Protein AF-A0A1G1MME8-F1 (afdb_monomer_lite)

Radius of gyration: 27.46 Å; chains: 1; bounding box: 89×51×73 Å

Foldseek 3Di:
DVVLLVVFLVPPPDDDDDDDDPDDDPPPLADDDQDPLLVVLLVVQLVLLVVLLVCVLVVHDDDCVVVLVSLLVLLVCLLVVRCNNVVCLQVDDPVGDPLSNLLSQLLNLLSLLVVLVVHDSVRNSLLSSLSSLQQSLCSVLVVVQPDLDDHDPVSVVVSLCSLVSSCVVCVPPPPRDPLSNLLNNPLQAFQLLPGDDVSDHNPVRRPSSLSSNLSSVLSVQQDDGSSGDRDRFQDQVSLVVSVVVVRRGDVVSNLSSCVRGHDPVNNVVCCLPCVVVVVVVVVVVVVVVVVPDPDDDDDDDDDDPPVVVVVVVVVVVSVVVVVVCVVDDDDDDDCVAFDCPPFKTHGHGPHFFDKFWAADDPDCPDWTKDKGFPAQDQCPQFWKKKKKKAKFAPDPPDFWKWKKWKKWAFPVRFIFIDIDIRHGHDIDMDMDTVVNRVRDPGRGGITMIMITTDPPRGPGSTTMMTMHGIMIGHDD

Sequence (476 aa):
MVRLVSILKKQEKERIFFNEEKSPPQDKPFGDSLTPTSQDLYRELLSLMRQILLDISHAKPFVLGPVKQKINLLIDLVSRDDPSLLRLIEKYDDSEDYLVVHGVNVCILSLEIARGLNYTTEQMQDLGMGAFLHDIGMIKTKNILENKRRLYYAEYEEIKNHTNYGLEILKNFGDINERILAIISQHHERSDGSGYLNKLTGGQIDEYACIVGLADVYEALVHSRPHRNKLVPFEYETIREIVSARNMFDPYILRVFLERLTRQPAYMLWMATNGIYEILQLQNKLAQESEIKPGAKPGVKPKSKISYIKFLVPLAVVLAGLAAIIIFKPNLAKNDVFYPLGSRVGIAENMLPLKIAYSFKGDILETPSVALDLSGINLEGFYYLSFTSRVDSKKISRPNYATLKVVVANGRHETASYYVQDINNRWREFRIPLSYFDTIKDWSQVVTLSFVLQPWNIDSKEGTIYIDDVYFFRKK

pLDDT: mean 71.34, std 22.76, range [23.72, 98.62]

Structure (mmCIF, N/CA/C/O backbone):
data_AF-A0A1G1MME8-F1
#
_entry.id   AF-A0A1G1MME8-F1
#
loop_
_atom_site.group_PDB
_atom_site.id
_atom_site.type_symbol
_atom_site.label_atom_id
_atom_site.label_alt_id
_atom_site.label_comp_id
_atom_site.label_asym_id
_atom_site.label_entity_id
_atom_site.label_seq_id
_atom_site.pdbx_PDB_ins_code
_atom_site.Cartn_x
_atom_site.Cartn_y
_atom_site.Cartn_z
_atom_site.occupancy
_atom_site.B_iso_or_equiv
_atom_site.auth_seq_id
_atom_site.auth_comp_id
_atom_site.auth_asym_id
_atom_site.auth_atom_id
_atom_site.pdbx_PDB_model_num
ATOM 1 N N . MET A 1 1 ? 3.911 -7.346 -0.815 1.00 25.77 1 MET A N 1
ATOM 2 C CA . MET A 1 1 ? 5.041 -6.661 -0.133 1.00 25.77 1 MET A CA 1
ATOM 3 C C . MET A 1 1 ? 6.438 -7.183 -0.506 1.00 25.77 1 MET A C 1
ATOM 5 O O . MET A 1 1 ? 7.300 -6.359 -0.783 1.00 25.77 1 MET A O 1
ATOM 9 N N . VAL A 1 2 ? 6.694 -8.500 -0.578 1.00 24.00 2 VAL A N 1
ATOM 10 C CA . VAL A 1 2 ? 8.041 -9.064 -0.879 1.00 24.00 2 VAL A CA 1
ATOM 11 C C . VAL A 1 2 ? 8.596 -8.641 -2.256 1.00 24.00 2 VAL A C 1
ATOM 13 O O . VAL A 1 2 ? 9.795 -8.414 -2.392 1.00 24.00 2 VAL A O 1
ATOM 16 N N . ARG A 1 3 ? 7.720 -8.430 -3.251 1.00 26.17 3 ARG A N 1
ATOM 17 C CA . ARG A 1 3 ? 8.077 -7.957 -4.606 1.00 26.17 3 ARG A CA 1
ATOM 18 C C . ARG A 1 3 ? 8.382 -6.452 -4.690 1.00 26.17 3 ARG A C 1
ATOM 20 O O . ARG A 1 3 ? 9.114 -6.027 -5.572 1.00 26.17 3 ARG A O 1
ATOM 27 N N . LEU A 1 4 ? 7.867 -5.661 -3.744 1.00 26.56 4 LEU A N 1
ATOM 28 C CA . LEU A 1 4 ? 8.191 -4.239 -3.617 1.00 26.56 4 LEU A CA 1
ATOM 29 C C . LEU A 1 4 ? 9.530 -4.048 -2.900 1.00 26.56 4 LEU A C 1
ATOM 31 O O . LEU A 1 4 ? 10.369 -3.279 -3.340 1.00 26.56 4 LEU A O 1
ATOM 35 N N . VAL A 1 5 ? 9.794 -4.809 -1.837 1.00 27.95 5 VAL A N 1
ATOM 36 C CA . VAL A 1 5 ? 11.048 -4.700 -1.068 1.00 27.95 5 VAL A CA 1
ATOM 37 C C . VAL A 1 5 ? 12.290 -5.052 -1.908 1.00 27.95 5 VAL A C 1
ATOM 39 O O . VAL A 1 5 ? 13.365 -4.507 -1.662 1.00 27.95 5 VAL A O 1
ATOM 42 N N . SER A 1 6 ? 12.171 -5.892 -2.945 1.00 29.95 6 SER A N 1
ATOM 43 C CA . SER A 1 6 ? 13.294 -6.204 -3.845 1.00 29.95 6 SER A CA 1
ATOM 44 C C . SER A 1 6 ? 13.654 -5.078 -4.818 1.00 29.95 6 SER A C 1
ATOM 46 O O . SER A 1 6 ? 14.816 -4.974 -5.203 1.00 29.95 6 SER A O 1
ATOM 48 N N . ILE A 1 7 ? 12.694 -4.225 -5.192 1.00 29.39 7 ILE A N 1
ATOM 49 C CA . ILE A 1 7 ? 12.901 -3.120 -6.143 1.00 29.39 7 ILE A CA 1
ATOM 50 C C . ILE A 1 7 ? 13.702 -1.981 -5.489 1.00 29.39 7 ILE A C 1
ATOM 52 O O . ILE A 1 7 ? 14.531 -1.346 -6.138 1.00 29.39 7 ILE A O 1
ATOM 56 N N . LEU A 1 8 ? 13.560 -1.781 -4.175 1.00 29.42 8 LEU A N 1
ATOM 57 C CA . LEU A 1 8 ? 14.123 -0.607 -3.500 1.00 29.42 8 LEU A CA 1
ATOM 58 C C . LEU A 1 8 ? 15.502 -0.781 -2.876 1.00 29.42 8 LEU A C 1
ATOM 60 O O . LEU A 1 8 ? 16.175 0.216 -2.621 1.00 29.42 8 LEU A O 1
ATOM 64 N N . LYS A 1 9 ? 15.994 -2.017 -2.751 1.00 27.81 9 LYS A N 1
ATOM 65 C CA . LYS A 1 9 ? 17.407 -2.253 -2.408 1.00 27.81 9 LYS A CA 1
ATOM 66 C C . LYS A 1 9 ? 18.377 -1.844 -3.522 1.00 27.81 9 LYS A C 1
ATOM 68 O O . LYS A 1 9 ? 19.566 -1.689 -3.257 1.00 27.81 9 LYS A O 1
ATOM 73 N N . LYS A 1 10 ? 17.910 -1.680 -4.769 1.00 31.27 10 LYS A N 1
ATOM 74 C CA . LYS A 1 10 ? 18.776 -1.359 -5.921 1.00 31.27 10 LYS A CA 1
ATOM 75 C C . LYS A 1 10 ? 19.079 0.146 -6.053 1.00 31.27 10 LYS A C 1
ATOM 77 O O . LYS A 1 10 ? 20.026 0.493 -6.747 1.00 31.27 10 LYS A O 1
ATOM 82 N N . GLN A 1 11 ? 18.339 1.025 -5.365 1.00 28.89 11 GLN A N 1
ATOM 83 C CA . GLN A 1 11 ? 18.438 2.492 -5.508 1.00 28.89 11 GLN A CA 1
ATOM 84 C C . GLN A 1 11 ? 19.249 3.205 -4.400 1.00 28.89 11 GLN A C 1
ATOM 86 O O . GLN A 1 11 ? 19.462 4.408 -4.469 1.00 28.89 11 GLN A O 1
ATOM 91 N N . GLU A 1 12 ? 19.757 2.480 -3.397 1.00 24.47 12 GLU A N 1
ATOM 92 C CA . GLU A 1 12 ? 20.335 3.049 -2.159 1.00 24.47 12 GLU A CA 1
ATOM 93 C C . GLU A 1 12 ? 21.799 3.519 -2.249 1.00 24.47 12 GLU A C 1
ATOM 95 O O . GLU A 1 12 ? 22.307 4.079 -1.284 1.00 24.47 12 GLU A O 1
ATOM 100 N N . LYS A 1 13 ? 22.519 3.288 -3.358 1.00 26.91 13 LYS A N 1
ATOM 101 C CA . LYS A 1 13 ? 23.993 3.445 -3.379 1.00 26.91 13 LYS A CA 1
ATOM 102 C C . LYS A 1 13 ? 24.589 4.549 -4.258 1.00 26.91 13 LYS A C 1
ATOM 104 O O . LYS A 1 13 ? 25.811 4.635 -4.328 1.00 26.91 13 LYS A O 1
ATOM 109 N N . GLU A 1 14 ? 23.794 5.436 -4.854 1.00 28.70 14 GLU A N 1
ATOM 110 C CA . GLU A 1 14 ? 24.325 6.568 -5.637 1.00 28.70 14 GLU A CA 1
ATOM 111 C C . GLU A 1 14 ? 23.702 7.914 -5.218 1.00 28.70 14 GLU A C 1
ATOM 113 O O . GLU A 1 14 ? 22.798 8.438 -5.860 1.00 28.70 14 GLU A O 1
ATOM 118 N N . ARG A 1 15 ? 24.225 8.516 -4.141 1.00 25.48 15 ARG A N 1
ATOM 119 C CA . ARG A 1 15 ? 24.116 9.963 -3.879 1.00 25.48 15 ARG A CA 1
ATOM 120 C C . ARG A 1 15 ? 25.472 10.510 -3.430 1.00 25.48 15 ARG A C 1
ATOM 122 O O . ARG A 1 15 ? 25.850 10.287 -2.287 1.00 25.48 15 ARG A O 1
ATOM 129 N N . ILE A 1 16 ? 26.175 11.243 -4.305 1.00 25.52 16 ILE A N 1
ATOM 130 C CA . ILE A 1 16 ? 27.268 12.169 -3.942 1.00 25.52 16 ILE A CA 1
ATOM 131 C C . ILE A 1 16 ? 27.200 13.427 -4.838 1.00 25.52 16 ILE A C 1
ATOM 133 O O . ILE A 1 16 ? 27.449 13.351 -6.038 1.00 25.52 16 ILE A O 1
ATOM 137 N N . PHE A 1 17 ? 26.857 14.537 -4.166 1.00 25.00 17 PHE A N 1
ATOM 138 C CA . PHE A 1 17 ? 27.156 15.972 -4.342 1.00 25.00 17 PHE A CA 1
ATOM 139 C C . PHE A 1 17 ? 26.926 16.681 -5.692 1.00 25.00 17 PHE A C 1
ATOM 141 O O . PHE A 1 17 ? 27.704 16.553 -6.633 1.00 25.00 17 PHE A O 1
ATOM 148 N N . PHE A 1 18 ? 25.923 17.569 -5.694 1.00 23.72 18 PHE A N 1
ATOM 149 C CA . PHE A 1 18 ? 25.853 18.748 -6.560 1.00 23.72 18 PHE A CA 1
ATOM 150 C C . PHE A 1 18 ? 26.266 19.981 -5.753 1.00 23.72 18 PHE A C 1
ATOM 152 O O . PHE A 1 18 ? 25.756 20.193 -4.653 1.00 23.72 18 PHE A O 1
ATOM 159 N N . ASN A 1 19 ? 27.195 20.762 -6.305 1.00 23.75 19 ASN A N 1
ATOM 160 C CA . ASN A 1 19 ? 27.558 22.075 -5.788 1.00 23.75 19 ASN A CA 1
ATOM 161 C C . ASN A 1 19 ? 26.525 23.116 -6.240 1.00 23.75 19 ASN A C 1
ATOM 163 O O . ASN A 1 19 ? 25.937 22.996 -7.314 1.00 23.75 19 ASN A O 1
ATOM 167 N N . GLU A 1 20 ? 26.322 24.104 -5.376 1.00 32.69 20 GLU A N 1
ATOM 168 C CA . GLU A 1 20 ? 25.290 25.136 -5.408 1.00 32.69 20 GLU A CA 1
ATOM 169 C C . GLU A 1 20 ? 25.320 26.006 -6.675 1.00 32.69 20 GLU A C 1
ATOM 171 O O . GLU A 1 20 ? 26.130 26.921 -6.800 1.00 32.69 20 GLU A O 1
ATOM 176 N N . GLU A 1 21 ? 24.354 25.811 -7.569 1.00 26.66 21 GLU A N 1
ATOM 177 C CA . GLU A 1 21 ? 23.827 26.901 -8.390 1.00 26.66 21 GLU A CA 1
ATOM 178 C C . GLU A 1 21 ? 22.330 27.007 -8.121 1.00 26.66 21 GLU A C 1
ATOM 180 O O . GLU A 1 21 ? 21.612 26.007 -8.108 1.00 26.66 21 GLU A O 1
ATOM 185 N N . LYS A 1 22 ? 21.902 28.231 -7.791 1.00 28.27 22 LYS A N 1
ATOM 186 C CA . LYS A 1 22 ? 20.608 28.574 -7.193 1.00 28.27 22 LYS A CA 1
ATOM 187 C C . LYS A 1 22 ? 19.458 27.782 -7.814 1.00 28.27 22 LYS A C 1
ATOM 189 O O . LYS A 1 22 ? 19.052 28.038 -8.946 1.00 28.27 22 LYS A O 1
ATOM 194 N N . SER A 1 23 ? 18.923 26.863 -7.012 1.00 28.53 23 SER A N 1
ATOM 195 C CA . SER A 1 23 ? 17.696 26.132 -7.291 1.00 28.53 23 SER A CA 1
ATOM 196 C C . SER A 1 23 ? 16.597 27.103 -7.740 1.00 28.53 23 SER A C 1
ATOM 198 O O . SER A 1 23 ? 16.444 28.161 -7.118 1.00 28.53 23 SER A O 1
ATOM 200 N N . PRO A 1 24 ? 15.806 26.763 -8.774 1.00 25.70 24 PRO A N 1
ATOM 201 C CA . PRO A 1 24 ? 14.574 27.492 -9.055 1.00 25.70 24 PRO A CA 1
ATOM 202 C C . PRO A 1 24 ? 13.705 27.501 -7.784 1.00 25.70 24 PRO A C 1
ATOM 204 O O . PRO A 1 24 ? 13.815 26.562 -6.986 1.00 25.70 24 PRO A O 1
ATOM 207 N N . PRO A 1 25 ? 12.898 28.554 -7.545 1.00 27.48 25 PRO A N 1
ATOM 208 C CA . PRO A 1 25 ? 12.163 28.708 -6.296 1.00 27.48 25 PRO A CA 1
ATOM 209 C C . PRO A 1 25 ? 11.388 27.426 -5.983 1.00 27.48 25 PRO A C 1
ATOM 211 O O . PRO A 1 25 ? 10.566 26.963 -6.772 1.00 27.48 25 PRO A O 1
ATOM 214 N N . GLN A 1 26 ? 11.734 26.818 -4.847 1.00 35.06 26 GLN A N 1
ATOM 215 C CA . GLN A 1 26 ? 11.036 25.667 -4.300 1.00 35.06 26 GLN A CA 1
ATOM 216 C C . GLN A 1 26 ? 9.687 26.150 -3.775 1.00 35.06 26 GLN A C 1
ATOM 218 O O . GLN A 1 26 ? 9.549 26.450 -2.588 1.00 35.06 26 GLN A O 1
ATOM 223 N N . ASP A 1 27 ? 8.692 26.236 -4.650 1.00 34.78 27 ASP A N 1
ATOM 224 C CA . ASP A 1 27 ? 7.312 26.348 -4.200 1.00 34.78 27 ASP A CA 1
ATOM 225 C C . ASP A 1 27 ? 6.952 25.034 -3.500 1.00 34.78 27 ASP A C 1
ATOM 227 O O . ASP A 1 27 ? 6.731 23.990 -4.120 1.00 34.78 27 ASP A O 1
ATOM 231 N N . LYS A 1 28 ? 6.985 25.067 -2.165 1.00 42.00 28 LYS A N 1
ATOM 232 C CA . LYS A 1 28 ? 6.597 23.941 -1.316 1.00 42.00 28 LYS A CA 1
ATOM 233 C C . LYS A 1 28 ? 5.110 23.656 -1.567 1.00 42.00 28 LYS A C 1
ATOM 235 O O . LYS A 1 28 ? 4.305 24.581 -1.472 1.00 42.00 28 LYS A O 1
ATOM 240 N N . PRO A 1 29 ? 4.721 22.399 -1.850 1.00 43.75 29 PRO A N 1
ATOM 241 C CA . PRO A 1 29 ? 3.359 22.039 -2.284 1.00 43.75 29 PRO A CA 1
ATOM 242 C C . PRO A 1 29 ? 2.280 22.383 -1.251 1.00 43.75 29 PRO A C 1
ATOM 244 O O . PRO A 1 29 ? 1.111 22.556 -1.571 1.00 43.75 29 PRO A O 1
ATOM 247 N N . PHE A 1 30 ? 2.706 22.486 -0.001 1.00 50.75 30 PHE A N 1
ATOM 248 C CA . PHE A 1 30 ? 1.904 22.656 1.182 1.00 50.75 30 PHE A CA 1
ATOM 249 C C . PHE A 1 30 ? 2.698 23.661 2.022 1.00 50.75 30 PHE A C 1
ATOM 251 O O . PHE A 1 30 ? 3.658 23.240 2.659 1.00 50.75 30 PHE A O 1
ATOM 258 N N . GLY A 1 31 ? 2.363 24.958 2.004 1.00 46.03 31 GLY A N 1
ATOM 259 C CA . GLY A 1 31 ? 3.150 26.044 2.630 1.00 46.03 31 GLY A CA 1
ATOM 260 C C . GLY A 1 31 ? 3.737 25.754 4.030 1.00 46.03 31 GLY A C 1
ATOM 261 O O . GLY A 1 31 ? 3.282 24.875 4.749 1.00 46.03 31 GLY A O 1
ATOM 262 N N . ASP A 1 32 ? 4.761 26.498 4.441 1.00 50.53 32 ASP A N 1
ATOM 263 C CA . ASP A 1 32 ? 5.703 26.092 5.503 1.00 50.53 32 ASP A CA 1
ATOM 264 C C . ASP A 1 32 ? 5.165 25.828 6.925 1.00 50.53 32 ASP A C 1
ATOM 266 O O . ASP A 1 32 ? 5.878 25.253 7.754 1.00 50.53 32 ASP A O 1
ATOM 270 N N . SER A 1 33 ? 3.932 26.211 7.253 1.00 54.75 33 SER A N 1
ATOM 271 C CA . SER A 1 33 ? 3.431 26.154 8.627 1.00 54.75 33 SER A CA 1
ATOM 272 C C . SER A 1 33 ? 2.720 24.837 8.952 1.00 54.75 33 SER A C 1
ATOM 274 O O . SER A 1 33 ? 1.602 24.568 8.519 1.00 54.75 33 SER A O 1
ATOM 276 N N . LEU A 1 34 ? 3.328 23.997 9.790 1.00 63.34 34 LEU A N 1
ATOM 277 C CA . LEU A 1 34 ? 2.555 23.019 10.562 1.00 63.34 34 LEU A CA 1
ATOM 278 C C . LEU A 1 34 ? 1.721 23.774 11.609 1.00 63.34 34 LEU A C 1
ATOM 280 O O . LEU A 1 34 ? 2.244 24.672 12.270 1.00 63.34 34 LEU A O 1
ATOM 284 N N . THR A 1 35 ? 0.453 23.408 11.785 1.00 71.44 35 THR A N 1
ATOM 285 C CA . THR A 1 35 ? -0.373 23.978 12.858 1.00 71.44 35 THR A CA 1
ATOM 286 C C . THR A 1 35 ? -0.087 23.224 14.164 1.00 71.44 35 THR A C 1
ATOM 288 O O . THR A 1 35 ? 0.043 22.001 14.126 1.00 71.44 35 THR A O 1
ATOM 291 N N . PRO A 1 36 ? 0.014 23.892 15.329 1.00 74.06 36 PRO A N 1
ATOM 292 C CA . PRO A 1 36 ? 0.130 23.189 16.611 1.00 74.06 36 PRO A CA 1
ATOM 293 C C . PRO A 1 36 ? -0.987 22.150 16.798 1.00 74.06 36 PRO A C 1
ATOM 295 O O . PRO A 1 36 ? -0.726 21.015 17.171 1.00 74.06 36 PRO A O 1
ATOM 298 N N . THR A 1 37 ? -2.210 22.491 16.377 1.00 83.69 37 THR A N 1
ATOM 299 C CA . THR A 1 37 ? -3.387 21.615 16.442 1.00 83.69 37 THR A CA 1
ATOM 300 C C . THR A 1 37 ? -3.226 20.293 15.682 1.00 83.69 37 THR A C 1
ATOM 302 O O . THR A 1 37 ? -3.593 19.251 16.219 1.00 83.69 37 THR A O 1
ATOM 305 N N . SER A 1 38 ? -2.682 20.297 14.457 1.00 84.94 38 SER A N 1
ATOM 306 C CA . SER A 1 38 ? -2.472 19.057 13.684 1.00 84.94 38 SER A CA 1
ATOM 307 C C . SER A 1 38 ? -1.360 18.192 14.274 1.00 84.94 38 SER A C 1
ATOM 309 O O . SER A 1 38 ? -1.502 16.973 14.342 1.00 84.94 38 SER A O 1
ATOM 311 N N . GLN A 1 39 ? -0.275 18.817 14.743 1.00 87.38 39 GLN A N 1
ATOM 312 C CA . GLN A 1 39 ? 0.825 18.113 15.403 1.00 87.38 39 GLN A CA 1
ATOM 313 C C . GLN A 1 39 ? 0.363 17.424 16.686 1.00 87.38 39 GLN A C 1
ATOM 315 O O . GLN A 1 39 ? 0.682 16.254 16.902 1.00 87.38 39 GLN A O 1
ATOM 320 N N . ASP A 1 40 ? -0.386 18.139 17.524 1.00 89.56 40 ASP A N 1
ATOM 321 C CA . ASP A 1 40 ? -0.878 17.619 18.796 1.00 89.56 40 ASP A CA 1
ATOM 322 C C . ASP A 1 40 ? -1.862 16.471 18.563 1.00 89.56 40 ASP A C 1
ATOM 324 O O . ASP A 1 40 ? -1.690 15.396 19.136 1.00 89.56 40 ASP A O 1
ATOM 328 N N . LEU A 1 41 ? -2.817 16.641 17.641 1.00 92.44 41 LEU A N 1
ATOM 329 C CA . LEU A 1 41 ? -3.765 15.584 17.287 1.00 92.44 41 LEU A CA 1
ATOM 330 C C . LEU A 1 41 ? -3.059 14.326 16.761 1.00 92.44 41 LEU A C 1
ATOM 332 O O . LEU A 1 41 ? -3.405 13.210 17.149 1.00 92.44 41 LEU A O 1
ATOM 336 N N . TYR A 1 42 ? -2.054 14.492 15.901 1.00 92.75 42 TYR A N 1
ATOM 337 C CA . TYR A 1 42 ? -1.269 13.376 15.378 1.00 92.75 42 TYR A CA 1
ATOM 338 C C . TYR A 1 42 ? -0.530 12.633 16.497 1.00 92.75 42 TYR A C 1
ATOM 340 O O . TYR A 1 42 ? -0.615 11.410 16.586 1.00 92.75 42 TYR A O 1
ATOM 348 N N . ARG A 1 43 ? 0.127 13.354 17.417 1.00 92.00 43 ARG A N 1
ATOM 349 C CA . ARG A 1 43 ? 0.795 12.753 18.588 1.00 92.00 43 ARG A CA 1
ATOM 350 C C . ARG A 1 43 ? -0.179 12.020 19.507 1.00 92.00 43 ARG A C 1
ATOM 352 O O . ARG A 1 43 ? 0.150 10.949 20.015 1.00 92.00 43 ARG A O 1
ATOM 359 N N . GLU A 1 44 ? -1.369 12.570 19.719 1.00 94.75 44 GLU A N 1
ATOM 360 C CA . GLU A 1 44 ? -2.418 11.918 20.503 1.00 94.75 44 GLU A CA 1
ATOM 361 C C . GLU A 1 44 ? -2.898 10.622 19.841 1.00 94.75 44 GLU A C 1
ATOM 363 O O . GLU A 1 44 ? -3.032 9.608 20.525 1.00 94.75 44 GLU A O 1
ATOM 368 N N . LEU A 1 45 ? -3.097 10.617 18.518 1.00 95.50 45 LEU A N 1
ATOM 369 C CA . LEU A 1 45 ? -3.454 9.413 17.758 1.00 95.50 45 LEU A CA 1
ATOM 370 C C . LEU A 1 45 ? -2.362 8.340 17.840 1.00 95.50 45 LEU A C 1
ATOM 372 O O . LEU A 1 45 ? -2.680 7.176 18.087 1.00 95.50 45 LEU A O 1
ATOM 376 N N . LEU A 1 46 ? -1.085 8.722 17.718 1.00 94.94 46 LEU A N 1
ATOM 377 C CA . LEU A 1 46 ? 0.043 7.805 17.924 1.00 94.94 46 LEU A CA 1
ATOM 378 C C . LEU A 1 46 ? 0.037 7.219 19.344 1.00 94.94 46 LEU A C 1
ATOM 380 O O . LEU A 1 46 ? 0.230 6.019 19.530 1.00 94.94 46 LEU A O 1
ATOM 384 N N . SER A 1 47 ? -0.219 8.049 20.358 1.00 95.25 47 SER A N 1
ATOM 385 C CA . SER A 1 47 ? -0.310 7.605 21.754 1.00 95.25 47 SER A CA 1
ATOM 386 C C . SER A 1 47 ? -1.447 6.602 21.968 1.00 95.25 47 SER A C 1
ATOM 388 O O . SER A 1 47 ? -1.238 5.553 22.580 1.00 95.25 47 SER A O 1
ATOM 390 N N . LEU A 1 48 ? -2.628 6.878 21.406 1.00 96.75 48 LEU A N 1
ATOM 391 C CA . LEU A 1 48 ? -3.781 5.980 21.470 1.00 96.75 48 LEU A CA 1
ATOM 392 C C . LEU A 1 48 ? -3.504 4.647 20.773 1.00 96.75 48 LEU A C 1
ATOM 394 O O . LEU A 1 48 ? -3.788 3.597 21.346 1.00 96.75 48 LEU A O 1
ATOM 398 N N . MET A 1 49 ? -2.913 4.674 19.575 1.00 96.50 49 MET A N 1
ATOM 399 C CA . MET A 1 49 ? -2.550 3.451 18.858 1.00 96.50 49 MET A CA 1
ATOM 400 C C . MET A 1 49 ? -1.541 2.622 19.659 1.00 96.50 49 MET A C 1
ATOM 402 O O . MET A 1 49 ? -1.728 1.421 19.848 1.00 96.50 49 MET A O 1
ATOM 406 N N . ARG A 1 50 ? -0.504 3.262 20.210 1.00 95.31 50 ARG A N 1
ATOM 407 C CA . ARG A 1 50 ? 0.488 2.592 21.060 1.00 95.31 50 ARG A CA 1
ATOM 408 C C . ARG A 1 50 ? -0.161 1.928 22.271 1.00 95.31 50 ARG A C 1
ATOM 410 O O . ARG A 1 50 ? 0.158 0.781 22.575 1.00 95.31 50 ARG A O 1
ATOM 417 N N . GLN A 1 51 ? -1.076 2.629 22.939 1.00 95.25 51 GLN A N 1
ATOM 418 C CA . GLN A 1 51 ? -1.800 2.090 24.085 1.00 95.25 51 GLN A CA 1
ATOM 419 C C . GLN A 1 51 ? -2.651 0.877 23.689 1.00 95.25 51 GLN A C 1
ATOM 421 O O . GLN A 1 51 ? -2.584 -0.147 24.361 1.00 95.25 51 GLN A O 1
ATOM 426 N N . ILE A 1 52 ? -3.367 0.945 22.563 1.00 94.75 52 ILE A N 1
ATOM 427 C CA . ILE A 1 52 ? -4.166 -0.178 22.047 1.00 94.75 52 ILE A CA 1
ATOM 428 C C . ILE A 1 52 ? -3.285 -1.395 21.763 1.00 94.75 52 ILE A C 1
ATOM 430 O O . ILE A 1 52 ? -3.592 -2.491 22.227 1.00 94.75 52 ILE A O 1
ATOM 434 N N . LEU A 1 53 ? -2.165 -1.220 21.057 1.00 93.94 53 LEU A N 1
ATOM 435 C CA . LEU A 1 53 ? -1.245 -2.325 20.769 1.00 93.94 53 LEU A CA 1
ATOM 436 C C . LEU A 1 53 ? -0.665 -2.936 22.057 1.00 93.94 53 LEU A C 1
ATOM 438 O O . LEU A 1 53 ? -0.559 -4.160 22.162 1.00 93.94 53 LEU A O 1
ATOM 442 N N . LEU A 1 54 ? -0.338 -2.107 23.056 1.00 93.69 54 LEU A N 1
ATOM 443 C CA . LEU A 1 54 ? 0.114 -2.567 24.372 1.00 93.69 54 LEU A CA 1
ATOM 444 C C . LEU A 1 54 ? -0.975 -3.340 25.120 1.00 93.69 54 LEU A C 1
ATOM 446 O O . LEU A 1 54 ? -0.681 -4.392 25.691 1.00 93.69 54 LEU A O 1
ATOM 450 N N . ASP A 1 55 ? -2.215 -2.864 25.113 1.00 93.88 55 ASP A N 1
ATOM 451 C CA . ASP A 1 55 ? -3.327 -3.542 25.777 1.00 93.88 55 ASP A CA 1
ATOM 452 C C . ASP A 1 55 ? -3.632 -4.883 25.109 1.00 93.88 55 ASP A C 1
ATOM 454 O O . ASP A 1 55 ? -3.721 -5.897 25.804 1.00 93.88 55 ASP A O 1
ATOM 458 N N . ILE A 1 56 ? -3.647 -4.940 23.772 1.00 92.25 56 ILE A N 1
ATOM 459 C CA . ILE A 1 56 ? -3.796 -6.198 23.026 1.00 92.25 56 ILE A CA 1
ATOM 460 C C . ILE A 1 56 ? -2.665 -7.177 23.371 1.00 92.25 56 ILE A C 1
ATOM 462 O O . ILE A 1 56 ? -2.925 -8.360 23.610 1.00 92.25 56 ILE A O 1
ATOM 466 N N . SER A 1 57 ? -1.414 -6.706 23.431 1.00 91.31 57 SER A N 1
ATOM 467 C CA . SER A 1 57 ? -0.257 -7.556 23.752 1.00 91.31 57 SER A CA 1
ATOM 468 C C . SER A 1 57 ? -0.333 -8.170 25.156 1.00 91.31 57 SER A C 1
ATOM 470 O O . SER A 1 57 ? 0.125 -9.292 25.366 1.00 91.31 57 SER A O 1
ATOM 472 N N . HIS A 1 58 ? -0.976 -7.472 26.097 1.00 92.31 58 HIS A N 1
ATOM 473 C CA . HIS A 1 58 ? -1.190 -7.927 27.472 1.00 92.31 58 HIS A CA 1
ATOM 474 C C . HIS A 1 58 ? -2.567 -8.568 27.699 1.00 92.31 58 HIS A C 1
ATOM 476 O O . HIS A 1 58 ? -2.919 -8.833 28.848 1.00 92.31 58 HIS A O 1
ATOM 482 N N . ALA A 1 59 ? -3.351 -8.792 26.637 1.00 89.12 59 ALA A N 1
ATOM 483 C CA . ALA A 1 59 ? -4.732 -9.272 26.711 1.00 89.12 59 ALA A CA 1
ATOM 484 C C . ALA A 1 59 ? -5.627 -8.436 27.654 1.00 89.12 59 ALA A C 1
ATOM 486 O O . ALA A 1 59 ? -6.516 -8.964 28.326 1.00 89.12 59 ALA A O 1
ATOM 487 N N . LYS A 1 60 ? -5.385 -7.122 27.719 1.00 89.12 60 LYS A N 1
ATOM 488 C CA . LYS A 1 60 ? -6.200 -6.169 28.475 1.00 89.12 60 LYS A CA 1
ATOM 489 C C . LYS A 1 60 ? -7.335 -5.629 27.599 1.00 89.12 60 LYS A C 1
ATOM 491 O O . LYS A 1 60 ? -7.131 -5.417 26.403 1.00 89.12 60 LYS A O 1
ATOM 496 N N . PRO A 1 61 ? -8.517 -5.356 28.177 1.00 86.06 61 PRO A N 1
ATOM 497 C CA . PRO A 1 61 ? -9.544 -4.587 27.488 1.00 86.06 61 PRO A CA 1
ATOM 498 C C . PRO A 1 61 ? -9.018 -3.194 27.126 1.00 86.06 61 PRO A C 1
ATOM 500 O O . PRO A 1 61 ? -8.351 -2.558 27.940 1.00 86.06 61 PRO A O 1
ATOM 503 N N . PHE A 1 62 ? -9.370 -2.704 25.942 1.00 88.06 62 PHE A N 1
ATOM 504 C CA . PHE A 1 62 ? -9.128 -1.325 25.518 1.00 88.06 62 PHE A CA 1
ATOM 505 C C . PHE A 1 62 ? -10.448 -0.669 25.110 1.00 88.06 62 PHE A C 1
ATOM 507 O O . PHE A 1 62 ? -11.464 -1.343 24.950 1.00 88.06 62 PHE A O 1
ATOM 514 N N . VAL A 1 63 ? -10.455 0.657 24.973 1.00 88.69 63 VAL A N 1
ATOM 515 C CA . VAL A 1 63 ? -11.659 1.428 24.634 1.00 88.69 63 VAL A CA 1
ATOM 516 C C . VAL A 1 63 ? -11.455 2.230 23.359 1.00 88.69 63 VAL A C 1
ATOM 518 O O . VAL A 1 63 ? -10.410 2.836 23.139 1.00 88.69 63 VAL A O 1
ATOM 521 N N . LEU A 1 64 ? -12.493 2.260 22.530 1.00 91.19 64 LEU A N 1
ATOM 522 C CA . LEU A 1 64 ? -12.462 2.886 21.209 1.00 91.19 64 LEU A CA 1
ATOM 523 C C . LEU A 1 64 ? -13.071 4.295 21.180 1.00 91.19 64 LEU A C 1
ATOM 525 O O . LEU A 1 64 ? -12.847 5.046 20.233 1.00 91.19 64 LEU A O 1
ATOM 529 N N . GLY A 1 65 ? -13.790 4.690 22.236 1.00 92.81 65 GLY A N 1
ATOM 530 C CA . GLY A 1 65 ? -14.392 6.022 22.365 1.00 92.81 65 GLY A CA 1
ATOM 531 C C . GLY A 1 65 ? -13.399 7.178 22.158 1.00 92.81 65 GLY A C 1
ATOM 532 O O . GLY A 1 65 ? -13.676 8.050 21.332 1.00 92.81 65 GLY A O 1
ATOM 533 N N . PRO A 1 66 ? -12.225 7.183 22.825 1.00 95.06 66 PRO A N 1
ATOM 534 C CA . PRO A 1 66 ? -11.206 8.209 22.603 1.00 95.06 66 PRO A CA 1
ATOM 535 C C . PRO A 1 66 ? -10.697 8.250 21.156 1.00 95.06 66 PRO A C 1
ATOM 537 O O . PRO A 1 66 ? -10.512 9.333 20.608 1.00 95.06 66 PRO A O 1
ATOM 540 N N . VAL A 1 67 ? -10.535 7.090 20.508 1.00 95.00 67 VAL A N 1
ATOM 541 C CA . VAL A 1 67 ? -10.110 7.005 19.099 1.00 95.00 67 VAL A CA 1
ATOM 542 C C . VAL A 1 67 ? -11.154 7.648 18.192 1.00 95.00 67 VAL A C 1
ATOM 544 O O . VAL A 1 67 ? -10.815 8.529 17.406 1.00 95.00 67 VAL A O 1
ATOM 547 N N . LYS A 1 68 ? -12.434 7.291 18.358 1.00 94.81 68 LYS A N 1
ATOM 548 C CA . LYS A 1 68 ? -13.544 7.870 17.586 1.00 94.81 68 LYS A CA 1
ATOM 549 C C . LYS A 1 68 ? -13.603 9.395 17.727 1.00 94.81 68 LYS A C 1
ATOM 551 O O . LYS A 1 68 ? -13.793 10.098 16.739 1.00 94.81 68 LYS A O 1
ATOM 556 N N . GLN A 1 69 ? -13.384 9.922 18.933 1.00 95.50 69 GLN A N 1
ATOM 557 C CA . GLN A 1 69 ? -13.323 11.369 19.166 1.00 95.50 69 GLN A CA 1
ATOM 558 C C . GLN A 1 69 ? -12.175 12.033 18.397 1.00 95.50 69 GLN A C 1
ATOM 560 O O . GLN A 1 69 ? -12.385 13.072 17.775 1.00 95.50 69 GLN A O 1
ATOM 565 N N . LYS A 1 70 ? -10.973 11.443 18.404 1.00 96.69 70 LYS A N 1
ATOM 566 C CA . LYS A 1 70 ? -9.823 11.995 17.670 1.00 96.69 70 LYS A CA 1
ATOM 567 C C . LYS A 1 70 ? -9.974 11.861 16.154 1.00 96.69 70 LYS A C 1
ATOM 569 O O . LYS A 1 70 ? -9.620 12.796 15.445 1.00 96.69 70 LYS A O 1
ATOM 574 N N . ILE A 1 71 ? -10.575 10.778 15.660 1.00 96.56 71 ILE A N 1
ATOM 575 C CA . ILE A 1 71 ? -10.926 10.632 14.239 1.00 96.56 71 ILE A CA 1
ATOM 576 C C . ILE A 1 71 ? -11.916 11.719 13.806 1.00 96.56 71 ILE A C 1
ATOM 578 O O . ILE A 1 71 ? -11.744 12.282 12.734 1.00 96.56 71 ILE A O 1
ATOM 582 N N . ASN A 1 72 ? -12.892 12.097 14.636 1.00 96.12 72 ASN A N 1
ATOM 583 C CA . ASN A 1 72 ? -13.797 13.207 14.307 1.00 96.12 72 ASN A CA 1
ATOM 584 C C . ASN A 1 72 ? -13.059 14.537 14.142 1.00 96.12 72 ASN A C 1
ATOM 586 O O . ASN A 1 72 ? -13.286 15.248 13.168 1.00 96.12 72 ASN A O 1
ATOM 590 N N . LEU A 1 73 ? -12.131 14.842 15.053 1.00 94.75 73 LEU A N 1
ATOM 591 C CA . LEU A 1 73 ? -11.281 16.028 14.924 1.00 94.75 73 LEU A CA 1
ATOM 592 C C . LEU A 1 73 ? -10.406 15.958 13.666 1.00 94.75 73 LEU A C 1
ATOM 594 O O . LEU A 1 73 ? -10.175 16.973 13.012 1.00 94.75 73 LEU A O 1
ATOM 598 N N . LEU A 1 74 ? -9.940 14.760 13.308 1.00 94.19 74 LEU A N 1
ATOM 599 C CA . LEU A 1 74 ? -9.167 14.544 12.093 1.00 94.19 74 LEU A CA 1
ATOM 600 C C . LEU A 1 74 ? -10.019 14.779 10.839 1.00 94.19 74 LEU A C 1
ATOM 602 O O . LEU A 1 74 ? -9.569 15.468 9.929 1.00 94.19 74 LEU A O 1
ATOM 606 N N . ILE A 1 75 ? -11.258 14.282 10.814 1.00 95.19 75 ILE A N 1
ATOM 607 C CA . ILE A 1 75 ? -12.226 14.524 9.735 1.00 95.19 75 ILE A CA 1
ATOM 608 C C . ILE A 1 75 ? -12.502 16.020 9.585 1.00 95.19 75 ILE A C 1
ATOM 610 O O . ILE A 1 75 ? -12.547 16.507 8.457 1.00 95.19 75 ILE A O 1
ATOM 614 N N . ASP A 1 76 ? -12.633 16.768 10.683 1.00 92.00 76 ASP A N 1
ATOM 615 C CA . ASP A 1 76 ? -12.827 18.222 10.634 1.00 92.00 76 ASP A CA 1
ATOM 616 C C . ASP A 1 76 ? -11.639 18.943 9.979 1.00 92.00 76 ASP A C 1
ATOM 618 O O . ASP A 1 76 ? -11.837 19.877 9.199 1.00 92.00 76 ASP A O 1
ATOM 622 N N . LEU A 1 77 ? -10.405 18.518 10.272 1.00 90.38 77 LEU A N 1
ATOM 623 C CA . LEU A 1 77 ? -9.194 19.078 9.660 1.00 90.38 77 LEU A CA 1
ATOM 624 C C . LEU A 1 77 ? -9.070 18.700 8.178 1.00 90.38 77 LEU A C 1
ATOM 626 O O . LEU A 1 77 ? -8.835 19.575 7.345 1.00 90.38 77 LEU A O 1
ATOM 630 N N . VAL A 1 78 ? -9.298 17.428 7.843 1.00 89.88 78 VAL A N 1
ATOM 631 C CA . VAL A 1 78 ? -9.326 16.925 6.459 1.00 89.88 78 VAL A CA 1
ATOM 632 C C . VAL A 1 78 ? -10.385 17.677 5.648 1.00 89.88 78 VAL A C 1
ATOM 634 O O . VAL A 1 78 ? -10.112 18.170 4.556 1.00 89.88 78 VAL A O 1
ATOM 637 N N . SER A 1 79 ? -11.582 17.876 6.207 1.00 88.06 79 SER A N 1
ATOM 638 C CA . SER A 1 79 ? -12.688 18.608 5.565 1.00 88.06 79 SER A CA 1
ATOM 639 C C . SER A 1 79 ? -12.361 20.075 5.272 1.00 88.06 79 SER A C 1
ATOM 641 O O . SER A 1 79 ? -12.940 20.661 4.358 1.00 88.06 79 SER A O 1
ATOM 643 N N . ARG A 1 80 ? -11.419 20.669 6.014 1.00 86.56 80 ARG A N 1
ATOM 644 C CA . ARG A 1 80 ? -10.907 22.032 5.788 1.00 86.56 80 ARG A CA 1
ATOM 645 C C . ARG A 1 80 ? -9.752 22.088 4.785 1.00 86.56 80 ARG A C 1
ATOM 647 O O . ARG A 1 80 ? -9.226 23.174 4.561 1.00 86.56 80 ARG A O 1
ATOM 654 N N . ASP A 1 81 ? -9.385 20.952 4.189 1.00 80.31 81 ASP A N 1
ATOM 655 C CA . ASP A 1 81 ? -8.228 20.800 3.301 1.00 80.31 81 ASP A CA 1
ATOM 656 C C . ASP A 1 81 ? -6.927 21.263 3.968 1.00 80.31 81 ASP A C 1
ATOM 658 O O . ASP A 1 81 ? -6.111 21.929 3.336 1.00 80.31 81 ASP A O 1
ATOM 662 N N . ASP A 1 82 ? -6.757 20.975 5.268 1.00 78.00 82 ASP A N 1
ATOM 663 C CA . ASP A 1 82 ? -5.564 21.386 6.006 1.00 78.00 82 ASP A CA 1
ATOM 664 C C . ASP A 1 82 ? -4.338 20.590 5.517 1.00 78.00 82 ASP A C 1
ATOM 666 O O . ASP A 1 82 ? -4.179 19.408 5.841 1.00 78.00 82 ASP A O 1
ATOM 670 N N . PRO A 1 83 ? -3.401 21.232 4.796 1.00 75.06 83 PRO A N 1
ATOM 671 C CA . PRO A 1 83 ? -2.275 20.527 4.202 1.00 75.06 83 PRO A CA 1
ATOM 672 C C . PRO A 1 83 ? -1.236 20.074 5.243 1.00 75.06 83 PRO A C 1
ATOM 674 O O . PRO A 1 83 ? -0.283 19.367 4.912 1.00 75.06 83 PRO A O 1
ATOM 677 N N . SER A 1 84 ? -1.378 20.484 6.511 1.00 79.25 84 SER A N 1
ATOM 678 C CA . SER A 1 84 ? -0.461 20.104 7.589 1.00 79.25 84 SER A CA 1
ATOM 679 C C . SER A 1 84 ? -0.505 18.621 7.928 1.00 79.25 84 SER A C 1
ATOM 681 O O . SER A 1 84 ? 0.533 18.080 8.299 1.00 79.25 84 SER A O 1
ATOM 683 N N . LEU A 1 85 ? -1.641 17.948 7.732 1.00 80.38 85 LEU A N 1
ATOM 684 C CA . LEU A 1 85 ? -1.773 16.516 8.005 1.00 80.38 85 LEU A CA 1
ATOM 685 C C . LEU A 1 85 ? -0.906 15.674 7.067 1.00 80.38 85 LEU A C 1
ATOM 687 O O . LEU A 1 85 ? -0.155 14.815 7.522 1.00 80.38 85 LEU A O 1
ATOM 691 N N . LEU A 1 86 ? -0.924 15.979 5.768 1.00 82.38 86 LEU A N 1
ATOM 692 C CA . LEU A 1 86 ? -0.072 15.300 4.788 1.00 82.38 86 LEU A CA 1
ATOM 693 C C . LEU A 1 86 ? 1.417 15.583 5.026 1.00 82.38 86 LEU A C 1
ATOM 695 O O . LEU A 1 86 ? 2.250 14.696 4.844 1.00 82.38 86 LEU A O 1
ATOM 699 N N . ARG A 1 87 ? 1.762 16.779 5.524 1.00 79.31 87 ARG A N 1
ATOM 700 C CA . ARG A 1 87 ? 3.141 17.110 5.932 1.00 79.31 87 ARG A CA 1
ATOM 701 C C . ARG A 1 87 ? 3.631 16.294 7.132 1.00 79.31 87 ARG A C 1
ATOM 703 O O . ARG A 1 87 ? 4.838 16.109 7.276 1.00 79.31 87 ARG A O 1
ATOM 710 N N . LEU A 1 88 ? 2.743 15.832 8.012 1.00 81.31 88 LEU A N 1
ATOM 711 C CA . LEU A 1 88 ? 3.137 15.002 9.160 1.00 81.31 88 LEU A CA 1
ATOM 712 C C . LEU A 1 88 ? 3.567 13.601 8.724 1.00 81.31 88 LEU A C 1
ATOM 714 O O . LEU A 1 88 ? 4.499 13.054 9.307 1.00 81.31 88 LEU A O 1
ATOM 718 N N . ILE A 1 89 ? 2.983 13.091 7.636 1.00 81.25 89 ILE A N 1
ATOM 719 C CA . ILE A 1 89 ? 3.408 11.840 6.995 1.00 81.25 89 ILE A CA 1
ATOM 720 C C . ILE A 1 89 ? 4.845 11.977 6.454 1.00 81.25 89 ILE A C 1
ATOM 722 O O . ILE A 1 89 ? 5.646 11.055 6.577 1.00 81.25 89 ILE A O 1
ATOM 726 N N . GLU A 1 90 ? 5.214 13.144 5.907 1.00 72.75 90 GLU A N 1
ATOM 727 C CA . GLU A 1 90 ? 6.575 13.407 5.403 1.00 72.75 90 GLU A CA 1
ATOM 728 C C . GLU A 1 90 ? 7.634 13.504 6.511 1.00 72.75 90 GLU A C 1
ATOM 730 O O . GLU A 1 90 ? 8.783 13.102 6.313 1.00 72.75 90 GLU A O 1
ATOM 735 N N . LYS A 1 91 ? 7.268 14.073 7.664 1.00 70.12 91 LYS A N 1
ATOM 736 C CA . LYS A 1 91 ? 8.194 14.442 8.752 1.00 70.12 91 LYS A CA 1
ATOM 737 C C . LYS A 1 91 ? 8.309 13.396 9.859 1.00 70.12 91 LYS A C 1
ATOM 739 O O . LYS A 1 91 ? 8.770 13.716 10.953 1.00 70.12 91 LYS A O 1
ATOM 744 N N . TYR A 1 92 ? 7.881 12.174 9.584 1.00 68.94 92 TYR A N 1
ATOM 745 C CA . TYR A 1 92 ? 7.874 11.097 10.557 1.00 68.94 92 TYR A CA 1
ATOM 746 C C . TYR A 1 92 ? 9.265 10.800 11.166 1.00 68.94 92 TYR A C 1
ATOM 748 O O . TYR A 1 92 ? 10.284 10.831 10.472 1.00 68.94 92 TYR A O 1
ATOM 756 N N . ASP A 1 93 ? 9.274 10.502 12.470 1.00 68.69 93 ASP A N 1
ATOM 757 C CA . ASP A 1 93 ? 10.445 10.151 13.275 1.00 68.69 93 ASP A CA 1
ATOM 758 C C . ASP A 1 93 ? 10.707 8.637 13.228 1.00 68.69 93 ASP A C 1
ATOM 760 O O . ASP A 1 93 ? 9.944 7.853 13.783 1.00 68.69 93 ASP A O 1
ATOM 764 N N . ASP A 1 94 ? 11.816 8.222 12.607 1.00 67.12 94 ASP A N 1
ATOM 765 C CA . ASP A 1 94 ? 12.186 6.808 12.439 1.00 67.12 94 ASP A CA 1
ATOM 766 C C . ASP A 1 94 ? 12.424 6.051 13.781 1.00 67.12 94 ASP A C 1
ATOM 768 O O . ASP A 1 94 ? 12.678 4.845 13.756 1.00 67.12 94 ASP A O 1
ATOM 772 N N . SER A 1 95 ? 12.366 6.718 14.945 1.00 69.94 95 SER A N 1
ATOM 773 C CA . SER A 1 95 ? 12.462 6.087 16.276 1.00 69.94 95 SER A CA 1
ATOM 774 C C . SER A 1 95 ? 11.158 5.471 16.796 1.00 69.94 95 SER A C 1
ATOM 776 O O . SER A 1 95 ? 11.188 4.678 17.741 1.00 69.94 95 SER A O 1
ATOM 778 N N . GLU A 1 96 ? 10.025 5.816 16.195 1.00 74.56 96 GLU A N 1
ATOM 779 C CA . GLU A 1 96 ? 8.709 5.336 16.607 1.00 74.56 96 GLU A CA 1
ATOM 780 C C . GLU A 1 96 ? 8.402 3.923 16.063 1.00 74.56 96 GLU A C 1
ATOM 782 O O . GLU A 1 96 ? 8.982 3.452 15.079 1.00 74.56 96 GLU A O 1
ATOM 787 N N . ASP A 1 97 ? 7.489 3.206 16.729 1.00 83.56 97 ASP A N 1
ATOM 788 C CA . ASP A 1 97 ? 7.072 1.865 16.296 1.00 83.56 97 ASP A CA 1
ATOM 789 C C . ASP A 1 97 ? 6.334 1.951 14.951 1.00 83.56 97 ASP A C 1
ATOM 791 O O . ASP A 1 97 ? 5.318 2.641 14.828 1.00 83.56 97 ASP A O 1
ATOM 795 N N . TYR A 1 98 ? 6.827 1.205 13.957 1.00 84.50 98 TYR A N 1
ATOM 796 C CA . TYR A 1 98 ? 6.255 1.132 12.613 1.00 84.50 98 TYR A CA 1
ATOM 797 C C . TYR A 1 98 ? 4.735 0.943 12.629 1.00 84.50 98 TYR A C 1
ATOM 799 O O . TYR A 1 98 ? 4.028 1.678 11.945 1.00 84.50 98 TYR A O 1
ATOM 807 N N . LEU A 1 99 ? 4.222 -0.012 13.415 1.00 87.62 99 LEU A N 1
ATOM 808 C CA . LEU A 1 99 ? 2.792 -0.340 13.414 1.00 87.62 99 LEU A CA 1
ATOM 809 C C . LEU A 1 99 ? 1.947 0.820 13.944 1.00 87.62 99 LEU A C 1
ATOM 811 O O . LEU A 1 99 ? 0.836 1.046 13.467 1.00 87.62 99 LEU A O 1
ATOM 815 N N . VAL A 1 100 ? 2.488 1.576 14.903 1.00 91.88 100 VAL A N 1
ATOM 816 C CA . VAL A 1 100 ? 1.805 2.733 15.490 1.00 91.88 100 VAL A CA 1
ATOM 817 C C . VAL A 1 100 ? 1.597 3.809 14.436 1.00 91.88 100 VAL A C 1
ATOM 819 O O . VAL A 1 100 ? 0.511 4.367 14.298 1.00 91.88 100 VAL A O 1
ATOM 822 N N . VAL A 1 101 ? 2.645 4.087 13.678 1.00 91.56 101 VAL A N 1
ATOM 823 C CA . VAL A 1 101 ? 2.667 5.205 12.737 1.00 91.56 101 VAL A CA 1
ATOM 824 C C . VAL A 1 101 ? 1.962 4.846 11.451 1.00 91.56 101 VAL A C 1
ATOM 826 O O . VAL A 1 101 ? 1.192 5.651 10.933 1.00 91.56 101 VAL A O 1
ATOM 829 N N . HIS A 1 102 ? 2.177 3.622 10.980 1.00 91.62 102 HIS A N 1
ATOM 830 C CA . HIS A 1 102 ? 1.520 3.080 9.807 1.00 91.62 102 HIS A CA 1
ATOM 831 C C . HIS A 1 102 ? -0.005 3.193 9.931 1.00 91.62 102 HIS A C 1
ATOM 833 O O . HIS A 1 102 ? -0.646 3.774 9.057 1.00 91.62 102 HIS A O 1
ATOM 839 N N . GLY A 1 103 ? -0.584 2.757 11.058 1.00 94.62 103 GLY A N 1
ATOM 840 C CA . GLY A 1 103 ? -2.029 2.856 11.288 1.00 94.62 103 GLY A CA 1
ATOM 841 C C . GLY A 1 103 ? -2.558 4.295 11.245 1.00 94.62 103 GLY A C 1
ATOM 842 O O . GLY A 1 103 ? -3.592 4.563 10.628 1.00 94.62 103 GLY A O 1
ATOM 843 N N . VAL A 1 104 ? -1.833 5.252 11.837 1.00 95.81 104 VAL A N 1
ATOM 844 C CA . VAL A 1 104 ? -2.234 6.672 11.821 1.00 95.81 104 VAL A CA 1
ATOM 845 C C . VAL A 1 104 ? -2.103 7.278 10.422 1.00 95.81 104 VAL A C 1
ATOM 847 O O . VAL A 1 104 ? -3.025 7.947 9.955 1.00 95.81 104 VAL A O 1
ATOM 850 N N . ASN A 1 105 ? -1.002 7.018 9.720 1.00 94.88 105 ASN A N 1
ATOM 851 C CA . ASN A 1 105 ? -0.770 7.536 8.372 1.00 94.88 105 ASN A CA 1
ATOM 852 C C . ASN A 1 105 ? -1.788 6.990 7.366 1.00 94.88 105 ASN A C 1
ATOM 854 O O . ASN A 1 105 ? -2.355 7.760 6.589 1.00 94.88 105 ASN A O 1
ATOM 858 N N . VAL A 1 106 ? -2.061 5.682 7.398 1.00 96.75 106 VAL A N 1
ATOM 859 C CA . VAL A 1 106 ? -3.071 5.048 6.538 1.00 96.75 106 VAL A CA 1
ATOM 860 C C . VAL A 1 106 ? -4.461 5.616 6.824 1.00 96.75 106 VAL A C 1
ATOM 862 O O . VAL A 1 106 ? -5.210 5.874 5.879 1.00 96.75 106 VAL A O 1
ATOM 865 N N . CYS A 1 107 ? -4.793 5.892 8.089 1.00 97.88 107 CYS A N 1
ATOM 866 C CA . CYS A 1 107 ? -6.034 6.573 8.463 1.00 97.88 107 CYS A CA 1
ATOM 867 C C . CYS A 1 107 ? -6.143 7.962 7.808 1.00 97.88 107 CYS A C 1
ATOM 869 O O . CYS A 1 107 ? -7.126 8.235 7.118 1.00 97.88 107 CYS A O 1
ATOM 871 N N . ILE A 1 108 ? -5.111 8.805 7.927 1.00 95.81 108 ILE A N 1
ATOM 872 C CA . ILE A 1 108 ? -5.083 10.148 7.317 1.00 95.81 108 ILE A CA 1
ATOM 873 C C . ILE A 1 108 ? -5.237 10.073 5.793 1.00 95.81 108 ILE A C 1
ATOM 875 O O . ILE A 1 108 ? -6.079 10.764 5.220 1.00 95.81 108 ILE A O 1
ATOM 879 N N . LEU A 1 109 ? -4.459 9.210 5.134 1.00 95.62 109 LEU A N 1
ATOM 880 C CA . LEU A 1 109 ? -4.505 9.034 3.679 1.00 95.62 109 LEU A CA 1
ATOM 881 C C . LEU A 1 109 ? -5.882 8.557 3.207 1.00 95.62 109 LEU A C 1
ATOM 883 O O . LEU A 1 109 ? -6.407 9.071 2.221 1.00 95.62 109 LEU A O 1
ATOM 887 N N . SER A 1 110 ? -6.487 7.609 3.925 1.00 98.06 110 SER A N 1
ATOM 888 C CA . SER A 1 110 ? -7.815 7.078 3.599 1.00 98.06 110 SER A CA 1
ATOM 889 C C . SER A 1 110 ? -8.896 8.153 3.713 1.00 98.06 110 SER A C 1
ATOM 891 O O . SER A 1 110 ? -9.758 8.253 2.840 1.00 98.06 110 SER A O 1
ATOM 893 N N . LEU A 1 111 ? -8.828 8.999 4.746 1.00 97.25 111 LEU A N 1
ATOM 894 C CA . LEU A 1 111 ? -9.758 10.115 4.924 1.00 97.25 111 LEU A CA 1
ATOM 895 C C . LEU A 1 111 ? -9.611 11.175 3.826 1.00 97.25 111 LEU A C 1
ATOM 897 O O . LEU A 1 111 ? -10.619 11.688 3.344 1.00 97.25 111 LEU A O 1
ATOM 901 N N . GLU A 1 112 ? -8.393 11.472 3.372 1.00 94.62 112 GLU A N 1
ATOM 902 C CA . GLU A 1 112 ? -8.173 12.391 2.247 1.00 94.62 112 GLU A CA 1
ATOM 903 C C . GLU A 1 112 ? -8.742 11.863 0.923 1.00 94.62 112 GLU A C 1
ATOM 905 O O . GLU A 1 112 ? -9.324 12.626 0.144 1.00 94.62 112 GLU A O 1
ATOM 910 N N . ILE A 1 113 ? -8.633 10.551 0.680 1.00 95.25 113 ILE A N 1
ATOM 911 C CA . ILE A 1 113 ? -9.267 9.899 -0.475 1.00 95.25 113 ILE A CA 1
ATOM 912 C C . ILE A 1 113 ? -10.793 9.984 -0.346 1.00 95.25 113 ILE A C 1
ATOM 914 O O . ILE A 1 113 ? -11.462 10.432 -1.277 1.00 95.25 113 ILE A O 1
ATOM 918 N N . ALA A 1 114 ? -11.353 9.627 0.813 1.00 96.44 114 ALA A N 1
ATOM 919 C CA . ALA A 1 114 ? -12.795 9.687 1.068 1.00 96.44 114 ALA A CA 1
ATOM 920 C C . ALA A 1 114 ? -13.370 11.094 0.917 1.00 96.44 114 ALA A C 1
ATOM 922 O O . ALA A 1 114 ? -14.477 11.270 0.404 1.00 96.44 114 ALA A O 1
ATOM 923 N N . ARG A 1 115 ? -12.592 12.113 1.289 1.00 93.00 115 ARG A N 1
ATOM 924 C CA . ARG A 1 115 ? -12.964 13.505 1.064 1.00 93.00 115 ARG A CA 1
ATOM 925 C C . ARG A 1 115 ? -13.097 13.812 -0.423 1.00 93.00 115 ARG A C 1
ATOM 927 O O . ARG A 1 115 ? -14.065 14.449 -0.826 1.00 93.00 115 ARG A O 1
ATOM 934 N N . GLY A 1 116 ? -12.153 13.350 -1.243 1.00 88.94 116 GLY A N 1
ATOM 935 C CA . GLY A 1 116 ? -12.235 13.474 -2.701 1.00 88.94 116 GLY A CA 1
ATOM 936 C C . GLY A 1 116 ? -13.407 12.695 -3.310 1.00 88.94 116 GLY A C 1
ATOM 937 O O . GLY A 1 116 ? -13.978 13.124 -4.309 1.00 88.94 116 GLY A O 1
ATOM 938 N N . LEU A 1 117 ? -13.814 11.596 -2.669 1.00 89.88 117 LEU A N 1
ATOM 939 C CA . LEU A 1 117 ? -15.005 10.819 -3.023 1.00 89.88 117 LEU A CA 1
ATOM 940 C C . LEU A 1 117 ? -16.319 11.449 -2.516 1.00 89.88 117 LEU A C 1
ATOM 942 O O . LEU A 1 117 ? -17.390 10.938 -2.834 1.00 89.88 117 LEU A O 1
ATOM 946 N N . ASN A 1 118 ? -16.256 12.571 -1.789 1.00 92.19 118 ASN A N 1
ATOM 947 C CA . ASN A 1 118 ? -17.391 13.264 -1.164 1.00 92.19 118 ASN A CA 1
ATOM 948 C C . ASN A 1 118 ? -18.175 12.401 -0.161 1.00 92.19 118 ASN A C 1
ATOM 950 O O . ASN A 1 118 ? -19.404 12.466 -0.106 1.00 92.19 118 ASN A O 1
ATOM 954 N N . TYR A 1 119 ? -17.471 11.591 0.628 1.00 96.38 119 TYR A N 1
ATOM 955 C CA . TYR A 1 119 ? -18.094 10.797 1.687 1.00 96.38 119 TYR A CA 1
ATOM 956 C C . TYR A 1 119 ? -18.674 11.697 2.782 1.00 96.38 119 TYR A C 1
ATOM 958 O O . TYR A 1 119 ? -18.129 12.757 3.097 1.00 96.38 119 TYR A O 1
ATOM 966 N N . THR A 1 120 ? -19.787 11.272 3.378 1.00 96.38 120 THR A N 1
ATOM 967 C CA . THR A 1 120 ? -20.366 11.949 4.543 1.00 96.38 120 THR A CA 1
ATOM 968 C C . THR A 1 120 ? -19.475 11.767 5.771 1.00 96.38 120 THR A C 1
ATOM 970 O O . THR A 1 120 ? -18.660 10.848 5.840 1.00 96.38 120 THR A O 1
ATOM 973 N N . THR A 1 121 ? -19.661 12.603 6.795 1.00 95.00 121 THR A N 1
ATOM 974 C CA . THR A 1 121 ? -18.933 12.472 8.067 1.00 95.00 121 THR A CA 1
ATOM 975 C C . THR A 1 121 ? -19.085 11.081 8.687 1.00 95.00 121 THR A C 1
ATOM 977 O O . THR A 1 121 ? -18.113 10.546 9.204 1.00 95.00 121 THR A O 1
ATOM 980 N N . GLU A 1 122 ? -20.270 10.474 8.605 1.00 94.62 122 GLU A N 1
ATOM 981 C CA . GLU A 1 122 ? -20.523 9.117 9.107 1.00 94.62 122 GLU A CA 1
ATOM 982 C C . GLU A 1 122 ? -19.732 8.064 8.314 1.00 94.62 122 GLU A C 1
ATOM 984 O O . GLU A 1 122 ? -19.040 7.232 8.895 1.00 94.62 122 GLU A O 1
ATOM 989 N N . GLN A 1 123 ? -19.730 8.160 6.982 1.00 96.81 123 GLN A N 1
ATOM 990 C CA . GLN A 1 123 ? -18.932 7.272 6.132 1.00 96.81 123 GLN A CA 1
ATOM 991 C C . GLN A 1 123 ? -17.427 7.415 6.406 1.00 96.81 123 GLN A C 1
ATOM 993 O O . GLN A 1 123 ? -16.697 6.425 6.465 1.00 96.81 123 GLN A O 1
ATOM 998 N N . MET A 1 124 ? -16.957 8.648 6.609 1.00 97.56 124 MET A N 1
ATOM 999 C CA . MET A 1 124 ? -15.567 8.934 6.964 1.00 97.56 124 MET A CA 1
ATOM 1000 C C . MET A 1 124 ? -15.210 8.429 8.366 1.00 97.56 124 MET A C 1
ATOM 1002 O O . MET A 1 124 ? -14.083 7.988 8.568 1.00 97.56 124 MET A O 1
ATOM 1006 N N . GLN A 1 125 ? -16.140 8.452 9.327 1.00 96.81 125 GLN A N 1
ATOM 1007 C CA . GLN A 1 125 ? -15.928 7.881 10.662 1.00 96.81 125 GLN A CA 1
ATOM 1008 C C . GLN A 1 125 ? -15.656 6.382 10.582 1.00 96.81 125 GLN A C 1
ATOM 1010 O O . GLN A 1 125 ? -14.667 5.915 11.145 1.00 96.81 125 GLN A O 1
ATOM 1015 N N . ASP A 1 126 ? -16.492 5.649 9.853 1.00 96.38 126 ASP A N 1
ATOM 1016 C CA . ASP A 1 126 ? -16.350 4.204 9.684 1.00 96.38 126 ASP A CA 1
ATOM 1017 C C . ASP A 1 126 ? -15.052 3.841 8.963 1.00 96.38 126 ASP A C 1
ATOM 1019 O O . ASP A 1 126 ? -14.283 2.997 9.433 1.00 96.38 126 ASP A O 1
ATOM 1023 N N . LEU A 1 127 ? -14.768 4.527 7.851 1.00 98.38 127 LEU A N 1
ATOM 1024 C CA . LEU A 1 127 ? -13.531 4.339 7.102 1.00 98.38 127 LEU A CA 1
ATOM 1025 C C . LEU A 1 127 ? -12.308 4.676 7.954 1.00 98.38 127 LEU A C 1
ATOM 1027 O O . LEU A 1 127 ? -11.365 3.894 7.997 1.00 98.38 127 LEU A O 1
ATOM 1031 N N . GLY A 1 128 ? -12.312 5.823 8.635 1.00 97.94 128 GLY A N 1
ATOM 1032 C CA . GLY A 1 128 ? -11.208 6.256 9.484 1.00 97.94 128 GLY A CA 1
ATOM 1033 C C . GLY A 1 128 ? -10.961 5.277 10.626 1.00 97.94 128 GLY A C 1
ATOM 1034 O O . GLY A 1 128 ? -9.808 4.979 10.936 1.00 97.94 128 GLY A O 1
ATOM 1035 N N . MET A 1 129 ? -12.029 4.729 11.212 1.00 97.31 129 MET A N 1
ATOM 1036 C CA . MET A 1 129 ? -11.933 3.751 12.290 1.00 97.31 129 MET A CA 1
ATOM 1037 C C . MET A 1 129 ? -11.337 2.432 11.804 1.00 97.31 129 MET A C 1
ATOM 1039 O O . MET A 1 129 ? -10.403 1.915 12.418 1.00 97.31 129 MET A O 1
ATOM 1043 N N . GLY A 1 130 ? -11.823 1.907 10.678 1.00 97.50 130 GLY A N 1
ATOM 1044 C CA . GLY A 1 130 ? -11.261 0.695 10.091 1.00 97.50 130 GLY A CA 1
ATOM 1045 C C . GLY A 1 130 ? -9.840 0.891 9.572 1.00 97.50 130 GLY A C 1
ATOM 1046 O O . GLY A 1 130 ? -9.005 0.025 9.791 1.00 97.50 130 GLY A O 1
ATOM 1047 N N . ALA A 1 131 ? -9.525 2.039 8.970 1.00 98.38 131 ALA A N 1
ATOM 1048 C CA . ALA A 1 131 ? -8.177 2.376 8.516 1.00 98.38 131 ALA A CA 1
ATOM 1049 C C . ALA A 1 131 ? -7.192 2.512 9.684 1.00 98.38 131 ALA A C 1
ATOM 1051 O O . ALA A 1 131 ? -6.063 2.048 9.586 1.00 98.38 131 ALA A O 1
ATOM 1052 N N . PHE A 1 132 ? -7.610 3.098 10.808 1.00 97.88 132 PHE A N 1
ATOM 1053 C CA . PHE A 1 132 ? -6.783 3.155 12.013 1.00 97.88 132 PHE A CA 1
ATOM 1054 C C . PHE A 1 132 ? -6.518 1.743 12.552 1.00 97.88 132 PHE A C 1
ATOM 1056 O O . PHE A 1 132 ? -5.392 1.426 12.910 1.00 97.88 132 PHE A O 1
ATOM 1063 N N . LEU A 1 133 ? -7.527 0.868 12.557 1.00 96.69 133 LEU A N 1
ATOM 1064 C CA . LEU A 1 133 ? -7.443 -0.466 13.159 1.00 96.69 133 LEU A CA 1
ATOM 1065 C C . LEU A 1 133 ? -7.000 -1.596 12.210 1.00 96.69 133 LEU A C 1
ATOM 1067 O O . LEU A 1 133 ? -6.863 -2.725 12.675 1.00 96.69 133 LEU A O 1
ATOM 1071 N N . HIS A 1 134 ? -6.791 -1.337 10.916 1.00 97.69 134 HIS A N 1
ATOM 1072 C CA . HIS A 1 134 ? -6.673 -2.392 9.895 1.00 97.69 134 HIS A CA 1
ATOM 1073 C C . HIS A 1 134 ? -5.596 -3.444 10.209 1.00 97.69 134 HIS A C 1
ATOM 1075 O O . HIS A 1 134 ? -5.826 -4.635 10.012 1.00 97.69 134 HIS A O 1
ATOM 1081 N N . ASP A 1 135 ? -4.471 -2.998 10.775 1.00 95.94 135 ASP A N 1
ATOM 1082 C CA . ASP A 1 135 ? -3.271 -3.802 11.007 1.00 95.94 135 ASP A CA 1
ATOM 1083 C C . ASP A 1 135 ? -3.053 -4.194 12.480 1.00 95.94 135 ASP A C 1
ATOM 1085 O O . ASP A 1 135 ? -2.004 -4.735 12.831 1.00 95.94 135 ASP A O 1
ATOM 1089 N N . ILE A 1 136 ? -4.026 -3.987 13.383 1.00 95.12 136 ILE A N 1
ATOM 1090 C CA . ILE A 1 136 ? -3.840 -4.306 14.819 1.00 95.12 136 ILE A CA 1
ATOM 1091 C C . ILE A 1 136 ? -3.519 -5.785 15.068 1.00 95.12 136 ILE A C 1
ATOM 1093 O O . ILE A 1 136 ? -2.861 -6.120 16.053 1.00 95.12 136 ILE A O 1
ATOM 1097 N N . GLY A 1 137 ? -3.940 -6.679 14.168 1.00 94.88 137 GLY A N 1
ATOM 1098 C CA . GLY A 1 137 ? -3.617 -8.101 14.234 1.00 94.88 137 GLY A CA 1
ATOM 1099 C C . GLY A 1 137 ? -2.130 -8.406 14.034 1.00 94.88 137 GLY A C 1
ATOM 1100 O O . GLY A 1 137 ? -1.663 -9.449 14.496 1.00 94.88 137 GLY A O 1
ATOM 1101 N N . MET A 1 138 ? -1.356 -7.487 13.438 1.00 93.88 138 MET A N 1
ATOM 1102 C CA . MET A 1 138 ? 0.094 -7.637 13.238 1.00 93.88 138 MET A CA 1
ATOM 1103 C C . MET A 1 138 ? 0.852 -7.762 14.562 1.00 93.88 138 MET A C 1
ATOM 1105 O O . MET A 1 138 ? 1.963 -8.293 14.588 1.00 93.88 138 MET A O 1
ATOM 1109 N N . ILE A 1 139 ? 0.250 -7.348 15.684 1.00 92.19 139 ILE A N 1
ATOM 1110 C CA . ILE A 1 139 ? 0.819 -7.540 17.023 1.00 92.19 139 ILE A CA 1
ATOM 1111 C C . ILE A 1 139 ? 1.092 -9.018 17.338 1.00 92.19 139 ILE A C 1
ATOM 1113 O O . ILE A 1 139 ? 2.056 -9.325 18.037 1.00 92.19 139 ILE A O 1
ATOM 1117 N N . LYS A 1 140 ? 0.294 -9.946 16.786 1.00 90.81 140 LYS A N 1
ATOM 1118 C CA . LYS A 1 140 ? 0.472 -11.398 16.962 1.00 90.81 140 LYS A CA 1
ATOM 1119 C C . LYS A 1 140 ? 1.660 -11.952 16.175 1.00 90.81 140 LYS A C 1
ATOM 1121 O O . LYS A 1 140 ? 2.186 -12.998 16.537 1.00 90.81 140 LYS A O 1
ATOM 1126 N N . THR A 1 141 ? 2.115 -11.233 15.151 1.00 88.56 141 THR A N 1
ATOM 1127 C CA . THR A 1 141 ? 3.232 -11.619 14.275 1.00 88.56 141 THR A CA 1
ATOM 1128 C C . THR A 1 141 ? 4.421 -10.661 14.387 1.00 88.56 141 THR A C 1
ATOM 1130 O O . THR A 1 141 ? 5.334 -10.692 13.560 1.00 88.56 141 THR A O 1
ATOM 1133 N N . LYS A 1 142 ? 4.436 -9.791 15.406 1.00 84.62 142 LYS A N 1
ATOM 1134 C CA . LYS A 1 142 ? 5.446 -8.737 15.578 1.00 84.62 142 LYS A CA 1
ATOM 1135 C C . LYS A 1 142 ? 6.868 -9.294 15.695 1.00 84.62 142 LYS A C 1
ATOM 1137 O O . LYS A 1 142 ? 7.784 -8.780 15.062 1.00 84.62 142 LYS A O 1
ATOM 1142 N N . ASN A 1 143 ? 7.037 -10.408 16.403 1.00 82.75 143 ASN A N 1
ATOM 1143 C CA . ASN A 1 143 ? 8.309 -11.131 16.513 1.00 82.75 143 ASN A CA 1
ATOM 1144 C C . ASN A 1 143 ? 8.871 -11.596 15.154 1.00 82.75 143 ASN A C 1
ATOM 1146 O O . ASN A 1 143 ? 10.087 -11.663 14.976 1.00 82.75 143 ASN A O 1
ATOM 1150 N N . ILE A 1 144 ? 8.000 -11.919 14.195 1.00 82.88 144 ILE A N 1
ATOM 1151 C CA . ILE A 1 144 ? 8.388 -12.285 12.830 1.00 82.88 144 ILE A CA 1
ATOM 1152 C C . ILE A 1 144 ? 8.794 -11.024 12.051 1.00 82.88 144 ILE A C 1
ATOM 1154 O O . ILE A 1 144 ? 9.811 -11.033 11.356 1.00 82.88 144 ILE A O 1
ATOM 1158 N N . LEU A 1 145 ? 8.034 -9.932 12.193 1.00 76.44 145 LEU A N 1
ATOM 1159 C CA . LEU A 1 145 ? 8.276 -8.656 11.504 1.00 76.44 145 LEU A CA 1
ATOM 1160 C C . LEU A 1 145 ? 9.580 -7.968 11.932 1.00 76.44 145 LEU A C 1
ATOM 1162 O O . LEU A 1 145 ? 10.252 -7.359 11.100 1.00 76.44 145 LEU A O 1
ATOM 1166 N N . GLU A 1 146 ? 9.963 -8.083 13.204 1.00 77.50 146 GLU A N 1
ATOM 1167 C CA . GLU A 1 146 ? 11.196 -7.493 13.749 1.00 77.50 146 GLU A CA 1
ATOM 1168 C C . GLU A 1 146 ? 12.469 -8.238 13.317 1.00 77.50 146 GLU A C 1
ATOM 1170 O O . GLU A 1 146 ? 13.595 -7.776 13.547 1.00 77.50 146 GLU A O 1
ATOM 1175 N N . ASN A 1 147 ? 12.322 -9.390 12.661 1.00 73.12 147 ASN A N 1
ATOM 1176 C CA . ASN A 1 147 ? 13.458 -10.188 12.251 1.00 73.12 147 ASN A CA 1
ATOM 1177 C C . ASN A 1 147 ? 14.204 -9.550 11.065 1.00 73.12 147 ASN A C 1
ATOM 1179 O O . ASN A 1 147 ? 13.651 -9.338 9.990 1.00 73.12 147 ASN A O 1
ATOM 1183 N N . LYS A 1 148 ? 15.511 -9.302 11.226 1.00 67.56 148 LYS A N 1
ATOM 1184 C CA . LYS A 1 148 ? 16.366 -8.632 10.219 1.00 67.56 148 LYS A CA 1
ATOM 1185 C C . LYS A 1 148 ? 16.816 -9.541 9.064 1.00 67.56 148 LYS A C 1
ATOM 1187 O O . LYS A 1 148 ? 17.672 -9.148 8.265 1.00 67.56 148 LYS A O 1
ATOM 1192 N N . ARG A 1 149 ? 16.309 -10.775 8.983 1.00 77.19 149 ARG A N 1
ATOM 1193 C CA . ARG A 1 149 ? 16.580 -11.707 7.876 1.00 77.19 149 ARG A CA 1
ATOM 1194 C C . ARG A 1 149 ? 15.400 -11.772 6.912 1.00 77.19 149 ARG A C 1
ATOM 1196 O O . ARG A 1 149 ? 14.302 -11.315 7.198 1.00 77.19 149 ARG A O 1
ATOM 1203 N N . ARG A 1 150 ? 15.617 -12.398 5.752 1.00 63.66 150 ARG A N 1
ATOM 1204 C CA . ARG A 1 150 ? 14.503 -12.750 4.864 1.00 63.66 150 ARG A CA 1
ATOM 1205 C C . ARG A 1 150 ? 13.558 -13.720 5.582 1.00 63.66 150 ARG A C 1
ATOM 1207 O O . ARG A 1 150 ? 14.021 -14.628 6.275 1.00 63.66 150 ARG A O 1
ATOM 1214 N N . LEU A 1 151 ? 12.262 -13.511 5.381 1.00 71.50 151 LEU A N 1
ATOM 1215 C CA . LEU A 1 151 ? 11.204 -14.368 5.901 1.00 71.50 151 LEU A CA 1
ATOM 1216 C C . LEU A 1 151 ? 11.192 -15.711 5.167 1.00 71.50 151 LEU A C 1
ATOM 1218 O O . LEU A 1 151 ? 11.385 -15.760 3.948 1.00 71.50 151 LEU A O 1
ATOM 1222 N N . TYR A 1 152 ? 10.948 -16.787 5.906 1.00 74.50 152 TYR A N 1
ATOM 1223 C CA . TYR A 1 152 ? 10.609 -18.084 5.333 1.00 74.50 152 TYR A CA 1
ATOM 1224 C C . TYR A 1 152 ? 9.169 -18.072 4.812 1.00 74.50 152 TYR A C 1
ATOM 1226 O O . TYR A 1 152 ? 8.349 -17.253 5.219 1.00 74.50 152 TYR A O 1
ATOM 1234 N N . TYR A 1 153 ? 8.841 -19.010 3.922 1.00 76.25 153 TYR A N 1
ATOM 1235 C CA . TYR A 1 153 ? 7.492 -19.111 3.357 1.00 76.25 153 TYR A CA 1
ATOM 1236 C C . TYR A 1 153 ? 6.412 -19.251 4.444 1.00 76.25 153 TYR A C 1
ATOM 1238 O O . TYR A 1 153 ? 5.429 -18.524 4.418 1.00 76.25 153 TYR A O 1
ATOM 1246 N N . ALA A 1 154 ? 6.635 -20.107 5.447 1.00 77.94 154 ALA A N 1
ATOM 1247 C CA . ALA A 1 154 ? 5.689 -20.296 6.550 1.00 77.94 154 ALA A CA 1
ATOM 1248 C C . ALA A 1 154 ? 5.478 -19.022 7.388 1.00 77.94 154 ALA A C 1
ATOM 1250 O O . ALA A 1 154 ? 4.358 -18.717 7.768 1.00 77.94 154 ALA A O 1
ATOM 1251 N N . GLU A 1 155 ? 6.539 -18.246 7.625 1.00 79.00 155 GLU A N 1
ATOM 1252 C CA . GLU A 1 155 ? 6.451 -16.956 8.323 1.00 79.00 155 GLU A CA 1
ATOM 1253 C C . GLU A 1 155 ? 5.672 -15.920 7.512 1.00 79.00 155 GLU A C 1
ATOM 1255 O O . GLU A 1 155 ? 4.955 -15.096 8.071 1.00 79.00 155 GLU A O 1
ATOM 1260 N N . TYR A 1 156 ? 5.807 -15.959 6.185 1.00 78.62 156 TYR A N 1
ATOM 1261 C CA . TYR A 1 156 ? 5.035 -15.100 5.299 1.00 78.62 156 TYR A CA 1
ATOM 1262 C C . TYR A 1 156 ? 3.546 -15.463 5.305 1.00 78.62 156 TYR A C 1
ATOM 1264 O O . TYR A 1 156 ? 2.715 -14.561 5.376 1.00 78.62 156 TYR A O 1
ATOM 1272 N N . GLU A 1 157 ? 3.204 -16.754 5.263 1.00 86.38 157 GLU A N 1
ATOM 1273 C CA . GLU A 1 157 ? 1.812 -17.205 5.404 1.00 86.38 157 GLU A CA 1
ATOM 1274 C C . GLU A 1 157 ? 1.236 -16.832 6.775 1.00 86.38 157 GLU A C 1
ATOM 1276 O O . GLU A 1 157 ? 0.108 -16.356 6.851 1.00 86.38 157 GLU A O 1
ATOM 1281 N N . GLU A 1 158 ? 2.032 -16.950 7.837 1.00 89.25 158 GLU A N 1
ATOM 1282 C CA . GLU A 1 158 ? 1.627 -16.554 9.185 1.00 89.25 158 GLU A CA 1
ATOM 1283 C C . GLU A 1 158 ? 1.359 -15.048 9.291 1.00 89.25 158 GLU A C 1
ATOM 1285 O O . GLU A 1 158 ? 0.344 -14.639 9.848 1.00 89.25 158 GLU A O 1
ATOM 1290 N N . ILE A 1 159 ? 2.202 -14.206 8.682 1.00 88.19 159 ILE A N 1
ATOM 1291 C CA . ILE A 1 159 ? 1.947 -12.761 8.624 1.00 88.19 159 ILE A CA 1
ATOM 1292 C C . ILE A 1 159 ? 0.620 -12.463 7.928 1.00 88.19 159 ILE A C 1
ATOM 1294 O O . ILE A 1 159 ? -0.096 -11.586 8.391 1.00 88.19 159 ILE A O 1
ATOM 1298 N N . LYS A 1 160 ? 0.231 -13.172 6.859 1.00 89.31 160 LYS A N 1
ATOM 1299 C CA . LYS A 1 160 ? -1.066 -12.917 6.191 1.00 89.31 160 LYS A CA 1
ATOM 1300 C C . LYS A 1 160 ? -2.268 -13.128 7.118 1.00 89.31 160 LYS A C 1
ATOM 1302 O O . LYS A 1 160 ? -3.298 -12.484 6.914 1.00 89.31 160 LYS A O 1
ATOM 1307 N N . ASN A 1 161 ? -2.132 -13.977 8.138 1.00 93.31 161 ASN A N 1
ATOM 1308 C CA . ASN A 1 161 ? -3.185 -14.238 9.119 1.00 93.31 161 ASN A CA 1
ATOM 1309 C C . ASN A 1 161 ? -3.449 -13.063 10.075 1.00 93.31 161 ASN A C 1
ATOM 1311 O O . ASN A 1 161 ? -4.424 -13.128 10.819 1.00 93.31 161 ASN A O 1
ATOM 1315 N N . HIS A 1 162 ? -2.673 -11.968 10.041 1.00 95.19 162 HIS A N 1
ATOM 1316 C CA . HIS A 1 162 ? -2.970 -10.777 10.853 1.00 95.19 162 HIS A CA 1
ATOM 1317 C C . HIS A 1 162 ? -4.382 -10.226 10.612 1.00 95.19 162 HIS A C 1
ATOM 1319 O O . HIS A 1 162 ? -4.991 -9.713 11.544 1.00 95.19 162 HIS A O 1
ATOM 1325 N N . THR A 1 163 ? -4.928 -10.375 9.404 1.00 95.31 163 THR A N 1
ATOM 1326 C CA . THR A 1 163 ? -6.318 -10.007 9.093 1.00 95.31 163 THR A CA 1
ATOM 1327 C C . THR A 1 163 ? -7.299 -10.785 9.978 1.00 95.31 163 THR A C 1
ATOM 1329 O O . THR A 1 163 ? -8.139 -10.193 10.653 1.00 95.31 163 THR A O 1
ATOM 1332 N N . ASN A 1 164 ? -7.128 -12.108 10.081 1.00 95.62 164 ASN A N 1
ATOM 1333 C CA . ASN A 1 164 ? -7.919 -12.971 10.963 1.00 95.62 164 ASN A CA 1
ATOM 1334 C C . ASN A 1 164 ? -7.702 -12.633 12.444 1.00 95.62 164 ASN A C 1
ATOM 1336 O O . ASN A 1 164 ? -8.669 -12.567 13.203 1.00 95.62 164 ASN A O 1
ATOM 1340 N N . TYR A 1 165 ? -6.459 -12.366 12.855 1.00 95.38 165 TYR A N 1
ATOM 1341 C CA . TYR A 1 165 ? -6.160 -11.941 14.226 1.00 95.38 165 TYR A CA 1
ATOM 1342 C C . TYR A 1 165 ? -6.829 -10.607 14.571 1.00 95.38 165 TYR A C 1
ATOM 1344 O O . TYR A 1 165 ? -7.360 -10.458 15.668 1.00 95.38 165 TYR A O 1
ATOM 1352 N N . GLY A 1 166 ? -6.860 -9.657 13.635 1.00 95.25 166 GLY A N 1
ATOM 1353 C CA . GLY A 1 166 ? -7.563 -8.385 13.789 1.00 95.25 166 GLY A CA 1
ATOM 1354 C C . GLY A 1 166 ? -9.066 -8.577 13.997 1.00 95.25 166 GLY A C 1
ATOM 1355 O O . GLY A 1 166 ? -9.638 -7.987 14.914 1.00 95.25 166 GLY A O 1
ATOM 1356 N N . LEU A 1 167 ? -9.696 -9.459 13.210 1.00 94.94 167 LEU A N 1
ATOM 1357 C CA . LEU A 1 167 ? -11.107 -9.818 13.394 1.00 94.94 167 LEU A CA 1
ATOM 1358 C C . LEU A 1 167 ? -11.363 -10.458 14.763 1.00 94.94 167 LEU A C 1
ATOM 1360 O O . LEU A 1 167 ? -12.341 -10.118 15.423 1.00 94.94 167 LEU A O 1
ATOM 1364 N N . GLU A 1 168 ? -10.494 -11.369 15.204 1.00 93.50 168 GLU A N 1
ATOM 1365 C CA . GLU A 1 168 ? -10.620 -12.025 16.509 1.00 93.50 168 GLU A CA 1
ATOM 1366 C C . GLU A 1 168 ? -10.515 -11.019 17.662 1.00 93.50 168 GLU A C 1
ATOM 1368 O O . GLU A 1 168 ? -11.342 -11.046 18.575 1.00 93.50 168 GLU A O 1
ATOM 1373 N N . ILE A 1 169 ? -9.552 -10.094 17.589 1.00 92.69 169 ILE A N 1
ATOM 1374 C CA . ILE A 1 169 ? -9.371 -9.018 18.573 1.00 92.69 169 ILE A CA 1
ATOM 1375 C C . ILE A 1 169 ? -10.642 -8.165 18.681 1.00 92.69 169 ILE A C 1
ATOM 1377 O O . ILE A 1 169 ? -11.047 -7.801 19.786 1.00 92.69 169 ILE A O 1
ATOM 1381 N N . LEU A 1 170 ? -11.289 -7.867 17.552 1.00 90.62 170 LEU A N 1
ATOM 1382 C CA . LEU A 1 170 ? -12.440 -6.963 17.506 1.00 90.62 170 LEU A CA 1
ATOM 1383 C C . LEU A 1 170 ? -13.794 -7.650 17.695 1.00 90.62 170 LEU A C 1
ATOM 1385 O O . LEU A 1 170 ? -14.779 -6.969 17.965 1.00 90.62 170 LEU A O 1
ATOM 1389 N N . LYS A 1 171 ? -13.851 -8.984 17.652 1.00 83.06 171 LYS A N 1
ATOM 1390 C CA . LYS A 1 171 ? -15.086 -9.777 17.788 1.00 83.06 171 LYS A CA 1
ATOM 1391 C C . LYS A 1 171 ? -15.882 -9.480 19.065 1.00 83.06 171 LYS A C 1
ATOM 1393 O O . LYS A 1 171 ? -17.097 -9.650 19.080 1.00 83.06 171 LYS A O 1
ATOM 1398 N N . ASN A 1 172 ? -15.207 -9.044 20.128 1.00 72.19 172 ASN A N 1
ATOM 1399 C CA . ASN A 1 172 ? -15.825 -8.755 21.425 1.00 72.19 172 ASN A CA 1
ATOM 1400 C C . ASN A 1 172 ? -16.186 -7.270 21.623 1.00 72.19 172 ASN A C 1
ATOM 1402 O O . ASN A 1 172 ? -16.628 -6.892 22.708 1.00 72.19 172 ASN A O 1
ATOM 1406 N N . PHE A 1 173 ? -16.006 -6.422 20.607 1.00 77.12 173 PHE A N 1
ATOM 1407 C CA . PHE A 1 173 ? -16.359 -5.006 20.663 1.00 77.12 173 PHE A CA 1
ATOM 1408 C C . PHE A 1 173 ? -17.749 -4.779 20.064 1.00 77.12 173 PHE A C 1
ATOM 1410 O O . PHE A 1 173 ? -17.952 -4.962 18.869 1.00 77.12 173 PHE A O 1
ATOM 1417 N N . GLY A 1 174 ? -18.704 -4.346 20.893 1.00 67.19 174 GLY A N 1
ATOM 1418 C CA . GLY A 1 174 ? -20.098 -4.134 20.473 1.00 67.19 174 GLY A CA 1
ATOM 1419 C C . GLY A 1 174 ? -20.324 -2.966 19.502 1.00 67.19 174 GLY A C 1
ATOM 1420 O O . GLY A 1 174 ? -21.349 -2.939 18.833 1.00 67.19 174 GLY A O 1
ATOM 1421 N N . ASP A 1 175 ? -19.366 -2.039 19.396 1.00 73.56 175 ASP A N 1
ATOM 1422 C CA . ASP A 1 175 ? -19.467 -0.812 18.584 1.00 73.56 175 ASP A CA 1
ATOM 1423 C C . ASP A 1 175 ? -18.740 -0.906 17.224 1.00 73.56 175 ASP A C 1
ATOM 1425 O O . ASP A 1 175 ? -18.488 0.113 16.578 1.00 73.56 175 ASP A O 1
ATOM 1429 N N . ILE A 1 176 ? -18.359 -2.109 16.782 1.00 87.12 176 ILE A N 1
ATOM 1430 C CA . ILE A 1 176 ? -17.702 -2.323 15.486 1.00 87.12 176 ILE A CA 1
ATOM 1431 C C . ILE A 1 176 ? -18.738 -2.754 14.449 1.00 87.12 176 ILE A C 1
ATOM 1433 O O . ILE A 1 176 ? -19.360 -3.806 14.582 1.00 87.12 176 ILE A O 1
ATOM 1437 N N . ASN A 1 177 ? -18.906 -1.953 13.397 1.00 89.12 177 ASN A N 1
ATOM 1438 C CA . ASN A 1 177 ? -19.821 -2.283 12.310 1.00 89.12 177 ASN A CA 1
ATOM 1439 C C . ASN A 1 177 ? -19.179 -3.186 11.240 1.00 89.12 177 ASN A C 1
ATOM 1441 O O . ASN A 1 177 ? -17.964 -3.395 11.199 1.00 89.12 177 ASN A O 1
ATOM 1445 N N . GLU A 1 178 ? -20.016 -3.709 10.344 1.00 92.12 178 GLU A N 1
ATOM 1446 C CA . GLU A 1 178 ? -19.603 -4.661 9.307 1.00 92.12 178 GLU A CA 1
ATOM 1447 C C . GLU A 1 178 ? -18.581 -4.081 8.321 1.00 92.12 178 GLU A C 1
ATOM 1449 O O . GLU A 1 178 ? -17.688 -4.802 7.880 1.00 92.12 178 GLU A O 1
ATOM 1454 N N . ARG A 1 179 ? -18.654 -2.779 8.015 1.00 93.19 179 ARG A N 1
ATOM 1455 C CA . ARG A 1 179 ? -17.712 -2.117 7.099 1.00 93.19 179 ARG A CA 1
ATOM 1456 C C . ARG A 1 179 ? -16.309 -2.028 7.701 1.00 93.19 179 ARG A C 1
ATOM 1458 O O . ARG A 1 179 ? -15.328 -2.251 6.996 1.00 93.19 179 ARG A O 1
ATOM 1465 N N . ILE A 1 180 ? -16.197 -1.790 9.010 1.00 95.25 180 ILE A N 1
ATOM 1466 C CA . ILE A 1 180 ? -14.910 -1.837 9.721 1.00 95.25 180 ILE A CA 1
ATOM 1467 C C . ILE A 1 180 ? -14.315 -3.251 9.652 1.00 95.25 180 ILE A C 1
ATOM 1469 O O . ILE A 1 180 ? -13.141 -3.406 9.311 1.00 95.25 180 ILE A O 1
ATOM 1473 N N . LEU A 1 181 ? -15.119 -4.291 9.899 1.00 95.44 181 LEU A N 1
ATOM 1474 C CA . LEU A 1 181 ? -14.674 -5.688 9.779 1.00 95.44 181 LEU A CA 1
ATOM 1475 C C . LEU A 1 181 ? -14.274 -6.048 8.339 1.00 95.44 181 LEU A C 1
ATOM 1477 O O . LEU A 1 181 ? -13.302 -6.781 8.125 1.00 95.44 181 LEU A O 1
ATOM 1481 N N . ALA A 1 182 ? -14.980 -5.511 7.343 1.00 96.44 182 ALA A N 1
ATOM 1482 C CA . ALA A 1 182 ? -14.635 -5.683 5.937 1.00 96.44 182 ALA A CA 1
ATOM 1483 C C . ALA A 1 182 ? -13.261 -5.075 5.617 1.00 96.44 182 ALA A C 1
ATOM 1485 O O . ALA A 1 182 ? -12.440 -5.743 4.994 1.00 96.44 182 ALA A O 1
ATOM 1486 N N . ILE A 1 183 ? -12.950 -3.874 6.120 1.00 98.06 183 ILE A N 1
ATOM 1487 C CA . ILE A 1 183 ? -11.614 -3.267 5.981 1.00 98.06 183 ILE A CA 1
ATOM 1488 C C . ILE A 1 183 ? -10.536 -4.199 6.544 1.00 98.06 183 ILE A C 1
ATOM 1490 O O . ILE A 1 183 ? -9.586 -4.548 5.844 1.00 98.06 183 ILE A O 1
ATOM 1494 N N . ILE A 1 184 ? -10.687 -4.651 7.788 1.00 96.62 184 ILE A N 1
ATOM 1495 C CA . ILE A 1 184 ? -9.677 -5.491 8.455 1.00 96.62 184 ILE A CA 1
ATOM 1496 C C . ILE A 1 184 ? -9.457 -6.802 7.697 1.00 96.62 184 ILE A C 1
ATOM 1498 O O . ILE A 1 184 ? -8.323 -7.245 7.541 1.00 96.62 184 ILE A O 1
ATOM 1502 N N . SER A 1 185 ? -10.526 -7.406 7.181 1.00 96.94 185 SER A N 1
ATOM 1503 C CA . SER A 1 185 ? -10.446 -8.682 6.467 1.00 96.94 185 SER A CA 1
ATOM 1504 C C . SER A 1 185 ? -9.976 -8.570 5.015 1.00 96.94 185 SER A C 1
ATOM 1506 O O . SER A 1 185 ? -9.412 -9.532 4.496 1.00 96.94 185 SER A O 1
ATOM 1508 N N . GLN A 1 186 ? -10.199 -7.429 4.352 1.00 97.69 186 GLN A N 1
ATOM 1509 C CA . GLN A 1 186 ? -10.049 -7.306 2.898 1.00 97.69 186 GLN A CA 1
ATOM 1510 C C . GLN A 1 186 ? -9.044 -6.241 2.441 1.00 97.69 186 GLN A C 1
ATOM 1512 O O . GLN A 1 186 ? -8.804 -6.133 1.243 1.00 97.69 186 GLN A O 1
ATOM 1517 N N . HIS A 1 187 ? -8.415 -5.460 3.325 1.00 97.50 187 HIS A N 1
ATOM 1518 C CA . HIS A 1 187 ? -7.495 -4.384 2.904 1.00 97.50 187 HIS A CA 1
ATOM 1519 C C . HIS A 1 187 ? -6.260 -4.877 2.119 1.00 97.50 187 HIS A C 1
ATOM 1521 O O . HIS A 1 187 ? -5.569 -4.081 1.479 1.00 97.50 187 HIS A O 1
ATOM 1527 N N . HIS A 1 188 ? -5.982 -6.184 2.098 1.00 95.44 188 HIS A N 1
ATOM 1528 C CA . HIS A 1 188 ? -4.966 -6.805 1.243 1.00 95.44 188 HIS A CA 1
ATOM 1529 C C . HIS A 1 188 ? -5.506 -7.489 -0.023 1.00 95.44 188 HIS A C 1
ATOM 1531 O O . HIS A 1 188 ? -4.713 -7.965 -0.843 1.00 95.44 188 HIS A O 1
ATOM 1537 N N . GLU A 1 189 ? -6.820 -7.486 -0.237 1.00 95.62 189 GLU A N 1
ATOM 1538 C CA . GLU A 1 189 ? -7.444 -7.892 -1.496 1.00 95.62 189 GLU A CA 1
ATOM 1539 C C . GLU A 1 189 ? -7.150 -6.868 -2.593 1.00 95.62 189 GLU A C 1
ATOM 1541 O O . GLU A 1 189 ? -6.944 -5.681 -2.329 1.00 95.62 189 GLU A O 1
ATOM 1546 N N . ARG A 1 190 ? -7.068 -7.323 -3.844 1.00 94.44 190 ARG A N 1
ATOM 1547 C CA . ARG A 1 190 ? -6.677 -6.484 -4.988 1.00 94.44 190 ARG A CA 1
ATOM 1548 C C . ARG A 1 190 ? -7.645 -6.705 -6.130 1.00 94.44 190 ARG A C 1
ATOM 1550 O O . ARG A 1 190 ? -8.080 -7.827 -6.354 1.00 94.44 190 ARG A O 1
ATOM 1557 N N . SER A 1 191 ? -7.960 -5.653 -6.875 1.00 86.00 191 SER A N 1
ATOM 1558 C CA . SER A 1 191 ? -9.006 -5.691 -7.901 1.00 86.00 191 SER A CA 1
ATOM 1559 C C . SER A 1 191 ? -8.735 -6.709 -9.016 1.00 86.00 191 SER A C 1
ATOM 1561 O O . SER A 1 191 ? -9.687 -7.232 -9.591 1.00 86.00 191 SER A O 1
ATOM 1563 N N . ASP A 1 192 ? -7.464 -7.044 -9.262 1.00 83.12 192 ASP A N 1
ATOM 1564 C CA . ASP A 1 192 ? -7.009 -8.085 -10.194 1.00 83.12 192 ASP A CA 1
ATOM 1565 C C . ASP A 1 192 ? -6.952 -9.509 -9.599 1.00 83.12 192 ASP A C 1
ATOM 1567 O O . ASP A 1 192 ? -6.527 -10.440 -10.284 1.00 83.12 192 ASP A O 1
ATOM 1571 N N . GLY A 1 193 ? -7.343 -9.700 -8.335 1.00 90.31 193 GLY A N 1
ATOM 1572 C CA . GLY A 1 193 ? -7.317 -10.990 -7.637 1.00 90.31 193 GLY A CA 1
ATOM 1573 C C . GLY A 1 193 ? -5.938 -11.421 -7.133 1.00 90.31 193 GLY A C 1
ATOM 1574 O O . GLY A 1 193 ? -5.785 -12.532 -6.625 1.00 90.31 193 GLY A O 1
ATOM 1575 N N . SER A 1 194 ? -4.913 -10.568 -7.247 1.00 84.25 194 SER A N 1
ATOM 1576 C CA . SER A 1 194 ? -3.556 -10.873 -6.762 1.00 84.25 194 SER A CA 1
ATOM 1577 C C . SER A 1 194 ? -3.392 -10.774 -5.237 1.00 84.25 194 SER A C 1
ATOM 1579 O O . SER A 1 194 ? -2.323 -11.104 -4.711 1.00 84.25 194 SER A O 1
ATOM 1581 N N . GLY A 1 195 ? -4.427 -10.297 -4.540 1.00 86.38 195 GLY A N 1
ATOM 1582 C CA . GLY A 1 195 ? -4.460 -10.077 -3.097 1.00 86.38 195 GLY A CA 1
ATOM 1583 C C . GLY A 1 195 ? -4.628 -11.342 -2.251 1.00 86.38 195 GLY A C 1
ATOM 1584 O O . GLY A 1 195 ? -4.502 -12.470 -2.731 1.00 86.38 195 GLY A O 1
ATOM 1585 N N . TYR A 1 196 ? -4.864 -11.143 -0.956 1.00 84.81 196 TYR A N 1
ATOM 1586 C CA . TYR A 1 196 ? -5.126 -12.198 0.028 1.00 84.81 196 TYR A CA 1
ATOM 1587 C C . TYR A 1 196 ? -6.095 -11.687 1.109 1.00 84.81 196 TYR A C 1
ATOM 1589 O O . TYR A 1 196 ? -6.190 -10.480 1.313 1.00 84.81 196 TYR A O 1
ATOM 1597 N N . LEU A 1 197 ? -6.790 -12.552 1.857 1.00 87.75 197 LEU A N 1
ATOM 1598 C CA . LEU A 1 197 ? -6.714 -14.028 1.883 1.00 87.75 197 LEU A CA 1
ATOM 1599 C C . LEU A 1 197 ? -7.667 -14.745 0.917 1.00 87.75 197 LEU A C 1
ATOM 1601 O O . LEU A 1 197 ? -7.328 -15.818 0.419 1.00 87.75 197 LEU A O 1
ATOM 1605 N N . ASN A 1 198 ? -8.821 -14.158 0.629 1.00 90.88 198 ASN A N 1
ATOM 1606 C CA . ASN A 1 198 ? -9.899 -14.761 -0.152 1.00 90.88 198 ASN A CA 1
ATOM 1607 C C . ASN A 1 198 ? -9.724 -14.577 -1.667 1.00 90.88 198 ASN A C 1
ATOM 1609 O O . ASN A 1 198 ? -10.428 -15.235 -2.433 1.00 90.88 198 ASN A O 1
ATOM 1613 N N . LYS A 1 199 ? -8.770 -13.738 -2.100 1.00 90.38 199 LYS A N 1
ATOM 1614 C CA . LYS A 1 199 ? -8.462 -13.450 -3.515 1.00 90.38 199 LYS A CA 1
ATOM 1615 C C . LYS A 1 199 ? -9.669 -12.877 -4.255 1.00 90.38 199 LYS A C 1
ATOM 1617 O O . LYS A 1 199 ? -9.992 -13.284 -5.372 1.00 90.38 199 LYS A O 1
ATOM 1622 N N . LEU A 1 200 ? -10.354 -11.956 -3.590 1.00 92.69 200 LEU A N 1
ATOM 1623 C CA . LEU A 1 200 ? -11.510 -11.254 -4.129 1.00 92.69 200 LEU A CA 1
ATOM 1624 C C . LEU A 1 200 ? -11.086 -10.372 -5.308 1.00 92.69 200 LEU A C 1
ATOM 1626 O O . LEU A 1 200 ? -9.946 -9.920 -5.386 1.00 92.69 200 LEU A O 1
ATOM 1630 N N . THR A 1 201 ? -12.016 -10.124 -6.227 1.00 87.44 201 THR A N 1
ATOM 1631 C CA . THR A 1 201 ? -11.783 -9.318 -7.433 1.00 87.44 201 THR A CA 1
ATOM 1632 C C . THR A 1 201 ? -12.781 -8.173 -7.528 1.00 87.44 201 THR A C 1
ATOM 1634 O O . THR A 1 201 ? -13.946 -8.331 -7.163 1.00 87.44 201 THR A O 1
ATOM 1637 N N . GLY A 1 202 ? -12.334 -7.029 -8.055 1.00 85.25 202 GLY A N 1
ATOM 1638 C CA . GLY A 1 202 ? -13.158 -5.839 -8.305 1.00 85.25 202 GLY A CA 1
ATOM 1639 C C . GLY A 1 202 ? -14.244 -5.584 -7.250 1.00 85.25 202 GLY A C 1
ATOM 1640 O O . GLY A 1 202 ? -13.953 -5.489 -6.062 1.00 85.25 202 GLY A O 1
ATOM 1641 N N . GLY A 1 203 ? -15.503 -5.526 -7.695 1.00 86.25 203 GLY A N 1
ATOM 1642 C CA . GLY A 1 203 ? -16.671 -5.232 -6.853 1.00 86.25 203 GLY A CA 1
ATOM 1643 C C . GLY A 1 203 ? -17.055 -6.295 -5.813 1.00 86.25 203 GLY A C 1
ATOM 1644 O O . GLY A 1 203 ? -18.081 -6.137 -5.162 1.00 86.25 203 GLY A O 1
ATOM 1645 N N . GLN A 1 204 ? -16.286 -7.379 -5.658 1.00 93.19 204 GLN A N 1
ATOM 1646 C CA . GLN A 1 204 ? -16.423 -8.297 -4.517 1.00 93.19 204 GLN A CA 1
ATOM 1647 C C . GLN A 1 204 ? -15.747 -7.751 -3.254 1.00 93.19 204 GLN A C 1
ATOM 1649 O O . GLN A 1 204 ? -16.027 -8.234 -2.160 1.00 93.19 204 GLN A O 1
ATOM 1654 N N . ILE A 1 205 ? -14.830 -6.796 -3.418 1.00 95.69 205 ILE A N 1
ATOM 1655 C CA . ILE A 1 205 ? -14.105 -6.150 -2.330 1.00 95.69 205 ILE A CA 1
ATOM 1656 C C . ILE A 1 205 ? -14.938 -4.966 -1.847 1.00 95.69 205 ILE A C 1
ATOM 1658 O O . ILE A 1 205 ? -15.456 -4.191 -2.651 1.00 95.69 205 ILE A O 1
ATOM 1662 N N . ASP A 1 206 ? -15.053 -4.819 -0.533 1.00 97.50 206 ASP A N 1
ATOM 1663 C CA . ASP A 1 206 ? -15.680 -3.657 0.074 1.00 97.50 206 ASP A CA 1
ATOM 1664 C C . ASP A 1 206 ? -14.958 -2.372 -0.359 1.00 97.50 206 ASP A C 1
ATOM 1666 O O . ASP A 1 206 ? -13.730 -2.273 -0.303 1.00 97.50 206 ASP A O 1
ATOM 1670 N N . GLU A 1 207 ? -15.723 -1.369 -0.782 1.00 96.69 207 GLU A N 1
ATOM 1671 C CA . GLU A 1 207 ? -15.191 -0.082 -1.237 1.00 96.69 207 GLU A CA 1
ATOM 1672 C C . GLU A 1 207 ? -14.255 0.574 -0.207 1.00 96.69 207 GLU A C 1
ATOM 1674 O O . GLU A 1 207 ? -13.232 1.149 -0.588 1.00 96.69 207 GLU A O 1
ATOM 1679 N N . TYR A 1 208 ? -14.532 0.448 1.097 1.00 98.12 208 TYR A N 1
ATOM 1680 C CA . TYR A 1 208 ? -13.664 1.003 2.135 1.00 98.12 208 TYR A CA 1
ATOM 1681 C C . TYR A 1 208 ? -12.358 0.216 2.231 1.00 98.12 208 TYR A C 1
ATOM 1683 O O . TYR A 1 208 ? -11.293 0.811 2.390 1.00 98.12 208 TYR A O 1
ATOM 1691 N N . ALA A 1 209 ? -12.410 -1.106 2.064 1.00 98.06 209 ALA A N 1
ATOM 1692 C CA . ALA A 1 209 ? -11.214 -1.937 2.008 1.00 98.06 209 ALA A CA 1
ATOM 1693 C C . ALA A 1 209 ? -10.353 -1.623 0.772 1.00 98.06 209 ALA A C 1
ATOM 1695 O O . ALA A 1 209 ? -9.127 -1.626 0.875 1.00 98.06 209 ALA A O 1
ATOM 1696 N N . CYS A 1 210 ? -10.959 -1.281 -0.373 1.00 97.19 210 CYS A N 1
ATOM 1697 C CA . CYS A 1 210 ? -10.220 -0.791 -1.542 1.00 97.19 210 CYS A CA 1
ATOM 1698 C C . CYS A 1 210 ? -9.491 0.532 -1.260 1.00 97.19 210 CYS A C 1
ATOM 1700 O O . CYS A 1 210 ? -8.324 0.670 -1.636 1.00 97.19 210 CYS A O 1
ATOM 1702 N N . ILE A 1 211 ? -10.146 1.487 -0.586 1.00 98.31 211 ILE A N 1
ATOM 1703 C CA . ILE A 1 211 ? -9.526 2.767 -0.198 1.00 98.31 211 ILE A CA 1
ATOM 1704 C C . ILE A 1 211 ? -8.340 2.518 0.738 1.00 98.31 211 ILE A C 1
ATOM 1706 O O . ILE A 1 211 ? -7.229 2.976 0.460 1.00 98.31 211 ILE A O 1
ATOM 1710 N N . VAL A 1 212 ? -8.557 1.750 1.810 1.00 98.62 212 VAL A N 1
ATOM 1711 C CA . VAL A 1 212 ? -7.514 1.442 2.799 1.00 98.62 212 VAL A CA 1
ATOM 1712 C C . VAL A 1 212 ? -6.380 0.644 2.170 1.00 98.62 212 VAL A C 1
ATOM 1714 O O . VAL A 1 212 ? -5.222 0.949 2.418 1.00 98.62 212 VAL A O 1
ATOM 1717 N N . GLY A 1 213 ? -6.673 -0.315 1.291 1.00 97.19 213 GLY A N 1
ATOM 1718 C CA . GLY A 1 213 ? -5.652 -1.108 0.609 1.00 97.19 213 GLY A CA 1
ATOM 1719 C C . GLY A 1 213 ? -4.754 -0.291 -0.323 1.00 97.19 213 GLY A C 1
ATOM 1720 O O . GLY A 1 213 ? -3.562 -0.586 -0.439 1.00 97.19 213 GLY A O 1
ATOM 1721 N N . LEU A 1 214 ? -5.286 0.752 -0.970 1.00 95.75 214 LEU A N 1
ATOM 1722 C CA . LEU A 1 214 ? -4.473 1.704 -1.733 1.00 95.75 214 LEU A CA 1
ATOM 1723 C C . LEU A 1 214 ? -3.623 2.584 -0.805 1.00 95.75 214 LEU A C 1
ATOM 1725 O O . LEU A 1 214 ? -2.428 2.757 -1.058 1.00 95.75 214 LEU A O 1
ATOM 1729 N N . ALA A 1 215 ? -4.221 3.105 0.270 1.00 96.38 215 ALA A N 1
ATOM 1730 C CA . ALA A 1 215 ? -3.528 3.925 1.261 1.00 96.38 215 ALA A CA 1
ATOM 1731 C C . ALA A 1 215 ? -2.389 3.157 1.960 1.00 96.38 215 ALA A C 1
ATOM 1733 O O . ALA A 1 215 ? -1.287 3.691 2.059 1.00 96.38 215 ALA A O 1
ATOM 1734 N N . ASP A 1 216 ? -2.615 1.899 2.353 1.00 95.00 216 ASP A N 1
ATOM 1735 C CA . ASP A 1 216 ? -1.622 0.970 2.916 1.00 95.00 216 ASP A CA 1
ATOM 1736 C C . ASP A 1 216 ? -0.437 0.777 1.963 1.00 95.00 216 ASP A C 1
ATOM 1738 O O . ASP A 1 216 ? 0.717 1.018 2.326 1.00 95.00 216 ASP A O 1
ATOM 1742 N N . VAL A 1 217 ? -0.702 0.428 0.695 1.00 89.75 217 VAL A N 1
ATOM 1743 C CA . VAL A 1 217 ? 0.378 0.231 -0.285 1.00 89.75 217 VAL A CA 1
ATOM 1744 C C . VAL A 1 217 ? 1.192 1.506 -0.466 1.00 89.75 217 VAL A C 1
ATOM 1746 O O . VAL A 1 217 ? 2.420 1.429 -0.550 1.00 89.75 217 VAL A O 1
ATOM 1749 N N . TYR A 1 218 ? 0.534 2.662 -0.525 1.00 89.31 218 TYR A N 1
ATOM 1750 C CA . TYR A 1 218 ? 1.220 3.940 -0.639 1.00 89.31 218 TYR A CA 1
ATOM 1751 C C . TYR A 1 218 ? 2.055 4.268 0.605 1.00 89.31 218 TYR A C 1
ATOM 1753 O O . TYR A 1 218 ? 3.228 4.610 0.461 1.00 89.31 218 TYR A O 1
ATOM 1761 N N . GLU A 1 219 ? 1.513 4.113 1.814 1.00 88.81 219 GLU A N 1
ATOM 1762 C CA . GLU A 1 219 ? 2.247 4.355 3.064 1.00 88.81 219 GLU A CA 1
ATOM 1763 C C . GLU A 1 219 ? 3.486 3.451 3.138 1.00 88.81 219 GLU A C 1
ATOM 1765 O O . GLU A 1 219 ? 4.612 3.927 3.299 1.00 88.81 219 GLU A O 1
ATOM 1770 N N . ALA A 1 220 ? 3.324 2.166 2.815 1.00 83.06 220 ALA A N 1
ATOM 1771 C CA . ALA A 1 220 ? 4.413 1.199 2.742 1.00 83.06 220 ALA A CA 1
ATOM 1772 C C . ALA A 1 220 ? 5.497 1.541 1.697 1.00 83.06 220 ALA A C 1
ATOM 1774 O O . ALA A 1 220 ? 6.609 0.997 1.768 1.00 83.06 220 ALA A O 1
ATOM 1775 N N . LEU A 1 221 ? 5.202 2.386 0.696 1.00 78.88 221 LEU A N 1
ATOM 1776 C CA . LEU A 1 221 ? 6.204 2.888 -0.251 1.00 78.88 221 LEU A CA 1
ATOM 1777 C C . LEU A 1 221 ? 7.097 3.970 0.357 1.00 78.88 221 LEU A C 1
ATOM 1779 O O . LEU A 1 221 ? 8.283 4.042 0.011 1.00 78.88 221 LEU A O 1
ATOM 1783 N N . VAL A 1 222 ? 6.506 4.814 1.198 1.00 77.88 222 VAL A N 1
ATOM 1784 C CA . VAL A 1 222 ? 7.095 6.064 1.691 1.00 77.88 222 VAL A CA 1
ATOM 1785 C C . VAL A 1 222 ? 7.591 5.967 3.133 1.00 77.88 222 VAL A C 1
ATOM 1787 O O . VAL A 1 222 ? 8.277 6.865 3.614 1.00 77.88 222 VAL A O 1
ATOM 1790 N N . HIS A 1 223 ? 7.310 4.851 3.802 1.00 72.44 223 HIS A N 1
ATOM 1791 C CA . HIS A 1 223 ? 7.824 4.540 5.125 1.00 72.44 223 HIS A CA 1
ATOM 1792 C C . HIS A 1 223 ? 9.190 3.829 5.076 1.00 72.44 223 HIS A C 1
ATOM 1794 O O . HIS A 1 223 ? 9.458 2.998 4.198 1.00 72.44 223 HIS A O 1
ATOM 1800 N N . SER A 1 224 ? 10.072 4.132 6.035 1.00 60.03 224 SER A N 1
ATOM 1801 C CA . SER A 1 224 ? 11.392 3.499 6.171 1.00 60.03 224 SER A CA 1
ATOM 1802 C C . SER A 1 224 ? 11.253 2.038 6.606 1.00 60.03 224 SER A C 1
ATOM 1804 O O . SER A 1 224 ? 10.667 1.751 7.643 1.00 60.03 224 SER A O 1
ATOM 1806 N N . ARG A 1 225 ? 11.834 1.077 5.876 1.00 58.09 225 ARG A N 1
ATOM 1807 C CA . ARG A 1 225 ? 11.875 -0.332 6.320 1.00 58.09 225 ARG A CA 1
ATOM 1808 C C . ARG A 1 225 ? 13.328 -0.791 6.475 1.00 58.09 225 ARG A C 1
ATOM 1810 O O . ARG A 1 225 ? 14.156 -0.381 5.665 1.00 58.09 225 ARG A O 1
ATOM 1817 N N . PRO A 1 226 ? 13.663 -1.725 7.396 1.00 42.09 226 PRO A N 1
ATOM 1818 C CA . PRO A 1 226 ? 15.045 -2.198 7.632 1.00 42.09 226 PRO A CA 1
ATOM 1819 C C . PRO A 1 226 ? 15.791 -2.726 6.393 1.00 42.09 226 PRO A C 1
ATOM 1821 O O . PRO A 1 226 ? 16.986 -3.019 6.423 1.00 42.09 226 PRO A O 1
ATOM 1824 N N . HIS A 1 227 ? 15.063 -2.942 5.301 1.00 42.97 227 HIS A N 1
ATOM 1825 C CA . HIS A 1 227 ? 15.515 -3.577 4.079 1.00 42.97 227 HIS A CA 1
ATOM 1826 C C . HIS A 1 227 ? 15.183 -2.757 2.826 1.00 42.97 227 HIS A C 1
ATOM 1828 O O . HIS A 1 227 ? 15.233 -3.319 1.734 1.00 42.97 227 HIS A O 1
ATOM 1834 N N . ARG A 1 228 ? 14.795 -1.485 2.955 1.00 48.72 228 ARG A N 1
ATOM 1835 C CA . ARG A 1 228 ? 14.367 -0.656 1.825 1.00 48.72 228 ARG A CA 1
ATOM 1836 C C . ARG A 1 228 ? 14.421 0.834 2.192 1.00 48.72 228 ARG A C 1
ATOM 1838 O O . ARG A 1 228 ? 13.798 1.224 3.178 1.00 48.72 228 ARG A O 1
ATOM 1845 N N . ASN A 1 229 ? 15.020 1.661 1.329 1.00 50.88 229 ASN A N 1
ATOM 1846 C CA . ASN A 1 229 ? 14.798 3.110 1.390 1.00 50.88 229 ASN A CA 1
ATOM 1847 C C . ASN A 1 229 ? 13.321 3.449 1.226 1.00 50.88 229 ASN A C 1
ATOM 1849 O O . ASN A 1 229 ? 12.663 2.947 0.304 1.00 50.88 229 ASN A O 1
ATOM 1853 N N . LYS A 1 230 ? 12.843 4.393 2.034 1.00 67.62 230 LYS A N 1
ATOM 1854 C CA . LYS A 1 230 ? 11.606 5.108 1.732 1.00 67.62 230 LYS A CA 1
ATOM 1855 C C . LYS A 1 230 ? 11.717 5.849 0.401 1.00 67.62 230 LYS A C 1
ATOM 1857 O O . LYS A 1 230 ? 12.752 6.448 0.101 1.00 67.62 230 LYS A O 1
ATOM 1862 N N . LEU A 1 231 ? 10.649 5.806 -0.392 1.00 68.56 231 LEU A N 1
ATOM 1863 C CA . LEU A 1 231 ? 10.464 6.792 -1.452 1.00 68.56 231 LEU A CA 1
ATOM 1864 C C . LEU A 1 231 ? 9.994 8.104 -0.830 1.00 68.56 231 LEU A C 1
ATOM 1866 O O . LEU A 1 231 ? 9.406 8.115 0.248 1.00 68.56 231 LEU A O 1
ATOM 1870 N N . VAL A 1 232 ? 10.255 9.216 -1.508 1.00 69.38 232 VAL A N 1
ATOM 1871 C CA . VAL A 1 232 ? 9.794 10.515 -1.023 1.00 69.38 232 VAL A CA 1
ATOM 1872 C C . VAL A 1 232 ? 8.274 10.600 -1.239 1.00 69.38 232 VAL A C 1
ATOM 1874 O O . VAL A 1 232 ? 7.813 10.361 -2.364 1.00 69.38 232 VAL A O 1
ATOM 1877 N N . PRO A 1 233 ? 7.476 10.899 -0.196 1.00 70.38 233 PRO A N 1
ATOM 1878 C CA . PRO A 1 233 ? 6.038 11.069 -0.346 1.00 70.38 233 PRO A CA 1
ATOM 1879 C C . PRO A 1 233 ? 5.686 12.081 -1.436 1.00 70.38 233 PRO A C 1
ATOM 1881 O O . PRO A 1 233 ? 6.349 13.100 -1.596 1.00 70.38 233 PRO A O 1
ATOM 1884 N N . PHE A 1 234 ? 4.633 11.777 -2.191 1.00 68.38 234 PHE A N 1
ATOM 1885 C CA . PHE A 1 234 ? 3.996 12.650 -3.180 1.00 68.38 234 PHE A CA 1
ATOM 1886 C C . PHE A 1 234 ? 4.895 13.065 -4.363 1.00 68.38 234 PHE A C 1
ATOM 1888 O O . PHE A 1 234 ? 4.482 13.868 -5.204 1.00 68.38 234 PHE A O 1
ATOM 1895 N N . GLU A 1 235 ? 6.093 12.480 -4.470 1.00 67.12 235 GLU A N 1
ATOM 1896 C CA . GLU A 1 235 ? 7.019 12.657 -5.587 1.00 67.12 235 GLU A CA 1
ATOM 1897 C C . GLU A 1 235 ? 6.765 11.668 -6.728 1.00 67.12 235 GLU A C 1
ATOM 1899 O O . GLU A 1 235 ? 6.144 10.609 -6.580 1.00 67.12 235 GLU A O 1
ATOM 1904 N N . TYR A 1 236 ? 7.298 12.019 -7.894 1.00 59.66 236 TYR A N 1
ATOM 1905 C CA . TYR A 1 236 ? 7.095 11.304 -9.147 1.00 59.66 236 TYR A CA 1
ATOM 1906 C C . TYR A 1 236 ? 7.421 9.803 -9.072 1.00 59.66 236 TYR A C 1
ATOM 1908 O O . TYR A 1 236 ? 6.662 9.000 -9.618 1.00 59.66 236 TYR A O 1
ATOM 1916 N N . GLU A 1 237 ? 8.513 9.401 -8.418 1.00 62.66 237 GLU A N 1
ATOM 1917 C CA . GLU A 1 237 ? 8.913 7.995 -8.307 1.00 62.66 237 GLU A CA 1
ATOM 1918 C C . GLU A 1 237 ? 7.847 7.178 -7.579 1.00 62.66 237 GLU A C 1
ATOM 1920 O O . GLU A 1 237 ? 7.424 6.140 -8.084 1.00 62.66 237 GLU A O 1
ATOM 1925 N N . THR A 1 238 ? 7.353 7.678 -6.446 1.00 69.50 238 THR A N 1
ATOM 1926 C CA . THR A 1 238 ? 6.308 7.029 -5.642 1.00 69.50 238 THR A CA 1
ATOM 1927 C C . THR A 1 238 ? 5.025 6.858 -6.442 1.00 69.50 238 THR A C 1
ATOM 1929 O O . THR A 1 238 ? 4.451 5.769 -6.491 1.00 69.50 238 THR A O 1
ATOM 1932 N N . ILE A 1 239 ? 4.606 7.915 -7.139 1.00 71.62 239 ILE A N 1
ATOM 1933 C CA . ILE A 1 239 ? 3.384 7.887 -7.948 1.00 71.62 239 ILE A CA 1
ATOM 1934 C C . ILE A 1 239 ? 3.534 6.958 -9.149 1.00 71.62 239 ILE A C 1
ATOM 1936 O O . ILE A 1 239 ? 2.604 6.228 -9.493 1.00 71.62 239 ILE A O 1
ATOM 1940 N N . ARG A 1 240 ? 4.715 6.919 -9.771 1.00 67.12 240 ARG A N 1
ATOM 1941 C CA . ARG A 1 240 ? 4.996 5.998 -10.875 1.00 67.12 240 ARG A CA 1
ATOM 1942 C C . ARG A 1 240 ? 4.850 4.541 -10.441 1.00 67.12 240 ARG A C 1
ATOM 1944 O O . ARG A 1 240 ? 4.309 3.760 -11.221 1.00 67.12 240 ARG A O 1
ATOM 1951 N N . GLU A 1 241 ? 5.308 4.173 -9.247 1.00 70.62 241 GLU A N 1
ATOM 1952 C CA . GLU A 1 241 ? 5.152 2.804 -8.734 1.00 70.62 241 GLU A CA 1
ATOM 1953 C C . GLU A 1 241 ? 3.669 2.446 -8.542 1.00 70.62 241 GLU A C 1
ATOM 1955 O O . GLU A 1 241 ? 3.222 1.411 -9.040 1.00 70.62 241 GLU A O 1
ATOM 1960 N N . ILE A 1 242 ? 2.877 3.336 -7.929 1.00 78.12 242 ILE A N 1
ATOM 1961 C CA . ILE A 1 242 ? 1.425 3.142 -7.762 1.00 78.12 242 ILE A CA 1
ATOM 1962 C C . ILE A 1 242 ? 0.719 2.987 -9.118 1.00 78.12 242 ILE A C 1
ATOM 1964 O O . ILE A 1 242 ? -0.028 2.033 -9.328 1.00 78.12 242 ILE A O 1
ATOM 1968 N N . VAL A 1 243 ? 0.996 3.871 -10.080 1.00 71.56 243 VAL A N 1
ATOM 1969 C CA . VAL A 1 243 ? 0.382 3.826 -11.422 1.00 71.56 243 VAL A CA 1
ATOM 1970 C C . VAL A 1 243 ? 0.825 2.590 -12.216 1.00 71.56 243 VAL A C 1
ATOM 1972 O O . VAL A 1 243 ? 0.053 2.033 -13.003 1.00 71.56 243 VAL A O 1
ATOM 1975 N N . SER A 1 244 ? 2.053 2.114 -12.010 1.00 69.38 244 SER A N 1
ATOM 1976 C CA . SER A 1 244 ? 2.527 0.870 -12.634 1.00 69.38 244 SER A CA 1
ATOM 1977 C C . SER A 1 244 ? 1.756 -0.347 -12.115 1.00 69.38 244 SER A C 1
ATOM 1979 O O . SER A 1 244 ? 1.510 -1.280 -12.877 1.00 69.38 244 SER A O 1
ATOM 1981 N N . ALA A 1 245 ? 1.300 -0.294 -10.863 1.00 72.62 245 ALA A N 1
ATOM 1982 C CA . ALA A 1 245 ? 0.464 -1.298 -10.214 1.00 72.62 245 ALA A CA 1
ATOM 1983 C C . ALA A 1 245 ? -1.053 -1.052 -10.363 1.00 72.62 245 ALA A C 1
ATOM 1985 O O . ALA A 1 245 ? -1.837 -1.725 -9.705 1.00 72.62 245 ALA A O 1
ATOM 1986 N N . ARG A 1 246 ? -1.495 -0.128 -11.232 1.00 78.31 246 ARG A N 1
ATOM 1987 C CA . ARG A 1 246 ? -2.901 0.329 -11.327 1.00 78.31 246 ARG A CA 1
ATOM 1988 C C . ARG A 1 246 ? -3.966 -0.767 -11.415 1.00 78.31 246 ARG A C 1
ATOM 1990 O O . ARG A 1 246 ? -5.059 -0.567 -10.914 1.00 78.31 246 ARG A O 1
ATOM 1997 N N . ASN A 1 247 ? -3.657 -1.911 -12.028 1.00 78.19 247 ASN A N 1
ATOM 1998 C CA . ASN A 1 247 ? -4.611 -3.017 -12.169 1.00 78.19 247 ASN A CA 1
ATOM 1999 C C . ASN A 1 247 ? -5.001 -3.638 -10.815 1.00 78.19 247 ASN A C 1
ATOM 2001 O O . ASN A 1 247 ? -6.042 -4.276 -10.709 1.00 78.19 247 ASN A O 1
ATOM 2005 N N . MET A 1 248 ? -4.176 -3.444 -9.784 1.00 83.19 248 MET A N 1
ATOM 2006 C CA . MET A 1 248 ? -4.422 -3.942 -8.433 1.00 83.19 248 MET A CA 1
ATOM 2007 C C . MET A 1 248 ? -5.486 -3.133 -7.676 1.00 83.19 248 MET A C 1
ATOM 2009 O O . MET A 1 248 ? -5.935 -3.581 -6.621 1.00 83.19 248 MET A O 1
ATOM 2013 N N . PHE A 1 249 ? -5.858 -1.953 -8.176 1.00 86.19 249 PHE A N 1
ATOM 2014 C CA . PHE A 1 249 ? -6.720 -0.999 -7.483 1.00 86.19 249 PHE A CA 1
ATOM 2015 C C . PHE A 1 249 ? -7.969 -0.684 -8.298 1.00 86.19 249 PHE A C 1
ATOM 2017 O O . PHE A 1 249 ? -7.957 -0.752 -9.530 1.00 86.19 249 PHE A O 1
ATOM 2024 N N . ASP A 1 250 ? -9.028 -0.272 -7.604 1.00 87.00 250 ASP A N 1
ATOM 2025 C CA . ASP A 1 250 ? -10.197 0.290 -8.263 1.00 87.00 250 ASP A CA 1
ATOM 2026 C C . ASP A 1 250 ? -9.792 1.576 -9.020 1.00 87.00 250 ASP A C 1
ATOM 2028 O O . ASP A 1 250 ? -9.168 2.465 -8.424 1.00 87.00 250 ASP A O 1
ATOM 2032 N N . PRO A 1 251 ? -10.108 1.696 -10.324 1.00 79.19 251 PRO A N 1
ATOM 2033 C CA . PRO A 1 251 ? -9.682 2.837 -11.130 1.00 79.19 251 PRO A CA 1
ATOM 2034 C C . PRO A 1 251 ? -10.189 4.187 -10.615 1.00 79.19 251 PRO A C 1
ATOM 2036 O O . PRO A 1 251 ? -9.448 5.170 -10.658 1.00 79.19 251 PRO A O 1
ATOM 2039 N N . TYR A 1 252 ? -11.419 4.238 -10.096 1.00 81.69 252 TYR A N 1
ATOM 2040 C CA . TYR A 1 252 ? -12.030 5.472 -9.607 1.00 81.69 252 TYR A CA 1
ATOM 2041 C C . TYR A 1 252 ? -11.382 5.921 -8.295 1.00 81.69 252 TYR A C 1
ATOM 2043 O O . TYR A 1 252 ? -11.013 7.088 -8.154 1.00 81.69 252 TYR A O 1
ATOM 2051 N N . ILE A 1 253 ? -11.149 4.987 -7.370 1.00 87.75 253 ILE A N 1
ATOM 2052 C CA . ILE A 1 253 ? -10.421 5.254 -6.120 1.00 87.75 253 ILE A CA 1
ATOM 2053 C C . ILE A 1 253 ? -8.979 5.686 -6.417 1.00 87.75 253 ILE A C 1
ATOM 2055 O O . ILE A 1 253 ? -8.503 6.672 -5.850 1.00 87.75 253 ILE A O 1
ATOM 2059 N N . LEU A 1 254 ? -8.291 5.002 -7.340 1.00 85.50 254 LEU A N 1
ATOM 2060 C CA . LEU A 1 254 ? -6.936 5.365 -7.758 1.00 85.50 254 LEU A CA 1
ATOM 2061 C C . LEU A 1 254 ? -6.887 6.774 -8.355 1.00 85.50 254 LEU A C 1
ATOM 2063 O O . LEU A 1 254 ? -5.980 7.540 -8.038 1.00 85.50 254 LEU A O 1
ATOM 2067 N N . ARG A 1 255 ? -7.856 7.141 -9.196 1.00 81.00 255 ARG A N 1
ATOM 2068 C CA . ARG A 1 255 ? -7.940 8.498 -9.737 1.00 81.00 255 ARG A CA 1
ATOM 2069 C C . ARG A 1 255 ? -8.069 9.536 -8.634 1.00 81.00 255 ARG A C 1
ATOM 2071 O O . ARG A 1 255 ? -7.302 10.494 -8.625 1.00 81.00 255 ARG A O 1
ATOM 2078 N N . VAL A 1 256 ? -9.006 9.345 -7.707 1.00 83.44 256 VAL A N 1
ATOM 2079 C CA . VAL A 1 256 ? -9.231 10.302 -6.616 1.00 83.44 256 VAL A CA 1
ATOM 2080 C C . VAL A 1 256 ? -8.000 10.413 -5.721 1.00 83.44 256 VAL A C 1
ATOM 2082 O O . VAL A 1 256 ? -7.603 11.520 -5.363 1.00 83.44 256 VAL A O 1
ATOM 2085 N N . PHE A 1 257 ? -7.332 9.296 -5.428 1.00 88.06 257 PHE A N 1
ATOM 2086 C CA . PHE A 1 257 ? -6.029 9.308 -4.764 1.00 88.06 257 PHE A CA 1
ATOM 2087 C C . PHE A 1 257 ? -5.030 10.204 -5.511 1.00 88.06 257 PHE A C 1
ATOM 2089 O O . PHE A 1 257 ? -4.389 11.059 -4.900 1.00 88.06 257 PHE A O 1
ATOM 2096 N N . LEU A 1 258 ? -4.922 10.060 -6.835 1.00 81.25 258 LEU A N 1
ATOM 2097 C CA . LEU A 1 258 ? -3.995 10.857 -7.636 1.00 81.25 258 LEU A CA 1
ATOM 2098 C C . LEU A 1 258 ? -4.364 12.346 -7.653 1.00 81.25 258 LEU A C 1
ATOM 2100 O O . LEU A 1 258 ? -3.481 13.191 -7.520 1.00 81.25 258 LEU A O 1
ATOM 2104 N N . GLU A 1 259 ? -5.648 12.672 -7.777 1.00 75.69 259 GLU A N 1
ATOM 2105 C CA . GLU A 1 259 ? -6.168 14.046 -7.747 1.00 75.69 259 GLU A CA 1
ATOM 2106 C C . GLU A 1 259 ? -5.885 14.751 -6.417 1.00 75.69 259 GLU A C 1
ATOM 2108 O O . GLU A 1 259 ? -5.535 15.930 -6.397 1.00 75.69 259 GLU A O 1
ATOM 2113 N N . ARG A 1 260 ? -6.063 14.032 -5.306 1.00 80.25 260 ARG A N 1
ATOM 2114 C CA . ARG A 1 260 ? -6.008 14.593 -3.951 1.00 80.25 260 ARG A CA 1
ATOM 2115 C C . ARG A 1 260 ? -4.600 14.656 -3.388 1.00 80.25 260 ARG A C 1
ATOM 2117 O O . ARG A 1 260 ? -4.259 15.621 -2.711 1.00 80.25 260 ARG A O 1
ATOM 2124 N N . LEU A 1 261 ? -3.804 13.622 -3.637 1.00 77.50 261 LEU A N 1
ATOM 2125 C CA . LEU A 1 261 ? -2.554 13.401 -2.917 1.00 77.50 261 LEU A CA 1
ATOM 2126 C C . LEU A 1 261 ? -1.317 13.665 -3.774 1.00 77.50 261 LEU A C 1
ATOM 2128 O O . LEU A 1 261 ? -0.215 13.669 -3.246 1.00 77.50 261 LEU A O 1
ATOM 2132 N N . THR A 1 262 ? -1.442 13.926 -5.077 1.00 66.88 262 THR A N 1
ATOM 2133 C CA . THR A 1 262 ? -0.262 14.175 -5.924 1.00 66.88 262 THR A CA 1
ATOM 2134 C C . THR A 1 262 ? -0.135 15.629 -6.337 1.00 66.88 262 THR A C 1
ATOM 2136 O O . THR A 1 262 ? -1.119 16.341 -6.526 1.00 66.88 262 THR A O 1
ATOM 2139 N N . ARG A 1 263 ? 1.110 16.090 -6.517 1.00 59.41 263 ARG A N 1
ATOM 2140 C CA . ARG A 1 263 ? 1.352 17.406 -7.117 1.00 59.41 263 ARG A CA 1
ATOM 2141 C C . ARG A 1 263 ? 0.792 17.426 -8.541 1.00 59.41 263 ARG A C 1
ATOM 2143 O O . ARG A 1 263 ? 0.918 16.437 -9.266 1.00 59.41 263 ARG A O 1
ATOM 2150 N N . GLN A 1 264 ? 0.267 18.579 -8.970 1.00 48.44 264 GLN A N 1
ATOM 2151 C CA . GLN A 1 264 ? -0.349 18.754 -10.295 1.00 48.44 264 GLN A CA 1
ATOM 2152 C C . GLN A 1 264 ? 0.431 18.125 -11.474 1.00 48.44 264 GLN A C 1
ATOM 2154 O O . GLN A 1 264 ? -0.220 17.531 -12.329 1.00 48.44 264 GLN A O 1
ATOM 2159 N N . PRO A 1 265 ? 1.781 18.137 -11.547 1.00 45.69 265 PRO A N 1
ATOM 2160 C CA . PRO A 1 265 ? 2.497 17.492 -12.652 1.00 45.69 265 PRO A CA 1
ATOM 2161 C C . PRO A 1 265 ? 2.312 15.963 -12.726 1.00 45.69 265 PRO A C 1
ATOM 2163 O O . PRO A 1 265 ? 2.277 15.402 -13.821 1.00 45.69 265 PRO A O 1
ATOM 2166 N N . ALA A 1 266 ? 2.183 15.278 -11.585 1.00 46.41 266 ALA A N 1
ATOM 2167 C CA . ALA A 1 266 ? 2.051 13.820 -11.521 1.00 46.41 266 ALA A CA 1
ATOM 2168 C C . ALA A 1 266 ? 0.625 13.358 -11.871 1.00 46.41 266 ALA A C 1
ATOM 2170 O O . ALA A 1 266 ? 0.460 12.435 -12.674 1.00 46.41 266 ALA A O 1
ATOM 2171 N N . TYR A 1 267 ? -0.394 14.055 -11.360 1.00 50.38 267 TYR A N 1
ATOM 2172 C CA . TYR A 1 267 ? -1.793 13.872 -11.759 1.00 50.38 267 TYR A CA 1
ATOM 2173 C C . TYR A 1 267 ? -2.008 14.139 -13.261 1.00 50.38 267 TYR A C 1
ATOM 2175 O O . TYR A 1 267 ? -2.609 13.325 -13.966 1.00 50.38 267 TYR A O 1
ATOM 2183 N N . MET A 1 268 ? -1.437 15.228 -13.790 1.00 46.59 268 MET A N 1
ATOM 2184 C CA . MET A 1 268 ? -1.528 15.580 -15.215 1.00 46.59 268 MET A CA 1
ATOM 2185 C C . MET A 1 268 ? -0.935 14.497 -16.130 1.00 46.59 268 MET A C 1
ATOM 2187 O O . MET A 1 268 ? -1.445 14.276 -17.229 1.00 46.59 268 MET A O 1
ATOM 2191 N N . LEU A 1 269 ? 0.096 13.769 -15.684 1.00 47.59 269 LEU A N 1
ATOM 2192 C CA . LEU A 1 269 ? 0.665 12.648 -16.437 1.00 47.59 269 LEU A CA 1
ATOM 2193 C C . LEU A 1 269 ? -0.256 11.417 -16.445 1.00 47.59 269 LEU A C 1
ATOM 2195 O O . LEU A 1 269 ? -0.354 10.740 -17.470 1.00 47.59 269 LEU A O 1
ATOM 2199 N N . TRP A 1 270 ? -0.954 11.122 -15.344 1.00 46.84 270 TRP A N 1
ATOM 2200 C CA . TRP A 1 270 ? -1.973 10.066 -15.316 1.00 46.84 270 TRP A CA 1
ATOM 2201 C C . TRP A 1 270 ? -3.148 10.406 -16.243 1.00 46.84 270 TRP A C 1
ATOM 2203 O O . TRP A 1 270 ? -3.532 9.576 -17.070 1.00 46.84 270 TRP A O 1
ATOM 2213 N N . MET A 1 271 ? -3.623 11.656 -16.217 1.00 46.72 271 MET A N 1
ATOM 2214 C CA . MET A 1 271 ? -4.632 12.160 -17.158 1.00 46.72 271 MET A CA 1
ATOM 2215 C C . MET A 1 271 ? -4.171 12.036 -18.617 1.00 46.72 271 MET A C 1
ATOM 2217 O O . MET A 1 271 ? -4.925 11.565 -19.466 1.00 46.72 271 MET A O 1
ATOM 2221 N N . ALA A 1 272 ? -2.916 12.388 -18.912 1.00 47.59 272 ALA A N 1
ATOM 2222 C CA . ALA A 1 272 ? -2.352 12.305 -20.261 1.00 47.59 272 ALA A CA 1
ATOM 2223 C C . ALA A 1 272 ? -2.142 10.863 -20.762 1.00 47.59 272 ALA A C 1
ATOM 2225 O O . ALA A 1 272 ? -2.154 10.631 -21.969 1.00 47.59 272 ALA A O 1
ATOM 2226 N N . THR A 1 273 ? -1.946 9.894 -19.861 1.00 43.75 273 THR A N 1
ATOM 2227 C CA . THR A 1 273 ? -1.655 8.491 -20.218 1.00 43.75 273 THR A CA 1
ATOM 2228 C C . THR A 1 273 ? -2.867 7.563 -20.138 1.00 43.75 273 THR A C 1
ATOM 2230 O O . THR A 1 273 ? -2.906 6.580 -20.872 1.00 43.75 273 THR A O 1
ATOM 2233 N N . ASN A 1 274 ? -3.861 7.862 -19.294 1.00 51.66 274 ASN A N 1
ATOM 2234 C CA . ASN A 1 274 ? -5.023 6.995 -19.048 1.00 51.66 274 ASN A CA 1
ATOM 2235 C C . ASN A 1 274 ? -6.371 7.739 -19.010 1.00 51.66 274 ASN A C 1
ATOM 2237 O O . ASN A 1 274 ? -7.407 7.099 -19.182 1.00 51.66 274 ASN A O 1
ATOM 2241 N N . GLY A 1 275 ? -6.393 9.071 -18.874 1.00 44.56 275 GLY A N 1
ATOM 2242 C CA . GLY A 1 275 ? -7.635 9.859 -18.832 1.00 44.56 275 GLY A CA 1
ATOM 2243 C C . GLY A 1 275 ? -8.487 9.742 -20.103 1.00 44.56 275 GLY A C 1
ATOM 2244 O O . GLY A 1 275 ? -9.708 9.839 -20.039 1.00 44.56 275 GLY A O 1
ATOM 2245 N N . ILE A 1 276 ? -7.875 9.431 -21.253 1.00 43.12 276 ILE A N 1
ATOM 2246 C CA . ILE A 1 276 ? -8.601 9.128 -22.500 1.00 43.12 276 ILE A CA 1
ATOM 2247 C C . ILE A 1 276 ? -9.516 7.905 -22.323 1.00 43.12 276 ILE A C 1
AT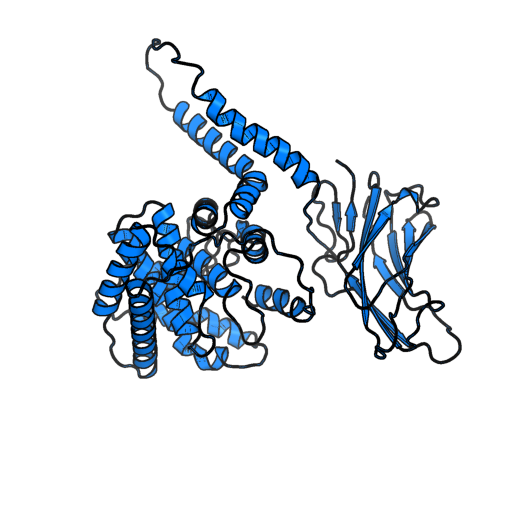OM 2249 O O . ILE A 1 276 ? -10.643 7.916 -22.809 1.00 43.12 276 ILE A O 1
ATOM 2253 N N . TYR A 1 277 ? -9.072 6.869 -21.604 1.00 44.50 277 TYR A N 1
ATOM 2254 C CA . TYR A 1 277 ? -9.856 5.650 -21.394 1.00 44.50 277 TYR A CA 1
ATOM 2255 C C . TYR A 1 277 ? -11.074 5.904 -20.497 1.00 44.50 277 TYR A C 1
ATOM 2257 O O . TYR A 1 277 ? -12.171 5.445 -20.802 1.00 44.50 277 TYR A O 1
ATOM 2265 N N . GLU A 1 278 ? -10.921 6.697 -19.436 1.00 45.78 278 GLU A N 1
ATOM 2266 C CA . GLU A 1 278 ? -12.048 7.074 -18.575 1.00 45.78 278 GLU A CA 1
ATOM 2267 C C . GLU A 1 278 ? -13.020 8.048 -19.238 1.00 45.78 278 GLU A C 1
ATOM 2269 O O . GLU A 1 278 ? -14.225 7.916 -19.044 1.00 45.78 278 GLU A O 1
ATOM 2274 N N . ILE A 1 279 ? -12.535 8.984 -20.062 1.00 44.16 279 ILE A N 1
ATOM 2275 C CA . ILE A 1 279 ? -13.403 9.850 -20.874 1.00 44.16 279 ILE A CA 1
ATOM 2276 C C . ILE A 1 279 ? -14.233 9.002 -21.843 1.00 44.16 279 ILE A C 1
ATOM 2278 O O . ILE A 1 279 ? -15.424 9.261 -21.994 1.00 44.16 279 ILE A O 1
ATOM 2282 N N . LEU A 1 280 ? -13.648 7.963 -22.448 1.00 41.50 280 LEU A N 1
ATOM 2283 C CA . LEU A 1 280 ? -14.371 7.031 -23.320 1.00 41.50 280 LEU A CA 1
ATOM 2284 C C . LEU A 1 280 ? -15.408 6.197 -22.550 1.00 41.50 280 LEU A C 1
ATOM 2286 O O . LEU A 1 280 ? -16.513 5.990 -23.048 1.00 41.50 280 LEU A O 1
ATOM 2290 N N . GLN A 1 281 ? -15.102 5.760 -21.325 1.00 45.66 281 GLN A N 1
ATOM 2291 C CA . GLN A 1 281 ? -16.059 5.040 -20.472 1.00 45.66 281 GLN A CA 1
ATOM 2292 C C . GLN A 1 281 ? -17.194 5.947 -19.976 1.00 45.66 281 GLN A C 1
ATOM 2294 O O . GLN A 1 281 ? -18.354 5.545 -20.001 1.00 45.66 281 GLN A O 1
ATOM 2299 N N . LEU A 1 282 ? -16.894 7.190 -19.589 1.00 41.91 282 LEU A N 1
ATOM 2300 C CA . LEU A 1 282 ? -17.897 8.196 -19.226 1.00 41.91 282 LEU A CA 1
ATOM 2301 C C . LEU A 1 282 ? -18.759 8.595 -20.427 1.00 41.91 282 LEU A C 1
ATOM 2303 O O . LEU A 1 282 ? -19.967 8.734 -20.275 1.00 41.91 282 LEU A O 1
ATOM 2307 N N . GLN A 1 283 ? -18.178 8.725 -21.623 1.00 40.38 283 GLN A N 1
ATOM 2308 C CA . GLN A 1 283 ? -18.934 8.936 -22.861 1.00 40.38 283 GLN A CA 1
ATOM 2309 C C . GLN A 1 283 ? -19.850 7.753 -23.173 1.00 40.38 283 GLN A C 1
ATOM 2311 O O . GLN A 1 283 ? -21.005 7.981 -23.511 1.00 40.38 283 GLN A O 1
ATOM 2316 N N . ASN A 1 284 ? -19.384 6.513 -23.005 1.00 45.38 284 ASN A N 1
ATOM 2317 C CA . ASN A 1 284 ? -20.221 5.325 -23.185 1.00 45.38 284 ASN A CA 1
ATOM 2318 C C . ASN A 1 284 ? -21.338 5.238 -22.142 1.00 45.38 284 ASN A C 1
ATOM 2320 O O . ASN A 1 284 ? -22.468 4.915 -22.491 1.00 45.38 284 ASN A O 1
ATOM 2324 N N . LYS A 1 285 ? -21.055 5.569 -20.879 1.00 41.25 285 LYS A N 1
ATOM 2325 C CA . LYS A 1 285 ? -22.055 5.572 -19.806 1.00 41.25 285 LYS A CA 1
ATOM 2326 C C . LYS A 1 285 ? -23.111 6.660 -20.021 1.00 41.25 285 LYS A C 1
ATOM 2328 O O . LYS A 1 285 ? -24.297 6.375 -19.930 1.00 41.25 285 LYS A O 1
ATOM 2333 N N . LEU A 1 286 ? -22.699 7.871 -20.401 1.00 41.84 286 LEU A N 1
ATOM 2334 C CA . LEU A 1 286 ? -23.613 8.960 -20.761 1.00 41.84 286 LEU A CA 1
ATOM 2335 C C . LEU A 1 286 ? -24.393 8.664 -22.053 1.00 41.84 286 LEU A C 1
ATOM 2337 O O . LEU A 1 286 ? -25.556 9.042 -22.152 1.00 41.84 286 LEU A O 1
ATOM 2341 N N . ALA A 1 287 ? -23.791 7.970 -23.025 1.00 44.19 287 ALA A N 1
ATOM 2342 C CA . ALA A 1 287 ? -24.478 7.508 -24.231 1.00 44.19 287 ALA A CA 1
ATOM 2343 C C . ALA A 1 287 ? -25.558 6.466 -23.889 1.00 44.19 287 ALA A C 1
ATOM 2345 O O . ALA A 1 287 ? -26.696 6.609 -24.329 1.00 44.19 287 ALA A O 1
ATOM 2346 N N . GLN A 1 288 ? -25.251 5.504 -23.016 1.00 43.06 288 GLN A N 1
ATOM 2347 C CA . GLN A 1 288 ? -26.204 4.502 -22.521 1.00 43.06 288 GLN A CA 1
ATOM 2348 C C . GLN A 1 288 ? -27.320 5.123 -21.665 1.00 43.06 288 GLN A C 1
ATOM 2350 O O . GLN A 1 288 ? -28.483 4.752 -21.801 1.00 43.06 288 GLN A O 1
ATOM 2355 N N . GLU A 1 289 ? -27.006 6.117 -20.830 1.00 42.31 289 GLU A N 1
ATOM 2356 C CA . GLU A 1 289 ? -28.005 6.875 -20.061 1.00 42.31 289 GLU A CA 1
ATOM 2357 C C . GLU A 1 289 ? -28.868 7.783 -20.958 1.00 42.31 289 GLU A C 1
ATOM 2359 O O . GLU A 1 289 ? -30.027 8.048 -20.634 1.00 42.31 289 GLU A O 1
ATOM 2364 N N . SER A 1 290 ? -28.350 8.219 -22.114 1.00 42.12 290 SER A N 1
ATOM 2365 C CA . SER A 1 290 ? -29.109 8.989 -23.110 1.00 42.12 290 SER A CA 1
ATOM 2366 C C . SER A 1 290 ? -30.005 8.133 -24.013 1.00 42.12 290 SER A C 1
ATOM 2368 O O . SER A 1 290 ? -30.964 8.652 -24.585 1.00 42.12 290 SER A O 1
ATOM 2370 N N . GLU A 1 291 ? -29.741 6.827 -24.111 1.00 45.47 291 GLU A N 1
ATOM 2371 C CA . GLU A 1 291 ? -30.557 5.873 -24.876 1.00 45.47 291 GLU A CA 1
ATOM 2372 C C . GLU A 1 291 ? -31.797 5.382 -24.105 1.00 45.47 291 GLU A C 1
ATOM 2374 O O . GLU A 1 291 ? -32.725 4.835 -24.705 1.00 45.47 291 GLU A O 1
ATOM 2379 N N . ILE A 1 292 ? -31.902 5.655 -22.797 1.00 44.50 292 ILE A N 1
ATOM 2380 C CA . ILE A 1 292 ? -33.074 5.297 -21.983 1.00 44.50 292 ILE A CA 1
ATOM 2381 C C . ILE A 1 292 ? -33.953 6.534 -21.750 1.00 44.50 292 ILE A C 1
ATOM 2383 O O . ILE A 1 292 ? -33.962 7.116 -20.668 1.00 44.50 292 ILE A O 1
ATOM 2387 N N . LYS A 1 293 ? -34.712 6.935 -22.782 1.00 37.56 293 LYS A N 1
ATOM 2388 C CA . LYS A 1 293 ? -36.042 7.588 -22.677 1.00 37.56 293 LYS A CA 1
ATOM 2389 C C . LYS A 1 293 ? -36.662 7.807 -24.071 1.00 37.56 293 LYS A C 1
ATOM 2391 O O . LYS A 1 293 ? -36.333 8.787 -24.740 1.00 37.56 293 LYS A O 1
ATOM 2396 N N . PRO A 1 294 ? -37.626 6.977 -24.512 1.00 37.81 294 PRO A N 1
ATOM 2397 C CA . PRO A 1 294 ? -38.460 7.319 -25.652 1.00 37.81 294 PRO A CA 1
ATOM 2398 C C . PRO A 1 294 ? -39.576 8.267 -25.191 1.00 37.81 294 PRO A C 1
ATOM 2400 O O . PRO A 1 294 ? -40.501 7.862 -24.491 1.00 37.81 294 PRO A O 1
ATOM 2403 N N . GLY A 1 295 ? -39.488 9.539 -25.590 1.00 47.97 295 GLY A N 1
ATOM 2404 C CA . GLY A 1 295 ? -40.614 10.479 -25.536 1.00 47.97 295 GLY A CA 1
ATOM 2405 C C . GLY A 1 295 ? -40.344 11.802 -24.820 1.00 47.97 295 GLY A C 1
ATOM 2406 O O . GLY A 1 295 ? -40.774 11.995 -23.687 1.00 47.97 295 GLY A O 1
ATOM 2407 N N . ALA A 1 296 ? -39.731 12.769 -25.509 1.00 34.47 296 ALA A N 1
ATOM 2408 C CA . ALA A 1 296 ? -39.889 14.191 -25.191 1.00 34.47 296 ALA A CA 1
ATOM 2409 C C . ALA A 1 296 ? -39.713 15.057 -26.455 1.00 34.47 296 ALA A C 1
ATOM 2411 O O . ALA A 1 296 ? -38.839 14.809 -27.280 1.00 34.47 296 ALA A O 1
ATOM 2412 N N . LYS A 1 297 ? -40.606 16.040 -26.618 1.00 35.59 297 LYS A N 1
ATOM 2413 C CA . LYS A 1 297 ? -40.816 16.890 -27.809 1.00 35.59 297 LYS A CA 1
ATOM 2414 C C . LYS A 1 297 ? -39.627 17.819 -28.137 1.00 35.59 297 LYS A C 1
ATOM 2416 O O . LYS A 1 297 ? -38.876 18.180 -27.232 1.00 35.59 297 LYS A O 1
ATOM 2421 N N . PRO A 1 298 ? -39.493 18.291 -29.397 1.00 37.81 298 PRO A N 1
ATOM 2422 C CA . PRO A 1 298 ? -38.399 19.167 -29.798 1.00 37.81 298 PRO A CA 1
ATOM 2423 C C . PRO A 1 298 ? -38.655 20.610 -29.352 1.00 37.81 298 PRO A C 1
ATOM 2425 O O . PRO A 1 298 ? -39.702 21.183 -29.652 1.00 37.81 298 PRO A O 1
ATOM 2428 N N . GLY A 1 299 ? -37.672 21.227 -28.694 1.00 37.84 299 GLY A N 1
ATOM 2429 C CA . GLY A 1 299 ? -37.652 22.681 -28.553 1.00 37.84 299 GLY A CA 1
ATOM 2430 C C . GLY A 1 299 ? -36.861 23.227 -27.376 1.00 37.84 299 GLY A C 1
ATOM 2431 O O . GLY A 1 299 ? -37.474 23.711 -26.438 1.00 37.84 299 GLY A O 1
ATOM 2432 N N . VAL A 1 300 ? -35.526 23.279 -27.474 1.00 30.27 300 VAL A N 1
ATOM 2433 C CA . VAL A 1 300 ? -34.717 24.354 -26.862 1.00 30.27 300 VAL A CA 1
ATOM 2434 C C . VAL A 1 300 ? -33.491 24.617 -27.750 1.00 30.27 300 VAL A C 1
ATOM 2436 O O . VAL A 1 300 ? -32.733 23.705 -28.066 1.00 30.27 300 VAL A O 1
ATOM 2439 N N . LYS A 1 301 ? -33.312 25.873 -28.185 1.00 35.34 301 LYS A N 1
ATOM 2440 C CA . LYS A 1 301 ? -32.176 26.343 -29.003 1.00 35.34 301 LYS A CA 1
ATOM 2441 C C . LYS A 1 301 ? -30.843 26.259 -28.231 1.00 35.34 301 LYS A C 1
ATOM 2443 O O . LYS A 1 301 ? -30.838 26.539 -27.031 1.00 35.34 301 LYS A O 1
ATOM 2448 N N . PRO A 1 302 ? -29.704 25.990 -28.899 1.00 32.84 302 PRO A N 1
ATOM 2449 C CA . PRO A 1 302 ? -28.406 25.898 -28.235 1.00 32.84 302 PRO A CA 1
ATOM 2450 C C . PRO A 1 302 ? -27.936 27.287 -27.773 1.00 32.84 302 PRO A C 1
ATOM 2452 O O . PRO A 1 302 ? -27.774 28.201 -28.584 1.00 32.84 302 PRO A O 1
ATOM 2455 N N . LYS A 1 303 ? -27.717 27.462 -26.463 1.00 31.81 303 LYS A N 1
ATOM 2456 C CA . LYS A 1 303 ? -27.129 28.685 -25.893 1.00 31.81 303 LYS A CA 1
ATOM 2457 C C . LYS A 1 303 ? -25.593 28.604 -25.864 1.00 31.81 303 LYS A C 1
ATOM 2459 O O . LYS A 1 303 ? -25.019 27.694 -25.284 1.00 31.81 303 LYS A O 1
ATOM 2464 N N . SER A 1 304 ? -25.007 29.605 -26.530 1.00 34.44 304 SER A N 1
ATOM 2465 C CA . SER A 1 304 ? -23.665 30.216 -26.455 1.00 34.44 304 SER A CA 1
ATOM 2466 C C . SER A 1 304 ? -22.390 29.343 -26.444 1.00 34.44 304 SER A C 1
ATOM 2468 O O . SER A 1 304 ? -21.990 28.731 -25.460 1.00 34.44 304 SER A O 1
ATOM 2470 N N . LYS A 1 305 ? -21.623 29.496 -27.537 1.00 36.53 305 LYS A N 1
ATOM 2471 C CA . LYS A 1 305 ? -20.235 29.054 -27.807 1.00 36.53 305 LYS A CA 1
ATOM 2472 C C . LYS A 1 305 ? -19.145 29.534 -26.814 1.00 36.53 305 LYS A C 1
ATOM 2474 O O . LYS A 1 305 ? -17.962 29.440 -27.122 1.00 36.53 305 LYS A O 1
ATOM 2479 N N . ILE A 1 306 ? -19.487 30.019 -25.621 1.00 35.44 306 ILE A N 1
ATOM 2480 C CA . ILE A 1 306 ? -18.516 30.592 -24.664 1.00 35.44 306 ILE A CA 1
ATOM 2481 C C . ILE A 1 306 ? -17.963 29.535 -23.682 1.00 35.44 306 ILE A C 1
ATOM 2483 O O . ILE A 1 306 ? -16.911 29.735 -23.082 1.00 35.44 306 ILE A O 1
ATOM 2487 N N . SER A 1 307 ? -18.569 28.344 -23.601 1.00 37.88 307 SER A N 1
ATOM 2488 C CA . SER A 1 307 ? -18.019 27.216 -22.823 1.00 37.88 307 SER A CA 1
ATOM 2489 C C . SER A 1 307 ? -16.945 26.403 -23.566 1.00 37.88 307 SER A C 1
ATOM 2491 O O . SER A 1 307 ? -16.215 25.640 -22.939 1.00 37.88 307 SER A O 1
ATOM 2493 N N . TYR A 1 308 ? -16.826 26.557 -24.889 1.00 36.38 308 TYR A N 1
ATOM 2494 C CA . TYR A 1 308 ? -15.902 25.759 -25.711 1.00 36.38 308 TYR A CA 1
ATOM 2495 C C . TYR A 1 308 ? -14.444 26.241 -25.610 1.00 36.38 308 TYR A C 1
ATOM 2497 O O . TYR A 1 308 ? -13.511 25.450 -25.706 1.00 36.38 308 TYR A O 1
ATOM 2505 N N . ILE A 1 309 ? -14.232 27.534 -25.346 1.00 36.38 309 ILE A N 1
ATOM 2506 C CA . ILE A 1 309 ? -12.889 28.134 -25.273 1.00 36.38 309 ILE A CA 1
ATOM 2507 C C . ILE A 1 309 ? -12.185 27.788 -23.947 1.00 36.38 309 ILE A C 1
ATOM 2509 O O . ILE A 1 309 ? -10.967 27.629 -23.929 1.00 36.38 309 ILE A O 1
ATOM 2513 N N . LYS A 1 310 ? -12.931 27.541 -22.858 1.00 36.94 310 LYS A N 1
ATOM 2514 C CA . LYS A 1 310 ? -12.363 27.052 -21.585 1.00 36.94 310 LYS A CA 1
ATOM 2515 C C . LYS A 1 310 ? -11.862 25.599 -21.646 1.00 36.94 310 LYS A C 1
ATOM 2517 O O . LYS A 1 310 ? -11.052 25.219 -20.811 1.00 36.94 310 LYS A O 1
ATOM 2522 N N . PHE A 1 311 ? -12.288 24.821 -22.644 1.00 43.97 311 PHE A N 1
ATOM 2523 C CA . PHE A 1 311 ? -11.815 23.451 -22.891 1.00 43.97 311 PHE A CA 1
ATOM 2524 C C . PHE A 1 311 ? -10.616 23.383 -23.851 1.00 43.97 311 PHE A C 1
ATOM 2526 O O . PHE A 1 311 ? -9.820 22.449 -23.781 1.00 43.97 311 PHE A O 1
ATOM 2533 N N . LEU A 1 312 ? -10.446 24.386 -24.719 1.00 39.16 312 LEU A N 1
ATOM 2534 C CA . LEU A 1 312 ? -9.370 24.408 -25.715 1.00 39.16 312 LEU A CA 1
ATOM 2535 C C . LEU A 1 312 ? -8.012 24.834 -25.144 1.00 39.16 312 LEU A C 1
ATOM 2537 O O . LEU A 1 312 ? -6.986 24.399 -25.655 1.00 39.16 312 LEU A O 1
ATOM 2541 N N . VAL A 1 313 ? -7.983 25.627 -24.069 1.00 38.84 313 VAL A N 1
ATOM 2542 C CA . VAL A 1 313 ? -6.724 26.022 -23.408 1.00 38.84 313 VAL A CA 1
ATOM 2543 C C . VAL A 1 313 ? -6.044 24.824 -22.718 1.00 38.84 313 VAL A C 1
ATOM 2545 O O . VAL A 1 313 ? -4.864 24.601 -22.986 1.00 38.84 313 VAL A O 1
ATOM 2548 N N . PRO A 1 314 ? -6.752 23.971 -21.946 1.00 43.00 314 PRO A N 1
ATOM 2549 C CA . PRO A 1 314 ? -6.202 22.699 -21.478 1.00 43.00 314 PRO A CA 1
ATOM 2550 C C . PRO A 1 314 ? -5.787 21.777 -22.628 1.00 43.00 314 PRO A C 1
ATOM 2552 O O . PRO A 1 314 ? -4.734 21.163 -22.548 1.00 43.00 314 PRO A O 1
ATOM 2555 N N . LEU A 1 315 ? -6.552 21.718 -23.726 1.00 40.28 315 LEU A N 1
ATOM 2556 C CA . LEU A 1 315 ? -6.229 20.883 -24.891 1.00 40.28 315 LEU A CA 1
ATOM 2557 C C . LEU A 1 315 ? -4.958 21.349 -25.627 1.00 40.28 315 LEU A C 1
ATOM 2559 O O . LEU A 1 315 ? -4.167 20.523 -26.069 1.00 40.28 315 LEU A O 1
ATOM 2563 N N . ALA A 1 316 ? -4.722 22.659 -25.724 1.00 39.38 316 ALA A N 1
ATOM 2564 C CA . ALA A 1 316 ? -3.508 23.231 -26.310 1.00 39.38 316 ALA A CA 1
ATOM 2565 C C . ALA A 1 316 ? -2.281 23.034 -25.404 1.00 39.38 316 ALA A C 1
ATOM 2567 O O . ALA A 1 316 ? -1.192 22.753 -25.899 1.00 39.38 316 ALA A O 1
ATOM 2568 N N . VAL A 1 317 ? -2.463 23.099 -24.080 1.00 41.16 317 VAL A N 1
ATOM 2569 C CA . VAL A 1 317 ? -1.432 22.742 -23.089 1.00 41.16 317 VAL A CA 1
ATOM 2570 C C . VAL A 1 317 ? -1.164 21.232 -23.093 1.00 41.16 317 VAL A C 1
ATOM 2572 O O . VAL A 1 317 ? -0.016 20.823 -22.960 1.00 41.16 317 VAL A O 1
ATOM 2575 N N . VAL A 1 318 ? -2.179 20.400 -23.344 1.00 42.03 318 VAL A N 1
ATOM 2576 C CA . VAL A 1 318 ? -2.049 18.954 -23.585 1.00 42.03 318 VAL A CA 1
ATOM 2577 C C . VAL A 1 318 ? -1.320 18.678 -24.901 1.00 42.03 318 VAL A C 1
ATOM 2579 O O . VAL A 1 318 ? -0.501 17.776 -24.929 1.00 42.03 318 VAL A O 1
ATOM 2582 N N . LEU A 1 319 ? -1.526 19.460 -25.966 1.00 37.62 319 LEU A N 1
ATOM 2583 C CA . LEU A 1 319 ? -0.803 19.319 -27.242 1.00 37.62 319 LEU A CA 1
ATOM 2584 C C . LEU A 1 319 ? 0.657 19.803 -27.159 1.00 37.62 319 LEU A C 1
ATOM 2586 O O . LEU A 1 319 ? 1.551 19.148 -27.694 1.00 37.62 319 LEU A O 1
ATOM 2590 N N . ALA A 1 320 ? 0.923 20.892 -26.433 1.00 36.22 320 ALA A N 1
ATOM 2591 C CA . ALA A 1 320 ? 2.281 21.357 -26.135 1.00 36.22 320 ALA A CA 1
ATOM 2592 C C . ALA A 1 320 ? 3.002 20.424 -25.139 1.00 36.22 320 ALA A C 1
ATOM 2594 O O . ALA A 1 320 ? 4.197 20.166 -25.269 1.00 36.22 320 ALA A O 1
ATOM 2595 N N . GLY A 1 321 ? 2.259 19.847 -24.192 1.00 36.38 321 GLY A N 1
ATOM 2596 C CA . GLY A 1 321 ? 2.716 18.794 -23.288 1.00 36.38 321 GLY A CA 1
ATOM 2597 C C . GLY A 1 321 ? 2.936 17.456 -23.998 1.00 36.38 321 GLY A C 1
ATOM 2598 O O . GLY A 1 321 ? 3.904 16.774 -23.699 1.00 36.38 321 GLY A O 1
ATOM 2599 N N . LEU A 1 322 ? 2.128 17.105 -25.004 1.00 32.72 322 LEU A N 1
ATOM 2600 C CA . LEU A 1 322 ? 2.326 15.945 -25.885 1.00 32.72 322 LEU A CA 1
ATOM 2601 C C . LEU A 1 322 ? 3.621 16.085 -26.695 1.00 32.72 322 LEU A C 1
ATOM 2603 O O . LEU A 1 322 ? 4.352 15.105 -26.829 1.00 32.72 322 LEU A O 1
ATOM 2607 N N . ALA A 1 323 ? 3.968 17.297 -27.143 1.00 30.98 323 ALA A N 1
ATOM 2608 C CA . ALA A 1 323 ? 5.268 17.582 -27.758 1.00 30.98 323 ALA A CA 1
ATOM 2609 C C . ALA A 1 323 ? 6.449 17.392 -26.779 1.00 30.98 323 ALA A C 1
ATOM 2611 O O . ALA A 1 323 ? 7.540 17.019 -27.206 1.00 30.98 323 ALA A O 1
ATOM 2612 N N . ALA A 1 324 ? 6.219 17.559 -25.471 1.00 29.56 324 ALA A N 1
ATOM 2613 C CA . ALA A 1 324 ? 7.192 17.284 -24.411 1.00 29.56 324 ALA A CA 1
ATOM 2614 C C . ALA A 1 324 ? 7.148 15.830 -23.877 1.00 29.56 324 ALA A C 1
ATOM 2616 O O . ALA A 1 324 ? 8.128 15.358 -23.314 1.00 29.56 324 ALA A O 1
ATOM 2617 N N . ILE A 1 325 ? 6.058 15.080 -24.082 1.00 30.61 325 ILE A N 1
ATOM 2618 C CA . ILE A 1 325 ? 5.882 13.673 -23.659 1.00 30.61 325 ILE A CA 1
ATOM 2619 C C . ILE A 1 325 ? 6.371 12.682 -24.732 1.00 30.61 325 ILE A C 1
ATOM 2621 O O . ILE A 1 325 ? 6.788 11.576 -24.390 1.00 30.61 325 ILE A O 1
ATOM 2625 N N . ILE A 1 326 ? 6.495 13.103 -26.001 1.00 31.36 326 ILE A N 1
ATOM 2626 C CA . ILE A 1 326 ? 7.311 12.410 -27.028 1.00 31.36 326 ILE A CA 1
ATOM 2627 C C . ILE A 1 326 ? 8.775 12.207 -26.551 1.00 31.36 326 ILE A C 1
ATOM 2629 O O . ILE A 1 326 ? 9.500 11.370 -27.087 1.00 31.36 326 ILE A O 1
ATOM 2633 N N . ILE A 1 327 ? 9.190 12.917 -25.494 1.00 29.03 327 ILE A N 1
ATOM 2634 C CA . ILE A 1 327 ? 10.542 12.938 -24.927 1.00 29.03 327 ILE A CA 1
ATOM 2635 C C . ILE A 1 327 ? 10.719 11.949 -23.749 1.00 29.03 327 ILE A C 1
ATOM 2637 O O . ILE A 1 327 ? 11.855 11.608 -23.436 1.00 29.03 327 ILE A O 1
ATOM 2641 N N . PHE A 1 328 ? 9.673 11.395 -23.116 1.00 26.78 328 PHE A N 1
ATOM 2642 C CA . PHE A 1 328 ? 9.854 10.564 -21.905 1.00 26.78 328 PHE A CA 1
ATOM 2643 C C . PHE A 1 328 ? 8.722 9.536 -21.671 1.00 26.78 328 PHE A C 1
ATOM 2645 O O . PHE A 1 328 ? 7.677 9.899 -21.139 1.00 26.78 328 PHE A O 1
ATOM 2652 N N . LYS A 1 329 ? 8.951 8.237 -21.966 1.00 24.03 329 LYS A N 1
ATOM 2653 C CA . LYS A 1 329 ? 8.922 7.136 -20.961 1.00 24.03 329 LYS A CA 1
ATOM 2654 C C . LYS A 1 329 ? 9.023 5.684 -21.513 1.00 24.03 329 LYS A C 1
ATOM 2656 O O . LYS A 1 329 ? 8.598 5.434 -22.638 1.00 24.03 329 LYS A O 1
ATOM 2661 N N . PRO A 1 330 ? 9.534 4.728 -20.696 1.00 32.22 330 PRO A N 1
ATOM 2662 C CA . PRO A 1 330 ? 9.755 3.301 -20.995 1.00 32.22 330 PRO A CA 1
ATOM 2663 C C . PRO A 1 330 ? 8.803 2.316 -20.260 1.00 32.22 330 PRO A C 1
ATOM 2665 O O . PRO A 1 330 ? 8.107 2.729 -19.333 1.00 32.22 330 PRO A O 1
ATOM 2668 N N . ASN A 1 331 ? 8.797 1.032 -20.683 1.00 26.70 331 ASN A N 1
ATOM 2669 C CA . ASN A 1 331 ? 8.852 -0.229 -19.886 1.00 26.70 331 ASN A CA 1
ATOM 2670 C C . ASN A 1 331 ? 8.190 -1.429 -20.614 1.00 26.70 331 ASN A C 1
ATOM 2672 O O . ASN A 1 331 ? 7.325 -1.204 -21.455 1.00 26.70 331 ASN A O 1
ATOM 2676 N N . LEU A 1 332 ? 8.354 -2.706 -20.229 1.00 28.61 332 LEU A N 1
ATOM 2677 C CA . LEU A 1 332 ? 9.540 -3.563 -20.037 1.00 28.61 332 LEU A CA 1
ATOM 2678 C C . LEU A 1 332 ? 9.071 -5.052 -20.208 1.00 28.61 332 LEU A C 1
ATOM 2680 O O . LEU A 1 332 ? 7.927 -5.322 -19.835 1.00 28.61 332 LEU A O 1
ATOM 2684 N N . ALA A 1 333 ? 9.968 -5.983 -20.612 1.00 30.86 333 ALA A N 1
ATOM 2685 C CA . ALA A 1 333 ? 10.090 -7.462 -20.426 1.00 30.86 333 ALA A CA 1
ATOM 2686 C C . ALA A 1 333 ? 9.931 -8.394 -21.671 1.00 30.86 333 ALA A C 1
ATOM 2688 O O . ALA A 1 333 ? 9.129 -8.123 -22.556 1.00 30.86 333 ALA A O 1
ATOM 2689 N N . LYS A 1 334 ? 10.761 -9.446 -21.855 1.00 31.09 334 LYS A N 1
ATOM 2690 C CA . LYS A 1 334 ? 11.043 -10.583 -20.935 1.00 31.09 334 LYS A CA 1
ATOM 2691 C C . LYS A 1 334 ? 12.378 -11.356 -21.324 1.00 31.09 334 LYS A C 1
ATOM 2693 O O . LYS A 1 334 ? 12.961 -11.099 -22.353 1.00 31.09 334 LYS A O 1
ATOM 2698 N N . ASN A 1 335 ? 12.896 -12.256 -20.460 1.00 30.41 335 ASN A N 1
ATOM 2699 C CA . ASN A 1 335 ? 13.611 -13.588 -20.605 1.00 30.41 335 ASN A CA 1
ATOM 2700 C C . ASN A 1 335 ? 12.722 -14.835 -20.355 1.00 30.41 335 ASN A C 1
ATOM 2702 O O . ASN A 1 335 ? 13.167 -15.970 -20.268 1.00 30.41 335 ASN A O 1
ATOM 2706 N N . ASP A 1 336 ? 11.445 -14.524 -20.116 1.00 40.94 336 ASP A N 1
ATOM 2707 C CA . ASP A 1 336 ? 10.241 -15.347 -20.149 1.00 40.94 336 ASP A CA 1
ATOM 2708 C C . ASP A 1 336 ? 9.269 -14.924 -21.300 1.00 40.94 336 ASP A C 1
ATOM 2710 O O . ASP A 1 336 ? 8.045 -14.952 -21.150 1.00 40.94 336 ASP A O 1
ATOM 2714 N N . VAL A 1 337 ? 9.649 -14.443 -22.498 1.00 35.16 337 VAL A N 1
ATOM 2715 C CA . VAL A 1 337 ? 10.829 -13.691 -22.995 1.00 35.16 337 VAL A CA 1
ATOM 2716 C C . VAL A 1 337 ? 10.410 -12.461 -23.833 1.00 35.16 337 VAL A C 1
ATOM 2718 O O . VAL A 1 337 ? 11.137 -11.503 -24.032 1.00 35.16 337 VAL A O 1
ATOM 2721 N N . PHE A 1 338 ? 9.139 -12.340 -24.202 1.00 41.12 338 PHE A N 1
ATOM 2722 C CA . PHE A 1 338 ? 8.706 -11.221 -25.030 1.00 41.12 338 PHE A CA 1
ATOM 2723 C C . PHE A 1 338 ? 7.399 -10.616 -24.507 1.00 41.12 338 PHE A C 1
ATOM 2725 O O . PHE A 1 338 ? 6.427 -11.337 -24.272 1.00 41.12 338 PHE A O 1
ATOM 2732 N N . TYR A 1 339 ? 7.361 -9.295 -24.316 1.00 37.59 339 TYR A N 1
ATOM 2733 C CA . TYR A 1 339 ? 6.137 -8.494 -24.252 1.00 37.59 339 TYR A CA 1
ATOM 2734 C C . TYR A 1 339 ? 6.108 -7.593 -25.490 1.00 37.59 339 TYR A C 1
ATOM 2736 O O . TYR A 1 339 ? 6.724 -6.524 -25.492 1.00 37.59 339 TYR A O 1
ATOM 2744 N N . PRO A 1 340 ? 5.412 -7.990 -26.566 1.00 39.97 340 PRO A N 1
ATOM 2745 C CA . PRO A 1 340 ? 5.156 -7.080 -27.669 1.00 39.97 340 PRO A CA 1
ATOM 2746 C C . PRO A 1 340 ? 4.230 -5.959 -27.173 1.00 39.97 340 PRO A C 1
ATOM 2748 O O . PRO A 1 340 ? 3.014 -6.109 -27.108 1.00 39.97 340 PRO A O 1
ATOM 2751 N N . LEU A 1 341 ? 4.805 -4.816 -26.802 1.00 35.66 341 LEU A N 1
ATOM 2752 C CA . LEU A 1 341 ? 4.082 -3.599 -26.425 1.00 35.66 341 LEU A CA 1
ATOM 2753 C C . LEU A 1 341 ? 4.132 -2.615 -27.594 1.00 35.66 341 LEU A C 1
ATOM 2755 O O . LEU A 1 341 ? 4.839 -1.609 -27.570 1.00 35.66 341 LEU A O 1
ATOM 2759 N N . GLY A 1 342 ? 3.403 -2.919 -28.668 1.00 45.25 342 GLY A N 1
ATOM 2760 C CA . GLY A 1 342 ? 3.295 -2.025 -29.821 1.00 45.25 342 GLY A CA 1
ATOM 2761 C C . GLY A 1 342 ? 4.620 -1.823 -30.573 1.00 45.25 342 GLY A C 1
ATOM 2762 O O . GLY A 1 342 ? 4.867 -2.522 -31.547 1.00 45.25 342 GLY A O 1
ATOM 2763 N N . SER A 1 343 ? 5.435 -0.823 -30.212 1.00 49.88 343 SER A N 1
ATOM 2764 C CA . SER A 1 343 ? 6.653 -0.400 -30.933 1.00 49.88 343 SER A CA 1
ATOM 2765 C C . SER A 1 343 ? 7.990 -0.775 -30.280 1.00 49.88 343 SER A C 1
ATOM 2767 O O . SER A 1 343 ? 9.030 -0.249 -30.678 1.00 49.88 343 SER A O 1
ATOM 2769 N N . ARG A 1 344 ? 7.998 -1.667 -29.286 1.00 44.12 344 ARG A N 1
ATOM 2770 C CA . ARG A 1 344 ? 9.212 -2.113 -28.580 1.00 44.12 344 ARG A CA 1
ATOM 2771 C C . ARG A 1 344 ? 9.222 -3.626 -28.364 1.00 44.12 344 ARG A C 1
ATOM 2773 O O . ARG A 1 344 ? 8.155 -4.224 -28.244 1.00 44.12 344 ARG A O 1
ATOM 2780 N N . VAL A 1 345 ? 10.423 -4.202 -28.283 1.00 51.66 345 VAL A N 1
ATOM 2781 C CA . VAL A 1 345 ? 10.685 -5.599 -27.896 1.00 51.66 345 VAL A CA 1
ATOM 2782 C C . VAL A 1 345 ? 11.777 -5.606 -26.821 1.00 51.66 345 VAL A C 1
ATOM 2784 O O . VAL A 1 345 ? 12.915 -5.242 -27.104 1.00 51.66 345 VAL A O 1
ATOM 2787 N N . GLY A 1 346 ? 11.426 -5.985 -25.591 1.00 55.59 346 GLY A N 1
ATOM 2788 C CA . GLY A 1 346 ? 12.341 -6.122 -24.450 1.00 55.59 346 GLY A CA 1
ATOM 2789 C C . GLY A 1 346 ? 12.850 -7.550 -24.270 1.00 55.59 346 GLY A C 1
ATOM 2790 O O . GLY A 1 346 ? 12.059 -8.477 -24.423 1.00 55.59 346 GLY A O 1
ATOM 2791 N N . ILE A 1 347 ? 14.141 -7.729 -23.956 1.00 53.16 347 ILE A N 1
ATOM 2792 C CA . ILE A 1 347 ? 14.841 -9.035 -24.027 1.00 53.16 347 ILE A CA 1
ATOM 2793 C C . ILE A 1 347 ? 15.457 -9.488 -22.687 1.00 53.16 347 ILE A C 1
ATOM 2795 O O . ILE A 1 347 ? 15.713 -10.671 -22.495 1.00 53.16 347 ILE A O 1
ATOM 2799 N N . ALA A 1 348 ? 15.722 -8.600 -21.726 1.00 44.66 348 ALA A N 1
ATOM 2800 C CA . ALA A 1 348 ? 16.329 -8.984 -20.432 1.00 44.66 348 ALA A CA 1
ATOM 2801 C C . ALA A 1 348 ? 15.766 -8.175 -19.266 1.00 44.66 348 ALA A C 1
ATOM 2803 O O . ALA A 1 348 ? 16.445 -7.757 -18.337 1.00 44.66 348 ALA A O 1
ATOM 2804 N N . GLU A 1 349 ? 14.492 -7.888 -19.376 1.00 40.25 349 GLU A N 1
ATOM 2805 C CA . GLU A 1 349 ? 13.916 -6.730 -18.753 1.00 40.25 349 GLU A CA 1
ATOM 2806 C C . GLU A 1 349 ? 13.048 -7.282 -17.580 1.00 40.25 349 GLU A C 1
ATOM 2808 O O . GLU A 1 349 ? 12.330 -8.267 -17.757 1.00 40.25 349 GLU A O 1
ATOM 2813 N N . ASN A 1 350 ? 13.246 -6.799 -16.339 1.00 35.59 350 ASN A N 1
ATOM 2814 C CA . ASN A 1 350 ? 12.836 -7.443 -15.057 1.00 35.59 350 ASN A CA 1
ATOM 2815 C C . ASN A 1 350 ? 13.597 -8.718 -14.608 1.00 35.59 350 ASN A C 1
ATOM 2817 O O . ASN A 1 350 ? 13.092 -9.468 -13.766 1.00 35.59 350 ASN A O 1
ATOM 2821 N N . MET A 1 351 ? 14.816 -8.957 -15.097 1.00 42.75 351 MET A N 1
ATOM 2822 C CA . MET A 1 351 ? 15.701 -10.014 -14.577 1.00 42.75 351 MET A CA 1
ATOM 2823 C C . MET A 1 351 ? 16.870 -9.441 -13.763 1.00 42.75 351 MET A C 1
ATOM 2825 O O . MET A 1 351 ? 17.051 -8.229 -13.666 1.00 42.75 351 MET A O 1
ATOM 2829 N N . LEU A 1 352 ? 17.652 -10.306 -13.105 1.00 41.31 352 LEU A N 1
ATOM 2830 C CA . LEU A 1 352 ? 18.942 -9.871 -12.562 1.00 41.31 352 LEU A CA 1
ATOM 2831 C C . LEU A 1 352 ? 19.810 -9.363 -13.727 1.00 41.31 352 LEU A C 1
ATOM 2833 O O . LEU A 1 352 ? 19.801 -10.016 -14.772 1.00 41.31 352 LEU A O 1
ATOM 2837 N N . PRO A 1 353 ? 20.585 -8.270 -13.554 1.00 56.81 353 PRO A N 1
ATOM 2838 C CA . PRO A 1 353 ? 21.478 -7.801 -14.604 1.00 56.81 353 PRO A CA 1
ATOM 2839 C C . PRO A 1 353 ? 22.371 -8.940 -15.088 1.00 56.81 353 PRO A C 1
ATOM 2841 O O . PRO A 1 353 ? 22.937 -9.670 -14.261 1.00 56.81 353 PRO A O 1
ATOM 2844 N N . LEU A 1 354 ? 22.522 -9.064 -16.404 1.00 71.69 354 LEU A N 1
ATOM 2845 C CA . LEU A 1 354 ? 23.485 -9.971 -17.013 1.00 71.69 354 LEU A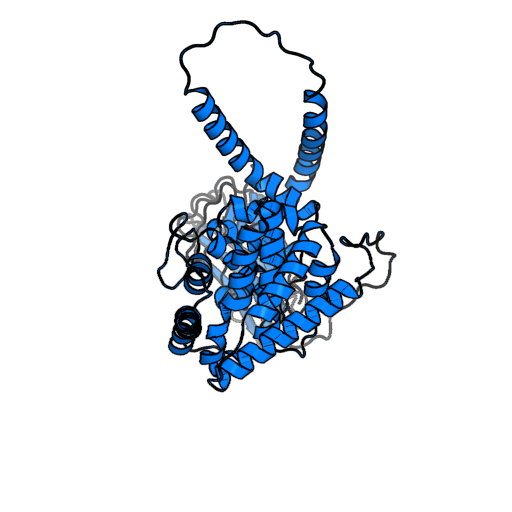 CA 1
ATOM 2846 C C . LEU A 1 354 ? 24.873 -9.607 -16.492 1.00 71.69 354 LEU A C 1
ATOM 2848 O O . LEU A 1 354 ? 25.215 -8.427 -16.379 1.00 71.69 354 LEU A O 1
ATOM 2852 N N . LYS A 1 355 ? 25.666 -10.618 -16.144 1.00 78.75 355 LYS A N 1
ATOM 2853 C CA . LYS A 1 355 ? 2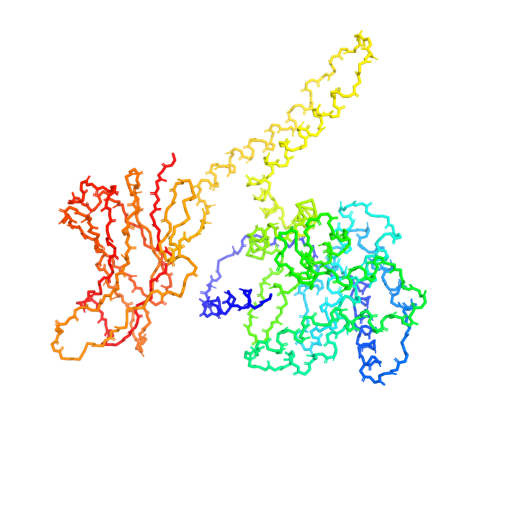6.983 -10.422 -15.539 1.00 78.75 355 LYS A CA 1
ATOM 2854 C C . LYS A 1 355 ? 28.056 -10.996 -16.440 1.00 78.75 355 LYS A C 1
ATOM 2856 O O . LYS A 1 355 ? 28.033 -12.185 -16.737 1.00 78.75 355 LYS A O 1
ATOM 2861 N N . ILE A 1 356 ? 29.033 -10.169 -16.780 1.00 77.75 356 ILE A N 1
ATOM 2862 C CA . ILE A 1 356 ? 30.291 -10.596 -17.383 1.00 77.75 356 ILE A CA 1
ATOM 2863 C C . ILE A 1 356 ? 31.373 -10.399 -16.323 1.00 77.75 356 ILE A C 1
ATOM 2865 O O . ILE A 1 356 ? 31.908 -9.301 -16.155 1.00 77.75 356 ILE A O 1
ATOM 2869 N N . ALA A 1 357 ? 31.656 -11.448 -15.553 1.00 78.56 357 ALA A N 1
ATOM 2870 C CA . ALA A 1 357 ? 32.795 -11.450 -14.641 1.00 78.56 357 ALA A CA 1
ATOM 2871 C C . ALA A 1 357 ? 34.087 -11.645 -15.443 1.00 78.56 357 ALA A C 1
ATOM 2873 O O . ALA A 1 357 ? 34.132 -12.472 -16.352 1.00 78.56 357 ALA A O 1
ATOM 2874 N N . TYR A 1 358 ? 35.137 -10.896 -15.113 1.00 73.31 358 TYR A N 1
ATOM 2875 C CA . TYR A 1 358 ? 36.413 -10.988 -15.814 1.00 73.31 358 TYR A 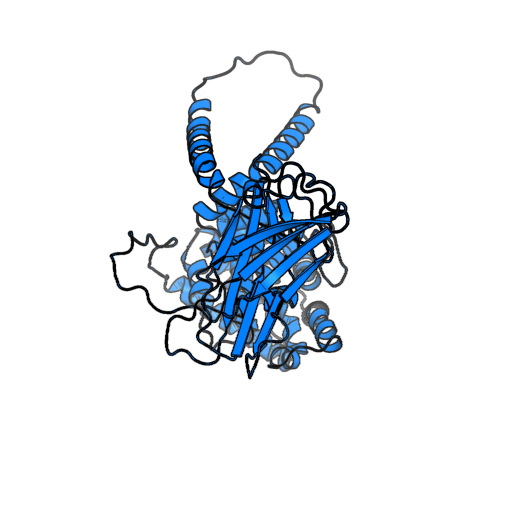CA 1
ATOM 2876 C C . TYR A 1 358 ? 37.600 -10.936 -14.851 1.00 73.31 358 TYR A C 1
ATOM 2878 O O . TYR A 1 358 ? 37.596 -10.219 -13.846 1.00 73.31 358 TYR A O 1
ATOM 2886 N N . SER A 1 359 ? 38.641 -11.697 -15.185 1.00 76.94 359 SER A N 1
ATOM 2887 C CA . SER A 1 359 ? 39.950 -11.642 -14.542 1.00 76.94 359 SER A CA 1
ATOM 2888 C C . SER A 1 359 ? 41.027 -11.920 -15.588 1.00 76.94 359 SER A C 1
ATOM 2890 O O . SER A 1 359 ? 41.171 -13.042 -16.062 1.00 76.94 359 SER A O 1
ATOM 2892 N N . PHE A 1 360 ? 41.770 -10.887 -15.971 1.00 70.38 360 PHE A N 1
ATOM 2893 C CA . PHE A 1 360 ? 42.838 -10.961 -16.960 1.00 70.38 360 PHE A CA 1
ATOM 2894 C C . PHE A 1 360 ? 44.166 -11.246 -16.242 1.00 70.38 360 PHE A C 1
ATOM 2896 O O . PHE A 1 360 ? 44.893 -10.331 -15.840 1.00 70.38 360 PHE A O 1
ATOM 2903 N N . LYS A 1 361 ? 44.462 -12.531 -16.015 1.00 63.25 361 LYS A N 1
ATOM 2904 C CA . LYS A 1 361 ? 45.771 -13.015 -15.546 1.00 63.25 361 LYS A CA 1
ATOM 2905 C C . LYS A 1 361 ? 46.418 -13.850 -16.655 1.00 63.25 361 LYS A C 1
ATOM 2907 O O . LYS A 1 361 ? 45.888 -14.900 -16.986 1.00 63.25 361 LYS A O 1
ATOM 2912 N N . GLY A 1 362 ? 47.567 -13.409 -17.172 1.00 61.56 362 GLY A N 1
ATOM 2913 C CA . GLY A 1 362 ? 48.267 -14.088 -18.274 1.00 61.56 362 GLY A CA 1
ATOM 2914 C C . GLY A 1 362 ? 47.685 -13.764 -19.655 1.00 61.56 362 GLY A C 1
ATOM 2915 O O . GLY A 1 362 ? 46.977 -12.765 -19.800 1.00 61.56 362 GLY A O 1
ATOM 2916 N N . ASP A 1 363 ? 48.005 -14.590 -20.653 1.00 53.62 363 ASP A N 1
ATOM 2917 C CA . ASP A 1 363 ? 47.471 -14.466 -22.012 1.00 53.62 363 ASP A CA 1
ATOM 2918 C C . ASP A 1 363 ? 45.954 -14.719 -22.021 1.00 53.62 363 ASP A C 1
ATOM 2920 O O . ASP A 1 363 ? 45.456 -15.685 -21.439 1.00 53.62 363 ASP A O 1
ATOM 2924 N N . ILE A 1 364 ? 45.199 -13.818 -22.653 1.00 58.41 364 ILE A N 1
ATOM 2925 C CA . ILE A 1 364 ? 43.732 -13.875 -22.703 1.00 58.41 364 ILE A CA 1
ATOM 2926 C C . ILE A 1 364 ? 43.329 -14.931 -23.737 1.00 58.41 364 ILE A C 1
ATOM 2928 O O . ILE A 1 364 ? 43.286 -14.642 -24.929 1.00 58.41 364 ILE A O 1
ATOM 2932 N N . LEU A 1 365 ? 43.051 -16.153 -23.279 1.00 53.06 365 LEU A N 1
ATOM 2933 C CA . LEU A 1 365 ? 42.642 -17.270 -24.142 1.00 53.06 365 LEU A CA 1
ATOM 2934 C C . LEU A 1 365 ? 41.191 -17.138 -24.640 1.00 53.06 365 LEU A C 1
ATOM 2936 O O . LEU A 1 365 ? 40.898 -17.536 -25.763 1.00 53.06 365 LEU A O 1
ATOM 2940 N N . GLU A 1 366 ? 40.298 -16.538 -23.844 1.00 61.56 366 GLU A N 1
ATOM 2941 C CA . GLU A 1 366 ? 38.891 -16.316 -24.202 1.00 61.56 366 GLU A CA 1
ATOM 2942 C C . GLU A 1 366 ? 38.408 -14.939 -23.727 1.00 61.56 366 GLU A C 1
ATOM 2944 O O . GLU A 1 366 ? 38.657 -14.526 -22.590 1.00 61.56 366 GLU A O 1
ATOM 2949 N N . THR A 1 367 ? 37.706 -14.209 -24.598 1.00 72.19 367 THR A N 1
ATOM 2950 C CA . THR A 1 367 ? 37.104 -12.914 -24.253 1.00 72.19 367 THR A CA 1
ATOM 2951 C C . THR A 1 367 ? 35.794 -13.112 -23.486 1.00 72.19 367 THR A C 1
ATOM 2953 O O . THR A 1 367 ? 34.862 -13.699 -24.046 1.00 72.19 367 THR A O 1
ATOM 2956 N N . PRO A 1 368 ? 35.669 -12.586 -22.251 1.00 81.12 368 PRO A N 1
ATOM 2957 C CA . PRO A 1 368 ? 34.446 -12.703 -21.462 1.00 81.12 368 PRO A CA 1
ATOM 2958 C C . PRO A 1 368 ? 33.230 -12.146 -22.209 1.00 81.12 368 PRO A C 1
ATOM 2960 O O . PRO A 1 368 ? 33.269 -11.026 -22.726 1.00 81.12 368 PRO A O 1
ATOM 2963 N N . SER A 1 369 ? 32.140 -12.910 -22.255 1.00 80.56 369 SER A N 1
ATOM 2964 C CA . SER A 1 369 ? 30.922 -12.515 -22.962 1.00 80.56 369 SER A CA 1
ATOM 2965 C C . SER A 1 369 ? 29.655 -13.064 -22.313 1.00 80.56 369 SER A C 1
ATOM 2967 O O . SER A 1 369 ? 29.702 -13.978 -21.491 1.00 80.56 369 SER A O 1
ATOM 2969 N N . VAL A 1 370 ? 28.516 -12.480 -22.679 1.00 79.50 370 VAL A N 1
ATOM 2970 C CA . VAL A 1 370 ? 27.179 -13.008 -22.391 1.00 79.50 370 VAL A CA 1
ATOM 2971 C C . VAL A 1 370 ? 26.336 -12.926 -23.658 1.00 79.50 370 VAL A C 1
ATOM 2973 O O . VAL A 1 370 ? 26.406 -11.929 -24.380 1.00 79.50 370 VAL A O 1
ATOM 2976 N N . ALA A 1 371 ? 25.552 -13.967 -23.928 1.00 75.00 371 ALA A N 1
ATOM 2977 C CA . ALA A 1 371 ? 24.676 -14.056 -25.089 1.00 75.00 371 ALA A CA 1
ATOM 2978 C C . ALA A 1 371 ? 23.216 -14.216 -24.658 1.00 75.00 371 ALA A C 1
ATOM 2980 O O . ALA A 1 371 ? 22.915 -14.869 -23.659 1.00 75.00 371 ALA A O 1
ATOM 2981 N N . LEU A 1 372 ? 22.327 -13.601 -25.427 1.00 73.56 372 LEU A N 1
ATOM 2982 C CA . LEU A 1 372 ? 20.879 -13.675 -25.314 1.00 73.56 372 LEU A CA 1
ATOM 2983 C C . LEU A 1 372 ? 20.346 -14.428 -26.531 1.00 73.56 372 LEU A C 1
ATOM 2985 O O . LEU A 1 372 ? 20.709 -14.095 -27.663 1.00 73.56 372 LEU A O 1
ATOM 2989 N N . ASP A 1 373 ? 19.490 -15.417 -26.282 1.00 74.94 373 ASP A N 1
ATOM 2990 C CA . ASP A 1 373 ? 18.760 -16.132 -27.326 1.00 74.94 373 ASP A CA 1
ATOM 2991 C C . ASP A 1 373 ? 17.558 -15.292 -27.770 1.00 74.94 373 ASP A C 1
ATOM 2993 O O . ASP A 1 373 ? 16.719 -14.891 -26.960 1.00 74.94 373 ASP A O 1
ATOM 2997 N N . LEU A 1 374 ? 17.530 -14.980 -29.062 1.00 71.88 374 LEU A N 1
ATOM 2998 C CA . LEU A 1 374 ? 16.501 -14.196 -29.738 1.00 71.88 374 LEU A CA 1
ATOM 2999 C C . LEU A 1 374 ? 15.688 -15.037 -30.726 1.00 71.88 374 LEU A C 1
ATOM 3001 O O . LEU A 1 374 ? 14.905 -14.481 -31.497 1.00 71.88 374 LEU A O 1
ATOM 3005 N N . SER A 1 375 ? 15.852 -16.361 -30.708 1.00 73.88 375 SER A N 1
ATOM 3006 C CA . SER A 1 375 ? 15.157 -17.276 -31.610 1.00 73.88 375 SER A CA 1
ATOM 3007 C C . SER A 1 375 ? 13.644 -17.048 -31.581 1.00 73.88 375 SER A C 1
ATOM 3009 O O . SER A 1 375 ? 12.996 -17.124 -30.538 1.00 73.88 375 SER A O 1
ATOM 3011 N N . GLY A 1 376 ? 13.070 -16.775 -32.754 1.00 63.28 376 GLY A N 1
ATOM 3012 C CA . GLY A 1 376 ? 11.634 -16.534 -32.916 1.00 63.28 376 GLY A CA 1
ATOM 3013 C C . GLY A 1 376 ? 11.193 -15.069 -32.799 1.00 63.28 376 GLY A C 1
ATOM 3014 O O . GLY A 1 376 ? 9.994 -14.806 -32.895 1.00 63.28 376 GLY A O 1
ATOM 3015 N N . ILE A 1 377 ? 12.113 -14.108 -32.639 1.00 64.19 377 ILE A N 1
ATOM 3016 C CA . ILE A 1 377 ? 11.792 -12.672 -32.683 1.00 64.19 377 ILE A CA 1
ATOM 3017 C C . ILE A 1 377 ? 11.938 -12.119 -34.100 1.00 64.19 377 ILE A C 1
ATOM 3019 O O . ILE A 1 377 ? 13.000 -12.199 -34.715 1.00 64.19 377 ILE A O 1
ATOM 3023 N N . ASN A 1 378 ? 10.893 -11.430 -34.558 1.00 79.44 378 ASN A N 1
ATOM 3024 C CA . ASN A 1 378 ? 10.948 -10.598 -35.751 1.00 79.44 378 ASN A CA 1
ATOM 3025 C C . ASN A 1 378 ? 11.264 -9.136 -35.372 1.00 79.44 378 ASN A C 1
ATOM 3027 O O . ASN A 1 378 ? 10.441 -8.460 -34.749 1.00 79.44 378 ASN A O 1
ATOM 3031 N N . LEU A 1 379 ? 12.453 -8.658 -35.748 1.00 78.06 379 LEU A N 1
ATOM 3032 C CA . LEU A 1 379 ? 12.926 -7.281 -35.558 1.00 78.06 379 LEU A CA 1
ATOM 3033 C C . LEU A 1 379 ? 12.846 -6.440 -36.845 1.00 78.06 379 LEU A C 1
ATOM 3035 O O . LEU A 1 379 ? 13.392 -5.335 -36.905 1.00 78.06 379 LEU A O 1
ATOM 3039 N N . GLU A 1 380 ? 12.141 -6.919 -37.868 1.00 82.31 380 GLU A N 1
ATOM 3040 C CA . GLU A 1 380 ? 11.870 -6.162 -39.087 1.00 82.31 380 GLU A CA 1
ATOM 3041 C C . GLU A 1 380 ? 11.122 -4.858 -38.745 1.00 82.31 380 GLU A C 1
ATOM 3043 O O . GLU A 1 380 ? 10.129 -4.845 -38.010 1.00 82.31 380 GLU A O 1
ATOM 3048 N N . GLY A 1 381 ? 11.611 -3.728 -39.262 1.00 76.81 381 GLY A N 1
ATOM 3049 C CA . GLY A 1 381 ? 11.032 -2.405 -39.003 1.00 76.81 381 GLY A CA 1
ATOM 3050 C C . GLY A 1 381 ? 11.423 -1.761 -37.665 1.00 76.81 381 GLY A C 1
ATOM 3051 O O . GLY A 1 381 ? 10.876 -0.709 -37.323 1.00 76.81 381 GLY A O 1
ATOM 3052 N N . PHE A 1 382 ? 12.359 -2.344 -36.908 1.00 82.69 382 PHE A N 1
ATOM 3053 C CA . PHE A 1 382 ? 12.982 -1.713 -35.738 1.00 82.69 382 PHE A CA 1
ATOM 3054 C C . PHE A 1 382 ? 14.185 -0.850 -36.150 1.00 82.69 382 PHE A C 1
ATOM 3056 O O . PHE A 1 382 ? 14.812 -1.094 -37.175 1.00 82.69 382 PHE A O 1
ATOM 3063 N N . TYR A 1 383 ? 14.506 0.183 -35.360 1.00 81.50 383 TYR A N 1
ATOM 3064 C CA . TYR A 1 383 ? 15.543 1.165 -35.722 1.00 81.50 383 TYR A CA 1
ATOM 3065 C C . TYR A 1 383 ? 16.694 1.262 -34.730 1.00 81.50 383 TYR A C 1
ATOM 3067 O O . TYR A 1 383 ? 17.759 1.738 -35.113 1.00 81.50 383 TYR A O 1
ATOM 3075 N N . TYR A 1 384 ? 16.515 0.847 -33.474 1.00 84.44 384 TYR A N 1
ATOM 3076 C CA . TYR A 1 384 ? 17.567 0.944 -32.461 1.00 84.44 384 TYR A CA 1
ATOM 3077 C C . TYR A 1 384 ? 17.571 -0.253 -31.508 1.00 84.44 384 TYR A C 1
ATOM 3079 O O . TYR A 1 384 ? 16.507 -0.762 -31.152 1.00 84.44 384 TYR A O 1
ATOM 3087 N N . LEU A 1 385 ? 18.767 -0.607 -31.040 1.00 87.94 385 LEU A N 1
ATOM 3088 C CA . LEU A 1 385 ? 19.046 -1.426 -29.860 1.00 87.94 385 LEU A CA 1
ATOM 3089 C C . LEU A 1 385 ? 19.456 -0.504 -28.699 1.00 87.94 385 LEU A C 1
ATOM 3091 O O . LEU A 1 385 ? 20.308 0.364 -28.886 1.00 87.94 385 LEU A O 1
ATOM 3095 N N . SER A 1 386 ? 18.881 -0.686 -27.512 1.00 86.00 386 SER A N 1
ATOM 3096 C CA . SER A 1 386 ? 19.255 0.017 -26.276 1.00 86.00 386 SER A CA 1
ATOM 3097 C C . SER A 1 386 ? 19.592 -0.977 -25.164 1.00 86.00 386 SER A C 1
ATOM 3099 O O . SER A 1 386 ? 19.009 -2.059 -25.114 1.00 86.00 386 SER A O 1
ATOM 3101 N N . PHE A 1 387 ? 20.513 -0.610 -24.274 1.00 83.31 387 PHE A N 1
ATOM 3102 C CA . PHE A 1 387 ? 20.812 -1.336 -23.032 1.00 83.31 387 PH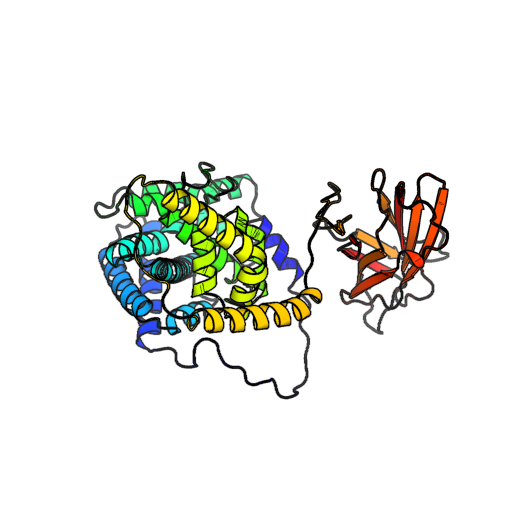E A CA 1
ATOM 3103 C C . PHE A 1 387 ? 21.469 -0.409 -22.006 1.00 83.31 387 PHE A C 1
ATOM 3105 O O . PHE A 1 387 ? 22.107 0.578 -22.379 1.00 83.31 387 PHE A O 1
ATOM 3112 N N . THR A 1 388 ? 21.363 -0.725 -20.717 1.00 82.50 388 THR A N 1
ATOM 3113 C CA . THR A 1 388 ? 22.140 -0.062 -19.665 1.00 82.50 388 THR A CA 1
ATOM 3114 C C . THR A 1 388 ? 23.325 -0.923 -19.253 1.00 82.50 388 THR A C 1
ATOM 3116 O O . THR A 1 388 ? 23.259 -2.151 -19.248 1.00 82.50 388 THR A O 1
ATOM 3119 N N . SER A 1 389 ? 24.458 -0.296 -18.944 1.00 83.81 389 SER A N 1
ATOM 3120 C CA . SER A 1 389 ? 25.651 -1.018 -18.509 1.00 83.81 389 SER A CA 1
ATOM 3121 C C . SER A 1 389 ? 26.456 -0.225 -17.489 1.00 83.81 389 SER A C 1
ATOM 3123 O O . SER A 1 389 ? 26.464 1.008 -17.508 1.00 83.81 389 SER A O 1
ATOM 3125 N N . ARG A 1 390 ? 27.153 -0.945 -16.608 1.00 86.25 390 ARG A N 1
ATOM 3126 C CA . ARG A 1 390 ? 28.196 -0.406 -15.724 1.00 86.25 390 ARG A CA 1
ATOM 3127 C C . ARG A 1 390 ? 29.294 -1.434 -15.473 1.00 86.25 390 ARG A C 1
ATOM 3129 O O . ARG A 1 390 ? 29.052 -2.636 -15.571 1.00 86.25 390 ARG A O 1
ATOM 3136 N N . VAL A 1 391 ? 30.468 -0.975 -15.056 1.00 82.12 391 VAL A N 1
ATOM 3137 C CA . VAL A 1 391 ? 31.586 -1.828 -14.630 1.00 82.12 391 VAL A CA 1
ATOM 3138 C C . VAL A 1 391 ? 31.884 -1.657 -13.140 1.00 82.12 391 VAL A C 1
ATOM 3140 O O . VAL A 1 391 ? 32.082 -0.553 -12.651 1.00 82.12 391 VAL A O 1
ATOM 3143 N N . ASP A 1 392 ? 31.935 -2.756 -12.397 1.00 80.69 392 ASP A N 1
ATOM 3144 C CA . ASP A 1 392 ? 32.376 -2.782 -11.001 1.00 80.69 392 ASP A CA 1
ATOM 3145 C C . ASP A 1 392 ? 33.762 -3.419 -10.925 1.00 80.69 392 ASP A C 1
ATOM 3147 O O . ASP A 1 392 ? 33.962 -4.569 -11.317 1.00 80.69 392 ASP A O 1
ATOM 3151 N N . SER A 1 393 ? 34.743 -2.661 -10.455 1.00 69.00 393 SER A N 1
ATOM 3152 C CA . SER A 1 393 ? 36.151 -3.055 -10.453 1.00 69.00 393 SER A CA 1
ATOM 3153 C C . SER A 1 393 ? 36.783 -2.735 -9.106 1.00 69.00 393 SER A C 1
ATOM 3155 O O . SER A 1 393 ? 36.585 -1.643 -8.575 1.00 69.00 393 SER A O 1
ATOM 3157 N N . LYS A 1 394 ? 37.615 -3.640 -8.582 1.00 59.50 394 LYS A N 1
ATOM 3158 C CA . LYS A 1 394 ? 38.166 -3.540 -7.219 1.00 59.50 394 LYS A CA 1
ATOM 3159 C C . LYS A 1 394 ? 39.172 -2.394 -6.991 1.00 59.50 394 LYS A C 1
ATOM 3161 O O . LYS A 1 394 ? 39.552 -2.161 -5.847 1.00 59.50 394 LYS A O 1
ATOM 3166 N N . LYS A 1 395 ? 39.621 -1.675 -8.030 1.00 56.22 395 LYS A N 1
ATOM 3167 C CA . LYS A 1 395 ? 40.560 -0.539 -7.915 1.00 56.22 395 LYS A CA 1
ATOM 3168 C C . LYS A 1 395 ? 39.932 0.758 -8.438 1.00 56.22 395 LYS A C 1
ATOM 3170 O O . LYS A 1 395 ? 39.614 0.856 -9.615 1.00 56.22 395 LYS A O 1
ATOM 3175 N N . ILE A 1 396 ? 39.790 1.747 -7.548 1.00 49.75 396 ILE A N 1
ATOM 3176 C CA . ILE A 1 396 ? 39.062 3.025 -7.740 1.00 49.75 396 ILE A CA 1
ATOM 3177 C C . ILE A 1 396 ? 39.986 4.155 -8.262 1.00 49.75 396 ILE A C 1
ATOM 3179 O O . ILE A 1 396 ? 39.585 5.307 -8.372 1.00 49.75 396 ILE A O 1
ATOM 3183 N N . SER A 1 397 ? 41.255 3.874 -8.576 1.00 45.94 397 SER A N 1
ATOM 3184 C CA . SER A 1 397 ? 42.274 4.931 -8.671 1.00 45.94 397 SER A CA 1
ATOM 3185 C C . SER A 1 397 ? 42.274 5.784 -9.952 1.00 45.94 397 SER A C 1
ATOM 3187 O O . SER A 1 397 ? 43.020 6.759 -9.980 1.00 45.94 397 SER A O 1
ATOM 3189 N N . ARG A 1 398 ? 41.468 5.478 -10.981 1.00 48.94 398 ARG A N 1
ATOM 3190 C CA . ARG A 1 398 ? 41.245 6.294 -12.202 1.00 48.94 398 ARG A CA 1
ATOM 3191 C C . ARG A 1 398 ? 39.847 6.002 -12.780 1.00 48.94 398 ARG A C 1
ATOM 3193 O O . ARG A 1 398 ? 39.254 4.999 -12.381 1.00 48.94 398 ARG A O 1
ATOM 3200 N N . PRO A 1 399 ? 39.267 6.863 -13.645 1.00 48.91 399 PRO A N 1
ATOM 3201 C CA . PRO A 1 399 ? 37.981 6.564 -14.267 1.00 48.91 399 PRO A CA 1
ATOM 3202 C C . PRO A 1 399 ? 38.120 5.328 -15.167 1.00 48.91 399 PRO A C 1
ATOM 3204 O O . PRO A 1 399 ? 38.619 5.415 -16.281 1.00 48.91 399 PRO A O 1
ATOM 3207 N N . ASN A 1 400 ? 37.710 4.171 -14.651 1.00 58.75 400 ASN A N 1
ATOM 3208 C CA . ASN A 1 400 ? 37.758 2.909 -15.379 1.00 58.75 400 ASN A CA 1
ATOM 3209 C C . ASN A 1 400 ? 36.672 2.922 -16.455 1.00 58.75 400 ASN A C 1
ATOM 3211 O O . ASN A 1 400 ? 35.486 2.937 -16.119 1.00 58.75 400 ASN A O 1
ATOM 3215 N N . TYR A 1 401 ? 37.072 2.898 -17.724 1.00 70.06 401 TYR A N 1
ATOM 3216 C CA . TYR A 1 401 ? 36.165 2.780 -18.860 1.00 70.06 401 TYR A CA 1
ATOM 3217 C C . TYR A 1 401 ? 36.310 1.388 -19.475 1.00 70.06 401 TYR A C 1
ATOM 3219 O O . TYR A 1 401 ? 37.397 0.974 -19.838 1.00 70.06 401 TYR A O 1
ATOM 3227 N N . ALA A 1 402 ? 35.229 0.632 -19.590 1.00 78.56 402 ALA A N 1
ATOM 3228 C CA . ALA A 1 402 ? 35.192 -0.613 -20.340 1.00 78.56 402 ALA A CA 1
ATOM 3229 C C . ALA A 1 402 ? 34.633 -0.360 -21.745 1.00 78.56 402 ALA A C 1
ATOM 3231 O O . ALA A 1 402 ? 33.868 0.578 -21.979 1.00 78.56 402 ALA A O 1
ATOM 3232 N N . THR A 1 403 ? 35.016 -1.216 -22.689 1.00 83.50 403 THR A N 1
ATOM 3233 C CA . THR A 1 403 ? 34.436 -1.250 -24.034 1.00 83.50 403 THR A CA 1
ATOM 3234 C C . THR A 1 403 ? 33.739 -2.590 -24.238 1.00 83.50 403 THR A C 1
ATOM 3236 O O . THR A 1 403 ? 34.325 -3.647 -23.998 1.00 83.50 403 THR A O 1
ATOM 3239 N N . LEU A 1 404 ? 32.483 -2.553 -24.677 1.00 86.31 404 LEU A N 1
ATOM 3240 C CA . LEU A 1 404 ? 31.723 -3.733 -25.078 1.00 86.31 404 LEU A CA 1
ATOM 3241 C C . LEU A 1 404 ? 31.606 -3.769 -26.598 1.00 86.31 404 LEU A C 1
ATOM 3243 O O . LEU A 1 404 ? 31.231 -2.783 -27.226 1.00 86.31 404 LEU A O 1
ATOM 3247 N N . LYS A 1 405 ? 31.882 -4.927 -27.188 1.00 89.44 405 LYS A N 1
ATOM 3248 C CA . LYS A 1 405 ? 31.485 -5.244 -28.557 1.00 89.44 405 LYS A CA 1
ATOM 3249 C C . LYS A 1 405 ? 30.119 -5.911 -28.498 1.00 89.44 405 LYS A C 1
ATOM 3251 O O . LYS A 1 405 ? 29.976 -6.985 -27.918 1.00 89.44 405 LYS A O 1
ATOM 3256 N N . VAL A 1 406 ? 29.125 -5.261 -29.077 1.00 91.06 406 VAL A N 1
ATOM 3257 C CA . VAL A 1 406 ? 27.765 -5.779 -29.209 1.00 91.06 406 VAL A CA 1
ATOM 3258 C C . VAL A 1 406 ? 27.676 -6.510 -30.539 1.00 91.06 406 VAL A C 1
ATOM 3260 O O . VAL A 1 406 ? 28.032 -5.933 -31.562 1.00 91.06 406 VAL A O 1
ATOM 3263 N N . VAL A 1 407 ? 27.250 -7.769 -30.536 1.00 90.19 407 VAL A N 1
ATOM 3264 C CA . VAL A 1 407 ? 27.208 -8.645 -31.716 1.00 90.19 407 VAL A CA 1
ATOM 3265 C C . VAL A 1 407 ? 25.784 -9.141 -31.925 1.00 90.19 407 VAL A C 1
ATOM 3267 O O . VAL A 1 407 ? 25.169 -9.623 -30.980 1.00 90.19 407 VAL A O 1
ATOM 3270 N N . VAL A 1 408 ? 25.274 -9.045 -33.149 1.00 89.44 408 VAL A N 1
ATOM 3271 C CA . VAL A 1 408 ? 23.961 -9.574 -33.548 1.00 89.44 408 VAL A CA 1
ATOM 3272 C C . VAL A 1 408 ? 24.175 -10.628 -34.625 1.00 89.44 408 VAL A C 1
ATOM 3274 O O . VAL A 1 408 ? 24.954 -10.385 -35.547 1.00 89.44 408 VAL A O 1
ATOM 3277 N N . ALA A 1 409 ? 23.480 -11.761 -34.527 1.00 88.31 409 ALA A N 1
ATOM 3278 C CA . ALA A 1 409 ? 23.437 -12.763 -35.588 1.00 88.31 409 ALA A CA 1
ATOM 3279 C C . ALA A 1 409 ? 22.011 -13.263 -35.858 1.00 88.31 409 ALA A C 1
ATOM 3281 O O . ALA A 1 409 ? 21.171 -13.313 -34.954 1.00 88.31 409 ALA A O 1
ATOM 3282 N N . ASN A 1 410 ? 21.739 -13.637 -37.109 1.00 88.12 410 ASN A N 1
ATOM 3283 C CA . ASN A 1 410 ? 20.442 -14.155 -37.552 1.00 88.12 410 ASN A CA 1
ATOM 3284 C C . ASN A 1 410 ? 20.519 -15.607 -38.061 1.00 88.12 410 ASN A C 1
ATOM 3286 O O . ASN A 1 410 ? 21.599 -16.177 -38.229 1.00 88.12 410 ASN A O 1
ATOM 3290 N N . GLY A 1 411 ? 19.358 -16.208 -38.334 1.00 81.50 411 GLY A N 1
ATOM 3291 C CA . GLY A 1 411 ? 19.214 -17.597 -38.788 1.00 81.50 411 GLY A CA 1
ATOM 3292 C C . GLY A 1 411 ? 19.792 -17.877 -40.177 1.00 81.50 411 GLY A C 1
ATOM 3293 O O . GLY A 1 411 ? 19.872 -19.031 -40.591 1.00 81.50 411 GLY A O 1
ATOM 3294 N N . ARG A 1 412 ? 20.236 -16.835 -40.891 1.00 84.19 412 ARG A N 1
ATOM 3295 C CA . ARG A 1 412 ? 20.926 -16.930 -42.184 1.00 84.19 412 ARG A CA 1
ATOM 3296 C C . ARG A 1 412 ? 22.446 -16.876 -42.058 1.00 84.19 412 ARG A C 1
ATOM 3298 O O . ARG A 1 412 ? 23.124 -16.834 -43.080 1.00 84.19 412 ARG A O 1
ATOM 3305 N N . HIS A 1 413 ? 22.979 -16.928 -40.837 1.00 82.25 413 HIS A N 1
ATOM 3306 C CA . HIS A 1 413 ? 24.406 -16.779 -40.536 1.00 82.25 413 HIS A CA 1
ATOM 3307 C C . HIS A 1 413 ? 24.960 -15.380 -40.863 1.00 82.25 413 HIS A C 1
ATOM 3309 O O . HIS A 1 413 ? 26.175 -15.199 -40.945 1.00 82.25 413 HIS A O 1
ATOM 3315 N N . GLU A 1 414 ? 24.100 -14.369 -41.023 1.00 89.50 414 GLU A N 1
ATOM 3316 C CA . GLU A 1 414 ? 24.551 -12.979 -41.087 1.00 89.50 414 GLU A CA 1
ATOM 3317 C C . GLU A 1 414 ? 24.956 -12.547 -39.676 1.00 89.50 414 GLU A C 1
ATOM 3319 O O . GLU A 1 414 ? 24.264 -12.851 -38.703 1.00 89.50 414 GLU A O 1
ATOM 3324 N N . THR A 1 415 ? 26.096 -11.87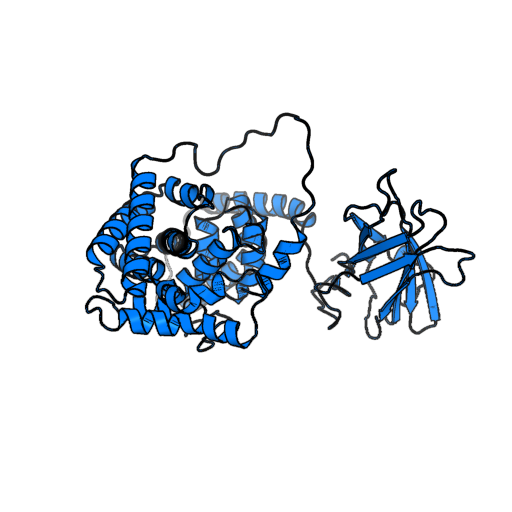0 -39.543 1.00 89.00 415 THR A N 1
ATOM 3325 C CA . THR A 1 415 ? 26.603 -11.385 -38.253 1.00 89.00 415 THR A CA 1
ATOM 3326 C C . THR A 1 415 ? 27.146 -9.975 -38.404 1.00 89.00 415 THR A C 1
ATOM 3328 O O . THR A 1 415 ? 27.948 -9.715 -39.302 1.00 89.00 415 THR A O 1
ATOM 3331 N N . ALA A 1 416 ? 26.753 -9.088 -37.495 1.00 90.56 416 ALA A N 1
ATOM 3332 C CA . ALA A 1 416 ? 27.215 -7.706 -37.421 1.00 90.56 416 ALA A CA 1
ATOM 3333 C C . ALA A 1 416 ? 27.653 -7.357 -36.001 1.00 90.56 416 ALA A C 1
ATOM 3335 O O . ALA A 1 416 ? 27.221 -7.984 -35.030 1.00 90.56 416 ALA A O 1
ATOM 3336 N N . SER A 1 417 ? 28.471 -6.314 -35.853 1.00 90.69 417 SER A N 1
ATOM 3337 C CA . SER A 1 417 ? 28.871 -5.856 -34.525 1.00 90.69 417 SER A CA 1
ATOM 3338 C C . SER A 1 417 ? 29.121 -4.361 -34.431 1.00 90.69 417 SER A C 1
ATOM 3340 O O . SER A 1 417 ? 29.575 -3.753 -35.394 1.00 90.69 417 SER A O 1
ATOM 3342 N N . TYR A 1 418 ? 28.922 -3.807 -33.239 1.00 91.88 418 TYR A N 1
ATOM 3343 C CA . TYR A 1 418 ? 29.161 -2.403 -32.927 1.00 91.88 418 TYR A CA 1
ATOM 3344 C C . TYR A 1 418 ? 29.901 -2.247 -31.593 1.00 91.88 418 TYR A C 1
ATOM 3346 O O . TYR A 1 418 ? 29.659 -3.000 -30.648 1.00 91.88 418 TYR A O 1
ATOM 3354 N N . TYR A 1 419 ? 30.801 -1.265 -31.499 1.00 87.06 419 TYR A N 1
ATOM 3355 C CA . TYR A 1 419 ? 31.596 -1.010 -30.295 1.00 87.06 419 TYR A CA 1
ATOM 3356 C C . TYR A 1 419 ? 30.989 0.105 -29.448 1.00 87.06 419 TYR A C 1
ATOM 3358 O O . TYR A 1 419 ? 30.757 1.215 -29.919 1.00 87.06 419 TYR A O 1
ATOM 3366 N N . VAL A 1 420 ? 30.794 -0.184 -28.167 1.00 84.25 420 VAL A N 1
ATOM 3367 C CA . VAL A 1 420 ? 30.291 0.748 -27.162 1.00 84.25 420 VAL A CA 1
ATOM 3368 C C . VAL A 1 420 ? 31.396 1.037 -26.159 1.00 84.25 420 VAL A C 1
ATOM 3370 O O . VAL A 1 420 ? 31.880 0.128 -25.488 1.00 84.25 420 VAL A O 1
ATOM 3373 N N . GLN A 1 421 ? 31.798 2.301 -26.086 1.00 84.56 421 GLN A N 1
ATOM 3374 C CA . GLN A 1 421 ? 32.890 2.790 -25.243 1.00 84.56 421 GLN A CA 1
ATOM 3375 C C . GLN A 1 421 ? 32.341 3.510 -23.997 1.00 84.56 421 GLN A C 1
ATOM 3377 O O . GLN A 1 421 ? 31.130 3.635 -23.824 1.00 84.56 421 GLN A O 1
ATOM 3382 N N . ASP A 1 422 ? 33.233 3.975 -23.122 1.00 78.69 422 ASP A N 1
ATOM 3383 C CA . ASP A 1 422 ? 32.917 4.803 -21.948 1.00 78.69 422 ASP A CA 1
ATOM 3384 C C . ASP A 1 422 ? 31.981 4.174 -20.898 1.00 78.69 422 ASP A C 1
ATOM 3386 O O . ASP A 1 422 ? 31.277 4.879 -20.161 1.00 78.69 422 ASP A O 1
ATOM 3390 N N . ILE A 1 423 ? 31.997 2.842 -20.777 1.00 80.31 423 ILE A N 1
ATOM 3391 C CA . ILE A 1 423 ? 31.269 2.128 -19.721 1.00 80.31 423 ILE A CA 1
ATOM 3392 C C . ILE A 1 423 ? 32.042 2.281 -18.418 1.00 80.31 423 ILE A C 1
ATOM 3394 O O . ILE A 1 423 ? 33.082 1.660 -18.240 1.00 80.31 423 ILE A O 1
ATOM 3398 N N . ASN A 1 424 ? 31.534 3.087 -17.496 1.00 83.06 424 ASN A N 1
ATOM 3399 C CA . ASN A 1 424 ? 32.188 3.340 -16.216 1.00 83.06 424 ASN A CA 1
ATOM 3400 C C . ASN A 1 424 ? 31.429 2.698 -15.048 1.00 83.06 424 ASN A C 1
ATOM 3402 O O . ASN A 1 424 ? 30.550 1.857 -15.235 1.00 83.06 424 ASN A O 1
ATOM 3406 N N . ASN A 1 425 ? 31.797 3.061 -13.822 1.00 78.31 425 ASN A N 1
ATOM 3407 C CA . ASN A 1 425 ? 31.204 2.504 -12.609 1.00 78.31 425 ASN A CA 1
ATOM 3408 C C . ASN A 1 425 ? 29.782 2.982 -12.295 1.00 78.31 425 ASN A C 1
ATOM 3410 O O . ASN A 1 425 ? 29.184 2.493 -11.335 1.00 78.31 425 ASN A O 1
ATOM 3414 N N . ARG A 1 426 ? 29.231 3.894 -13.100 1.00 76.25 426 ARG A N 1
ATOM 3415 C CA . ARG A 1 426 ? 27.847 4.356 -13.005 1.00 76.25 426 ARG A CA 1
ATOM 3416 C C . ARG A 1 426 ? 27.008 3.671 -14.068 1.00 76.25 426 ARG A C 1
ATOM 3418 O O . ARG A 1 426 ? 27.476 3.419 -15.176 1.00 76.25 426 ARG A O 1
ATOM 3425 N N . TRP A 1 427 ? 25.748 3.410 -13.743 1.00 78.38 427 TRP A N 1
ATOM 3426 C CA . TRP A 1 427 ? 24.788 2.955 -14.744 1.00 78.38 427 TRP A CA 1
ATOM 3427 C C . TRP A 1 427 ? 24.622 4.012 -15.839 1.00 78.38 427 TRP A C 1
ATOM 3429 O O . TRP A 1 427 ? 24.300 5.167 -15.560 1.00 78.38 427 TRP A O 1
ATOM 3439 N N . ARG A 1 428 ? 24.853 3.613 -17.092 1.00 81.00 428 ARG A N 1
ATOM 3440 C CA . ARG A 1 428 ? 24.646 4.445 -18.283 1.00 81.00 428 ARG A CA 1
ATOM 3441 C C . ARG A 1 428 ? 23.847 3.687 -19.326 1.00 81.00 428 ARG A C 1
ATOM 3443 O O . ARG A 1 428 ? 24.059 2.492 -19.504 1.00 81.00 428 ARG A O 1
ATOM 3450 N N . GLU A 1 429 ? 22.957 4.392 -20.013 1.00 83.62 429 GLU A N 1
ATOM 3451 C CA . GLU A 1 429 ? 22.236 3.867 -21.172 1.00 83.62 429 GLU A CA 1
ATOM 3452 C C . GLU A 1 429 ? 23.058 4.069 -22.450 1.00 83.62 429 GLU A C 1
ATOM 3454 O O . GLU A 1 429 ? 23.631 5.137 -22.674 1.00 83.62 429 GLU A O 1
ATOM 3459 N N . PHE A 1 430 ? 23.071 3.050 -23.303 1.00 84.62 430 PHE A N 1
ATOM 3460 C CA . PHE A 1 430 ? 23.694 3.053 -24.618 1.00 84.62 430 PHE A CA 1
ATOM 3461 C C . PHE A 1 430 ? 22.651 2.716 -25.673 1.00 84.62 430 PHE A C 1
ATOM 3463 O O . PHE A 1 430 ? 21.896 1.760 -25.512 1.00 84.62 430 PHE A O 1
ATOM 3470 N N . ARG A 1 431 ? 22.631 3.486 -26.765 1.00 87.62 431 ARG A N 1
ATOM 3471 C CA . ARG A 1 431 ? 21.678 3.328 -27.867 1.00 87.62 431 ARG A CA 1
ATOM 3472 C C . ARG A 1 431 ? 22.415 3.227 -29.197 1.00 87.62 431 ARG A C 1
ATOM 3474 O O . ARG A 1 431 ? 23.161 4.132 -29.560 1.00 87.62 431 ARG A O 1
ATOM 3481 N N . ILE A 1 432 ? 22.173 2.146 -29.930 1.00 88.31 432 ILE A N 1
ATOM 3482 C CA . ILE A 1 432 ? 22.831 1.812 -31.195 1.00 88.31 432 ILE A CA 1
ATOM 3483 C C . ILE A 1 432 ? 21.769 1.770 -32.305 1.00 88.31 432 ILE A C 1
ATOM 3485 O O . ILE A 1 432 ? 20.835 0.973 -32.203 1.00 88.31 432 ILE A O 1
ATOM 3489 N N . PRO A 1 433 ? 21.866 2.603 -33.358 1.00 90.94 433 PRO A N 1
ATOM 3490 C CA . PRO A 1 433 ? 21.037 2.457 -34.556 1.00 90.94 433 PRO A CA 1
ATOM 3491 C C . PRO A 1 433 ? 21.220 1.077 -35.201 1.00 90.94 433 PRO A C 1
ATOM 3493 O O . PRO A 1 433 ? 22.352 0.646 -35.404 1.00 90.94 433 PRO A O 1
ATOM 3496 N N . LEU A 1 434 ? 20.136 0.396 -35.585 1.00 89.50 434 LEU A N 1
ATOM 3497 C CA . LEU A 1 434 ? 20.228 -0.910 -36.251 1.00 89.50 434 LEU A CA 1
ATOM 3498 C C . LEU A 1 434 ? 20.909 -0.826 -37.615 1.00 89.50 434 LEU A C 1
ATOM 3500 O O . LEU A 1 434 ? 21.586 -1.760 -38.023 1.00 89.50 434 LEU A O 1
ATOM 3504 N N . SER A 1 435 ? 20.834 0.338 -38.262 1.00 87.38 435 SER A N 1
ATOM 3505 C CA . SER A 1 435 ? 21.580 0.635 -39.486 1.00 87.38 435 SER A CA 1
ATOM 3506 C C . SER A 1 435 ? 23.101 0.579 -39.316 1.00 87.38 435 SER A C 1
ATOM 3508 O O . SER A 1 435 ? 23.809 0.567 -40.314 1.00 87.38 435 SER A O 1
ATOM 3510 N N . TYR A 1 436 ? 23.624 0.585 -38.084 1.00 90.81 436 TYR A N 1
ATOM 3511 C CA . TYR A 1 436 ? 25.057 0.403 -37.827 1.00 90.81 436 TYR A CA 1
ATOM 3512 C C . TYR A 1 436 ? 25.471 -1.075 -37.808 1.00 90.81 436 TYR A C 1
ATOM 3514 O O . TYR A 1 436 ? 26.662 -1.369 -37.795 1.00 90.81 436 TYR A O 1
ATOM 3522 N N . PHE A 1 437 ? 24.509 -2.000 -37.830 1.00 90.56 437 PHE A N 1
ATOM 3523 C CA . PHE A 1 437 ? 24.727 -3.429 -38.049 1.00 90.56 437 PHE A CA 1
ATOM 3524 C C . PHE A 1 437 ? 24.517 -3.748 -39.539 1.00 90.56 437 PHE A C 1
ATOM 3526 O O . PHE A 1 437 ? 23.604 -4.476 -39.921 1.00 90.56 437 PHE A O 1
ATOM 3533 N N . ASP A 1 438 ? 25.347 -3.135 -40.379 1.00 85.38 438 ASP A N 1
ATOM 3534 C CA . ASP A 1 438 ? 25.225 -3.053 -41.841 1.00 85.38 438 ASP A CA 1
ATOM 3535 C C . ASP A 1 438 ? 25.203 -4.399 -42.590 1.00 85.38 438 ASP A C 1
ATOM 3537 O O . ASP A 1 438 ? 24.678 -4.479 -43.704 1.00 85.38 438 ASP A O 1
ATOM 3541 N N . THR A 1 439 ? 25.731 -5.466 -41.992 1.00 88.88 439 THR A N 1
ATOM 3542 C CA . THR A 1 439 ? 25.732 -6.813 -42.578 1.00 88.88 439 THR A CA 1
ATOM 3543 C C . THR A 1 439 ? 24.455 -7.618 -42.313 1.00 88.88 439 THR A C 1
ATOM 3545 O O . THR A 1 439 ? 24.260 -8.631 -42.986 1.00 88.88 439 THR A O 1
ATOM 3548 N N . ILE A 1 440 ? 23.574 -7.193 -41.394 1.00 88.94 440 ILE A N 1
ATOM 3549 C CA . ILE A 1 440 ? 22.271 -7.846 -41.170 1.00 88.94 440 ILE A CA 1
ATOM 3550 C C . ILE A 1 440 ? 21.255 -7.296 -42.170 1.00 88.94 440 ILE A C 1
ATOM 3552 O O . ILE A 1 440 ? 20.842 -6.136 -42.091 1.00 88.94 440 ILE A O 1
ATOM 3556 N N . LYS A 1 441 ? 20.825 -8.148 -43.100 1.00 87.75 441 LYS A N 1
ATOM 3557 C CA . LYS A 1 441 ? 19.836 -7.806 -44.129 1.00 87.75 441 LYS A CA 1
ATOM 3558 C C . LYS A 1 441 ? 18.446 -8.302 -43.772 1.00 87.75 441 LYS A C 1
ATOM 3560 O O . LYS A 1 441 ? 17.475 -7.645 -44.128 1.00 87.75 441 LYS A O 1
ATOM 3565 N N . ASP A 1 442 ? 18.356 -9.444 -43.094 1.00 86.56 442 ASP A N 1
ATOM 3566 C CA . ASP A 1 442 ? 17.092 -10.007 -42.617 1.00 86.56 442 ASP A CA 1
ATOM 3567 C C . ASP A 1 442 ? 16.992 -9.871 -41.093 1.00 86.56 442 ASP A C 1
ATOM 3569 O O . ASP A 1 442 ? 17.640 -10.605 -40.338 1.00 86.56 442 ASP A O 1
ATOM 3573 N N . TRP A 1 443 ? 16.167 -8.926 -40.641 1.00 86.06 443 TRP A N 1
ATOM 3574 C CA . TRP A 1 443 ? 15.902 -8.700 -39.219 1.00 86.06 443 TRP A CA 1
ATOM 3575 C C . TRP A 1 443 ? 14.719 -9.533 -38.712 1.00 86.06 443 TRP A C 1
ATOM 3577 O O . TRP A 1 443 ? 14.467 -9.575 -37.507 1.00 86.06 443 TRP A O 1
ATOM 3587 N N . SER A 1 444 ? 14.010 -10.245 -39.590 1.00 83.25 444 SER A N 1
ATOM 3588 C CA . SER A 1 444 ? 12.867 -11.080 -39.220 1.00 83.25 444 SER A CA 1
ATOM 3589 C C . SER A 1 444 ? 13.246 -12.410 -38.561 1.00 83.25 444 SER A C 1
ATOM 3591 O O . SER A 1 444 ? 12.393 -13.040 -37.936 1.00 83.25 444 SER A O 1
ATOM 3593 N N . GLN A 1 445 ? 14.514 -12.823 -38.672 1.00 81.44 445 GLN A N 1
ATOM 3594 C CA . GLN A 1 445 ? 15.033 -14.096 -38.157 1.00 81.44 445 GLN A CA 1
ATOM 3595 C C . GLN A 1 445 ? 16.261 -13.918 -37.256 1.00 81.44 445 GLN A C 1
ATOM 3597 O O . GLN A 1 445 ? 17.215 -14.687 -37.358 1.00 81.44 445 GLN A O 1
ATOM 3602 N N . VAL A 1 446 ? 16.301 -12.893 -36.402 1.00 83.12 446 VAL A N 1
ATOM 3603 C CA . VAL A 1 446 ? 17.431 -12.713 -35.472 1.00 83.12 446 VAL A CA 1
ATOM 3604 C C . VAL A 1 446 ? 17.455 -13.860 -34.457 1.00 83.12 446 VAL A C 1
ATOM 3606 O O . VAL A 1 446 ? 16.413 -14.276 -33.965 1.00 83.12 446 VAL A O 1
ATOM 3609 N N . VAL A 1 447 ? 18.643 -14.396 -34.174 1.00 78.12 447 VAL A N 1
ATOM 3610 C CA . VAL A 1 447 ? 18.829 -15.597 -33.339 1.00 78.12 447 VAL A CA 1
ATOM 3611 C C . VAL A 1 447 ? 19.633 -15.282 -32.089 1.00 78.12 447 VAL A C 1
ATOM 3613 O O . VAL A 1 447 ? 19.320 -15.804 -31.028 1.00 78.12 447 VAL A O 1
ATOM 3616 N N . THR A 1 448 ? 20.634 -14.404 -32.159 1.00 82.88 448 THR A N 1
ATOM 3617 C CA . THR A 1 448 ? 21.443 -14.065 -30.981 1.00 82.88 448 THR A CA 1
ATOM 3618 C C . THR A 1 448 ? 21.817 -12.593 -30.912 1.00 82.88 448 THR A C 1
ATOM 3620 O O . THR A 1 448 ? 22.084 -11.934 -31.918 1.00 82.88 448 THR A O 1
ATOM 3623 N N . LEU A 1 449 ? 21.889 -12.096 -29.677 1.00 86.38 449 LEU A N 1
ATOM 3624 C CA . LEU A 1 449 ? 22.513 -10.826 -29.312 1.00 86.38 449 LEU A CA 1
ATOM 3625 C C . LEU A 1 449 ? 23.551 -11.094 -28.224 1.00 86.38 449 LEU A C 1
ATOM 3627 O O . LEU A 1 449 ? 23.225 -11.647 -27.180 1.00 86.38 449 LEU A O 1
ATOM 3631 N N . SER A 1 450 ? 24.801 -10.711 -28.449 1.00 84.69 450 SER A N 1
ATOM 3632 C CA . SER A 1 450 ? 25.904 -10.952 -27.517 1.00 84.69 450 SER A CA 1
ATOM 3633 C C . SER A 1 450 ? 26.621 -9.668 -27.135 1.00 84.69 450 SER A C 1
ATOM 3635 O O . SER A 1 450 ? 26.812 -8.773 -27.955 1.00 84.69 450 SER A O 1
ATOM 3637 N N . PHE A 1 451 ? 27.072 -9.604 -25.889 1.00 86.50 451 PHE A N 1
ATOM 3638 C CA . PHE A 1 451 ? 27.925 -8.544 -25.373 1.00 86.50 451 PHE A CA 1
ATOM 3639 C C . PHE A 1 451 ? 29.278 -9.144 -25.019 1.00 86.50 451 PHE A C 1
ATOM 3641 O O . PHE A 1 451 ? 29.365 -10.030 -24.169 1.00 86.50 451 PHE A O 1
ATOM 3648 N N . VAL A 1 452 ? 30.331 -8.668 -25.675 1.00 84.94 452 VAL A N 1
ATOM 3649 C CA . VAL A 1 452 ? 31.686 -9.209 -25.554 1.00 84.94 452 VAL A CA 1
ATOM 3650 C C . VAL A 1 452 ? 32.603 -8.132 -24.995 1.00 84.94 452 VAL A C 1
ATOM 3652 O O . VAL A 1 452 ? 32.802 -7.084 -25.616 1.00 84.94 452 VAL A O 1
ATOM 3655 N N . LEU A 1 453 ? 33.197 -8.384 -23.832 1.00 83.81 453 LEU A N 1
ATOM 3656 C CA . LEU A 1 453 ? 34.153 -7.470 -23.224 1.00 83.81 453 LEU A CA 1
ATOM 3657 C C . LEU A 1 453 ? 35.427 -7.388 -24.059 1.00 83.81 453 LEU A C 1
ATOM 3659 O O . LEU A 1 453 ? 36.052 -8.397 -24.375 1.00 83.81 453 LEU A O 1
ATOM 3663 N N . GLN A 1 454 ? 35.811 -6.160 -24.389 1.00 81.50 454 GLN A N 1
ATOM 3664 C CA . GLN A 1 454 ? 37.042 -5.860 -25.096 1.00 81.50 454 GLN A CA 1
ATOM 3665 C C . GLN A 1 454 ? 38.143 -5.461 -24.094 1.00 81.50 454 GLN A C 1
ATOM 3667 O O . GLN A 1 454 ? 38.037 -4.414 -23.450 1.00 81.50 454 GLN A O 1
ATOM 3672 N N . PRO A 1 455 ? 39.196 -6.280 -23.924 1.00 70.06 455 PRO A N 1
ATOM 3673 C CA . PRO A 1 455 ? 40.142 -6.139 -22.815 1.00 70.06 455 PRO A CA 1
ATOM 3674 C C . PRO A 1 455 ? 41.168 -5.009 -22.984 1.00 70.06 455 PRO A C 1
ATOM 3676 O O . PRO A 1 455 ? 41.832 -4.648 -22.020 1.00 70.06 455 PRO A O 1
ATOM 3679 N N . TRP A 1 456 ? 41.320 -4.436 -24.181 1.00 67.81 456 TRP A N 1
ATOM 3680 C CA . TRP A 1 456 ? 42.394 -3.475 -24.478 1.00 67.81 456 TRP A CA 1
ATOM 3681 C C . TRP A 1 456 ? 42.240 -2.102 -23.814 1.00 67.81 456 TRP A C 1
ATOM 3683 O O . TRP A 1 456 ? 43.193 -1.331 -23.827 1.00 67.81 456 TRP A O 1
ATOM 3693 N N . ASN A 1 457 ? 41.065 -1.778 -23.265 1.00 62.62 457 ASN A N 1
ATOM 3694 C CA . ASN A 1 457 ? 40.786 -0.463 -22.679 1.00 62.62 457 ASN A CA 1
ATOM 3695 C C . ASN A 1 457 ? 40.446 -0.524 -21.180 1.00 62.62 457 ASN A C 1
ATOM 3697 O O . ASN A 1 457 ? 39.958 0.454 -20.636 1.00 62.62 457 ASN A O 1
ATOM 3701 N N . ILE A 1 458 ? 40.650 -1.668 -20.510 1.00 67.25 458 ILE A N 1
ATOM 3702 C CA . ILE A 1 458 ? 40.221 -1.858 -19.118 1.00 67.25 458 ILE A CA 1
ATOM 3703 C C . ILE A 1 458 ? 41.390 -1.768 -18.132 1.00 67.25 458 ILE A C 1
ATOM 3705 O O . ILE A 1 458 ? 42.278 -2.617 -18.090 1.00 67.25 458 ILE A O 1
ATOM 3709 N N . ASP A 1 459 ? 41.367 -0.730 -17.298 1.00 62.44 459 ASP A N 1
ATOM 3710 C CA . ASP A 1 459 ? 42.453 -0.432 -16.352 1.00 62.44 459 ASP A CA 1
ATOM 3711 C C . ASP A 1 459 ? 42.568 -1.467 -15.218 1.00 62.44 459 ASP A C 1
ATOM 3713 O O . ASP A 1 459 ? 43.657 -1.770 -14.720 1.00 62.44 459 ASP A O 1
ATOM 3717 N N . SER A 1 460 ? 41.436 -2.035 -14.789 1.00 67.44 460 SER A N 1
ATOM 3718 C CA . SER A 1 460 ? 41.417 -3.083 -13.770 1.00 67.44 460 SER A CA 1
ATOM 3719 C C . SER A 1 460 ? 41.527 -4.459 -14.409 1.00 67.44 460 SER A C 1
ATOM 3721 O O . SER A 1 460 ? 40.703 -4.834 -15.238 1.00 67.44 460 SER A O 1
ATOM 3723 N N . LYS A 1 461 ? 42.480 -5.266 -13.933 1.00 71.62 461 LYS A N 1
ATOM 3724 C CA . LYS A 1 461 ? 42.643 -6.667 -14.355 1.00 71.62 461 LYS A CA 1
ATOM 3725 C C . LYS A 1 461 ? 41.561 -7.604 -13.815 1.00 71.62 461 LYS A C 1
ATOM 3727 O O . LYS A 1 461 ? 41.530 -8.764 -14.197 1.00 71.62 461 LYS A O 1
ATOM 3732 N N . GLU A 1 462 ? 40.690 -7.138 -12.925 1.00 78.38 462 GLU A N 1
ATOM 3733 C CA . GLU A 1 462 ? 39.548 -7.909 -12.428 1.00 78.38 462 GLU A CA 1
ATOM 3734 C C . GLU A 1 462 ? 38.325 -7.020 -12.175 1.00 78.38 462 GLU A C 1
ATOM 3736 O O . GLU A 1 462 ? 38.452 -5.866 -11.745 1.00 78.38 462 GLU A O 1
ATOM 3741 N N . GLY A 1 463 ? 37.137 -7.563 -12.422 1.00 79.06 463 GLY A N 1
ATOM 3742 C CA . GLY A 1 463 ? 35.881 -6.857 -12.203 1.00 79.06 463 GLY A CA 1
ATOM 3743 C C . GLY A 1 463 ? 34.672 -7.595 -12.762 1.00 79.06 463 GLY A C 1
ATOM 3744 O O . GLY A 1 463 ? 34.724 -8.777 -13.106 1.00 79.06 463 GLY A O 1
ATOM 3745 N N . THR A 1 464 ? 33.542 -6.904 -12.808 1.00 82.62 464 THR A N 1
ATOM 3746 C CA . THR A 1 464 ? 32.291 -7.412 -13.369 1.00 82.62 464 THR A CA 1
ATOM 3747 C C . THR A 1 464 ? 31.600 -6.311 -14.150 1.00 82.62 464 THR A C 1
ATOM 3749 O O . THR A 1 464 ? 31.361 -5.230 -13.616 1.00 82.62 464 THR A O 1
ATOM 3752 N N . ILE A 1 465 ? 31.253 -6.592 -15.402 1.00 80.56 465 ILE A N 1
ATOM 3753 C CA . ILE A 1 465 ? 30.350 -5.741 -16.177 1.00 80.56 465 ILE A CA 1
ATOM 3754 C C . ILE A 1 465 ? 28.932 -6.238 -15.959 1.00 80.56 465 ILE A C 1
ATOM 3756 O O . ILE A 1 465 ? 28.660 -7.435 -16.060 1.00 80.56 465 ILE A O 1
ATOM 3760 N N . TYR A 1 466 ? 28.047 -5.306 -15.644 1.00 81.81 466 TYR A N 1
ATOM 3761 C CA . TYR A 1 466 ? 26.622 -5.545 -15.520 1.00 81.81 466 TYR A CA 1
ATOM 3762 C C . TYR A 1 466 ? 25.917 -4.933 -16.717 1.00 81.81 466 TYR A C 1
ATOM 3764 O O . TYR A 1 466 ? 26.187 -3.780 -17.037 1.00 81.81 466 TYR A O 1
ATOM 3772 N N . ILE A 1 467 ? 25.016 -5.690 -17.334 1.00 76.62 467 ILE A N 1
ATOM 3773 C CA . ILE A 1 467 ? 24.205 -5.258 -18.475 1.00 76.62 467 ILE A CA 1
ATOM 3774 C C . ILE A 1 467 ? 22.742 -5.495 -18.116 1.00 76.62 467 ILE A C 1
ATOM 3776 O O . ILE A 1 467 ? 22.389 -6.574 -17.641 1.00 76.62 467 ILE A O 1
ATOM 3780 N N . ASP A 1 468 ? 21.906 -4.484 -18.291 1.00 76.31 468 ASP A N 1
ATOM 3781 C CA . ASP A 1 468 ? 20.501 -4.492 -17.889 1.00 76.31 468 ASP A CA 1
ATOM 3782 C C . ASP A 1 468 ? 19.650 -3.737 -18.924 1.00 76.31 468 ASP A C 1
ATOM 3784 O O . ASP A 1 468 ? 20.188 -3.152 -19.867 1.00 76.31 468 ASP A O 1
ATOM 3788 N N . ASP A 1 469 ? 18.325 -3.782 -18.787 1.00 74.06 469 ASP A N 1
ATOM 3789 C CA . ASP A 1 469 ? 17.374 -3.031 -19.627 1.00 74.06 469 ASP A CA 1
ATOM 3790 C C . ASP A 1 469 ? 17.627 -3.159 -21.148 1.00 74.06 469 ASP A C 1
ATOM 3792 O O . ASP A 1 469 ? 17.631 -2.168 -21.878 1.00 74.06 469 ASP A O 1
ATOM 3796 N N . VAL A 1 470 ? 17.877 -4.375 -21.648 1.00 75.94 470 VAL A N 1
ATOM 3797 C CA . VAL A 1 470 ? 18.139 -4.619 -23.081 1.00 75.94 470 VAL A CA 1
ATOM 3798 C C . VAL A 1 470 ? 16.825 -4.643 -23.874 1.00 75.94 470 VAL A C 1
ATOM 3800 O O . VAL A 1 470 ? 15.983 -5.515 -23.634 1.00 75.94 470 VAL A O 1
ATOM 3803 N N . TYR A 1 471 ? 16.652 -3.738 -24.845 1.00 75.00 471 TYR A N 1
ATOM 3804 C CA . TYR A 1 471 ? 15.453 -3.670 -25.695 1.00 75.00 471 TYR A CA 1
ATOM 3805 C C . TYR A 1 471 ? 15.717 -3.121 -27.110 1.00 75.00 471 TYR A C 1
ATOM 3807 O O . TYR A 1 471 ? 16.569 -2.258 -27.320 1.00 75.00 471 TYR A O 1
ATOM 3815 N N . PHE A 1 472 ? 14.928 -3.569 -28.089 1.00 78.69 472 PHE A N 1
ATOM 3816 C CA . PHE A 1 472 ? 14.834 -2.985 -29.431 1.00 78.69 472 PHE A CA 1
ATOM 3817 C C . PHE A 1 472 ? 13.600 -2.078 -29.538 1.00 78.69 472 PHE A C 1
ATOM 3819 O O . PHE A 1 472 ? 12.556 -2.362 -28.941 1.00 78.69 472 PHE A O 1
ATOM 3826 N N . PHE A 1 473 ? 13.663 -1.000 -30.327 1.00 74.19 473 PHE A N 1
ATOM 3827 C CA . PHE A 1 473 ? 12.472 -0.181 -30.602 1.00 74.19 473 PHE A CA 1
ATOM 3828 C C . PHE A 1 473 ? 12.334 0.317 -32.049 1.00 74.19 473 PHE A C 1
ATOM 3830 O O . PHE A 1 473 ? 13.322 0.640 -32.716 1.00 74.19 473 PHE A O 1
ATOM 3837 N N . ARG A 1 474 ? 11.078 0.412 -32.517 1.00 67.81 474 ARG A N 1
ATOM 3838 C CA . ARG A 1 474 ? 10.673 1.067 -33.772 1.00 67.81 474 ARG A CA 1
ATOM 3839 C C . ARG A 1 474 ? 10.154 2.488 -33.515 1.00 67.81 474 ARG A C 1
ATOM 3841 O O . ARG A 1 474 ? 9.556 2.752 -32.470 1.00 67.81 474 ARG A O 1
ATOM 3848 N N . LYS A 1 475 ? 10.358 3.411 -34.459 1.00 54.59 475 LYS A N 1
ATOM 3849 C CA . LYS A 1 475 ? 9.665 4.710 -34.484 1.00 54.59 475 LYS A CA 1
ATOM 3850 C C . LYS A 1 475 ? 8.213 4.439 -34.901 1.00 54.59 475 LYS A C 1
ATOM 3852 O O . LYS A 1 475 ? 8.005 3.624 -35.796 1.00 54.59 475 LYS A O 1
ATOM 3857 N N . LYS A 1 476 ? 7.241 5.031 -34.203 1.00 44.28 476 LYS A N 1
ATOM 3858 C CA . LYS A 1 476 ? 5.829 4.965 -34.608 1.00 44.28 476 LYS A CA 1
ATOM 3859 C C . LYS A 1 476 ? 5.588 5.843 -35.824 1.00 44.28 476 LYS A C 1
ATOM 3861 O O . LYS A 1 476 ? 6.213 6.928 -35.860 1.00 44.28 476 LYS A O 1
#

Secondary structure (DSSP, 8-state):
-HHHHHHHTTSTT---------PPP---SS-S---HHHHHHHHHHHHHHHHHHHHHHTT----SHHHHHHHHHHHHHHHTT-THHHHHHHT--TTS-HHHHHHHHHHHHHHHHHHHTT--HHHHHHHHHHHHHTTGGGGGGHHHHT-SSPPPHHHHHHHHTHHHHHHHHHTT-TT--HHHHHHHHHTT--TBS--SSS--BGGGS-HHHHHHHHHHHHHHHHS-BTTBPPPPTTSHHHHHHHHHTGGGS-HHHHHHHHHHHS-HHHHHHHHHHHHHHHHHHHHHHHHHHHHS--------PPP-TTSSHHHHHHHHHHHHHHHHHTT-------SS----BTTEEESSTTSPPEEEEEE--SS--S--EEEEEEEEE--TT--EEEEEEEEEES--SS---EEEEEEEEETTS-EEEEEEEEE-SS-EEEEEEGGGSTT----TTEEEEEEEEEGGG-S-SEEEEEEEEEEEE---